Protein AF-A0A2T5G5R4-F1 (afdb_monomer_lite)

Radius of gyration: 26.53 Å; chains: 1; bounding box: 81×67×70 Å

InterPro domains:
  IPR008792 Coenzyme PQQ synthesis protein D [PF05402] (38-91)
  IPR041881 Coenzyme PQQ synthesis protein D superfamily [G3DSA:1.10.10.1150] (7-92)

Foldseek 3Di:
DPVVPDDQLAQKAFAPQWDWDDPPVAIWIARQQQRDTHGADPLRSLLRVPSHSPDGLQPSLVVSCVVVVDDSVVSSVVSVVSQLVCLVVVGMARNPDPCVPVVVVVCVVVVCVVPHDDDLSNFGKHKAQAQVVDVVRNLVSLLVLLCQQAVSVCVVLVVVQVVVCVVFVVSVLLSVLLVVLLSVLLSQLQSQLVVLCVVVPNDSGFWIWIHGNNDIHIDGDDDDLVSLLSSLVRRLVRLLVVLVVLCVVDPPDPSSPSSSVSSNVSVCLCPQVDPSHSCVVVVVVVVVVVVVVVVVVVVVVVVPDDPPCPQPVVLVCLVVVVVVVVLVVVVVVLVVQLVVCVRSVPPQADADPDDADQGQRDDPDDPDPPRPPVSVVVVVVSVVVSVVVSVVVSVVVVPPDPPDPDD

pLDDT: mean 76.34, std 18.5, range [34.94, 98.25]

Structure (mmCIF, N/CA/C/O backbone):
data_AF-A0A2T5G5R4-F1
#
_entry.id   AF-A0A2T5G5R4-F1
#
loop_
_atom_site.group_PDB
_atom_site.id
_atom_site.type_symbol
_atom_site.label_atom_id
_atom_site.label_alt_id
_atom_site.label_comp_id
_atom_site.label_asym_id
_atom_site.label_entity_id
_atom_site.label_seq_id
_atom_site.pdbx_PDB_ins_code
_atom_site.Cartn_x
_atom_site.Cartn_y
_atom_site.Cartn_z
_atom_site.occupancy
_atom_site.B_iso_or_equiv
_atom_site.auth_seq_id
_atom_site.auth_comp_id
_atom_site.auth_asym_id
_atom_site.auth_atom_id
_atom_site.pdbx_PDB_model_num
ATOM 1 N N . MET A 1 1 ? 3.916 20.654 23.782 1.00 44.38 1 MET A N 1
ATOM 2 C CA . MET A 1 1 ? 5.301 20.159 23.915 1.00 44.38 1 MET A CA 1
ATOM 3 C C . MET A 1 1 ? 5.336 19.238 25.119 1.00 44.38 1 MET A C 1
ATOM 5 O O . MET A 1 1 ? 4.651 19.554 26.083 1.00 44.38 1 MET A O 1
ATOM 9 N N . ASP A 1 2 ? 6.058 18.119 25.068 1.00 51.34 2 ASP A N 1
ATOM 10 C CA . ASP A 1 2 ? 6.279 17.286 26.256 1.00 51.34 2 ASP A CA 1
ATOM 11 C C . ASP A 1 2 ? 7.044 18.083 27.334 1.00 51.34 2 ASP A C 1
ATOM 13 O O . ASP A 1 2 ? 7.549 19.183 27.079 1.00 51.34 2 ASP A O 1
ATOM 17 N N . ARG A 1 3 ? 7.179 17.529 28.547 1.00 42.03 3 ARG A N 1
ATOM 18 C CA . ARG A 1 3 ? 7.958 18.149 29.644 1.00 42.03 3 ARG A CA 1
ATOM 19 C C . ARG A 1 3 ? 9.426 18.449 29.282 1.00 42.03 3 ARG A C 1
ATOM 21 O O . ARG A 1 3 ? 10.119 19.085 30.068 1.00 42.03 3 ARG A O 1
ATOM 28 N N . LYS A 1 4 ? 9.912 17.998 28.121 1.00 52.12 4 LYS A N 1
ATOM 29 C CA . LYS A 1 4 ? 11.259 18.226 27.584 1.00 52.12 4 LYS A CA 1
ATOM 30 C C . LYS A 1 4 ? 11.267 19.174 26.375 1.00 52.12 4 LYS A C 1
ATOM 32 O O . LYS A 1 4 ? 12.275 19.234 25.675 1.00 52.12 4 LYS A O 1
ATOM 37 N N . GLY A 1 5 ? 10.179 19.898 26.106 1.00 44.94 5 GLY A N 1
ATOM 38 C CA . GLY A 1 5 ? 10.116 20.859 25.002 1.00 44.94 5 GLY A CA 1
ATOM 39 C C . GLY A 1 5 ? 10.021 20.214 23.614 1.00 44.94 5 GLY A C 1
ATOM 40 O O . GLY A 1 5 ? 10.207 20.890 22.606 1.00 44.94 5 GLY A O 1
ATOM 41 N N . ARG A 1 6 ? 9.736 18.910 23.515 1.00 47.19 6 ARG A N 1
ATOM 42 C CA . ARG A 1 6 ? 9.551 18.248 22.216 1.00 47.19 6 ARG A CA 1
ATOM 43 C C . ARG A 1 6 ? 8.119 18.477 21.751 1.00 47.19 6 ARG A C 1
ATOM 45 O O . ARG A 1 6 ? 7.204 18.325 22.560 1.00 47.19 6 ARG A O 1
ATOM 52 N N . PRO A 1 7 ? 7.858 18.836 20.487 1.00 48.78 7 PRO A N 1
ATOM 53 C CA . PRO A 1 7 ? 6.492 18.820 19.971 1.00 48.78 7 PRO A CA 1
ATOM 54 C C . PRO A 1 7 ? 5.920 17.411 20.197 1.00 48.78 7 PRO A C 1
ATOM 56 O O . PRO A 1 7 ? 6.535 16.441 19.762 1.00 48.78 7 PRO A O 1
ATOM 59 N N . SER A 1 8 ? 4.808 17.275 20.933 1.00 54.62 8 SER A N 1
ATOM 60 C CA . SER A 1 8 ? 4.199 15.957 21.146 1.00 54.62 8 SER A CA 1
ATOM 61 C C . SER A 1 8 ? 3.640 15.513 19.799 1.00 54.62 8 SER A C 1
ATOM 63 O O . SER A 1 8 ? 2.606 16.009 19.357 1.00 54.62 8 SER A O 1
ATOM 65 N N . THR A 1 9 ? 4.350 14.616 19.124 1.00 60.06 9 THR A N 1
ATOM 66 C CA . THR A 1 9 ? 4.022 14.071 17.796 1.00 60.06 9 THR A CA 1
ATOM 67 C C . THR A 1 9 ? 2.785 13.175 17.793 1.00 60.06 9 THR A C 1
ATOM 69 O O . THR A 1 9 ? 2.483 12.529 16.795 1.00 60.06 9 THR A O 1
ATOM 72 N N . ASP A 1 10 ? 2.066 13.137 18.908 1.00 79.81 10 ASP A N 1
ATOM 73 C CA . ASP A 1 10 ? 1.118 12.087 19.234 1.00 79.81 10 ASP A CA 1
ATOM 74 C C . ASP A 1 10 ? -0.316 12.620 19.189 1.00 79.81 10 ASP A C 1
ATOM 76 O O . ASP A 1 10 ? -1.173 12.202 19.959 1.00 79.81 10 ASP A O 1
ATOM 80 N N . VAL A 1 11 ? -0.588 13.591 18.320 1.00 91.00 11 VAL A N 1
ATOM 81 C CA . VAL A 1 11 ? -1.966 13.970 18.008 1.00 91.00 11 VAL A CA 1
ATOM 82 C C . VAL A 1 11 ? -2.455 13.026 16.919 1.00 91.00 11 VAL A C 1
ATOM 84 O O . VAL A 1 11 ? -1.809 12.880 15.882 1.00 91.00 11 VAL A O 1
ATOM 87 N N . TRP A 1 12 ? -3.585 12.368 17.150 1.00 93.38 12 TRP A N 1
ATOM 88 C CA . TRP A 1 12 ? -4.176 11.413 16.216 1.00 93.38 12 TRP A CA 1
ATOM 89 C C . TRP A 1 12 ? -5.535 11.904 15.743 1.00 93.38 12 TRP A C 1
ATOM 91 O O . TRP A 1 12 ? -6.255 12.574 16.478 1.00 93.38 12 TRP A O 1
ATOM 101 N N . THR A 1 13 ? -5.885 11.563 14.507 1.00 94.69 13 THR A N 1
ATOM 102 C CA . THR A 1 13 ? -7.206 11.836 13.941 1.00 94.69 13 THR A CA 1
ATOM 103 C C . THR A 1 13 ? -7.692 10.642 13.127 1.00 94.69 13 THR A C 1
ATOM 105 O O . THR A 1 13 ? -6.891 9.848 12.619 1.00 94.69 13 THR A O 1
ATOM 108 N N . LEU A 1 14 ? -9.010 10.500 12.992 1.00 95.69 14 LEU A N 1
ATOM 109 C CA . LEU A 1 14 ? -9.590 9.563 12.034 1.00 95.69 14 LEU A CA 1
ATOM 110 C C . LEU A 1 14 ? -9.254 10.007 10.606 1.00 95.69 14 LEU A C 1
ATOM 112 O O . LEU A 1 14 ? -9.138 11.197 10.311 1.00 95.69 14 LEU A O 1
ATOM 116 N N . ALA A 1 15 ? -9.060 9.043 9.710 1.00 93.12 15 ALA A N 1
ATOM 117 C CA . ALA A 1 15 ? -8.783 9.362 8.317 1.00 93.12 15 ALA A CA 1
ATOM 118 C C . ALA A 1 15 ? -9.988 10.082 7.670 1.00 93.12 15 ALA A C 1
ATOM 120 O O . ALA A 1 15 ? -11.129 9.858 8.077 1.00 93.12 15 ALA A O 1
ATOM 121 N N . PRO A 1 16 ? -9.778 10.925 6.641 1.00 91.19 16 PRO A N 1
ATOM 122 C CA . PRO A 1 16 ? -10.880 11.570 5.930 1.00 91.19 16 PRO A CA 1
ATOM 123 C C . PRO A 1 16 ? -11.909 10.548 5.421 1.00 91.19 16 PRO A C 1
ATOM 125 O O . PRO A 1 16 ? -11.531 9.526 4.842 1.00 91.19 16 PRO A O 1
ATOM 128 N N . GLY A 1 17 ? -13.197 10.823 5.649 1.00 91.69 17 GLY A N 1
ATOM 129 C CA . GLY A 1 17 ? -14.303 9.909 5.326 1.00 91.69 17 GLY A CA 1
ATOM 130 C C . GLY A 1 17 ? -14.510 8.771 6.335 1.00 91.69 17 GLY A C 1
ATOM 131 O O . GLY A 1 17 ? -15.396 7.944 6.143 1.00 91.69 17 GLY A O 1
ATOM 132 N N . VAL A 1 18 ? -13.723 8.708 7.415 1.00 95.94 18 VAL A N 1
ATOM 133 C CA . VAL A 1 18 ? -13.923 7.750 8.509 1.00 95.94 18 VAL A CA 1
ATOM 134 C C . VAL A 1 18 ? -14.593 8.452 9.683 1.00 95.94 18 VAL A C 1
ATOM 136 O O . VAL A 1 18 ? -14.118 9.478 10.164 1.00 95.94 18 VAL A O 1
ATOM 139 N N . SER A 1 19 ? -15.704 7.897 10.163 1.00 97.12 19 SER A N 1
ATOM 140 C CA . SER A 1 19 ? -16.480 8.480 11.263 1.00 97.12 19 SER A CA 1
ATOM 141 C C . SER A 1 19 ? -16.915 7.426 12.274 1.00 97.12 19 SER A C 1
ATOM 143 O O . SER A 1 19 ? -17.260 6.307 11.908 1.00 97.12 19 SER A O 1
ATOM 145 N N . LEU A 1 20 ? -16.913 7.780 13.558 1.00 98.12 20 LEU A N 1
ATOM 146 C CA . LEU A 1 20 ? -17.474 6.944 14.617 1.00 98.12 20 LEU A CA 1
ATOM 147 C C . LEU A 1 20 ? -18.988 7.197 14.703 1.00 98.12 20 LEU A C 1
ATOM 149 O O . LEU A 1 20 ? -19.410 8.332 14.915 1.00 98.12 20 LEU A O 1
ATOM 153 N N . ARG A 1 21 ? -19.805 6.156 14.524 1.00 98.00 21 ARG A N 1
ATOM 154 C CA . ARG A 1 21 ? -21.277 6.224 14.501 1.00 98.00 21 ARG A CA 1
ATOM 155 C C . ARG A 1 21 ? -21.897 5.201 15.458 1.00 98.00 21 ARG A C 1
ATOM 157 O O . ARG A 1 21 ? -21.226 4.269 15.896 1.00 98.00 21 ARG A O 1
ATOM 164 N N . SER A 1 22 ? -23.178 5.385 15.768 1.00 97.44 22 SER A N 1
ATOM 165 C CA . SER A 1 22 ? -23.999 4.458 16.556 1.00 97.44 22 SER A CA 1
ATOM 166 C C . SER A 1 22 ? -25.297 4.159 15.807 1.00 97.44 22 SER A C 1
ATOM 168 O O . SER A 1 22 ? -25.862 5.058 15.187 1.00 97.44 22 SER A O 1
ATOM 170 N N . ASP A 1 23 ? -25.758 2.910 15.852 1.00 97.31 23 ASP A N 1
ATOM 171 C CA . ASP A 1 23 ? -27.035 2.452 15.274 1.00 97.31 23 ASP A CA 1
ATOM 172 C C . ASP A 1 23 ? -28.045 1.997 16.341 1.00 97.31 23 ASP A C 1
ATOM 174 O O . ASP A 1 23 ? -29.046 1.355 16.031 1.00 97.31 23 ASP A O 1
ATOM 178 N N . GLY A 1 24 ? -27.781 2.310 17.612 1.00 96.19 24 GLY A N 1
ATOM 179 C CA . GLY A 1 24 ? -28.595 1.871 18.746 1.00 96.19 24 GLY A CA 1
ATOM 180 C C . GLY A 1 24 ? -28.280 0.455 19.240 1.00 96.19 24 GLY A C 1
ATOM 181 O O . GLY A 1 24 ? -28.531 0.178 20.410 1.00 96.19 24 GLY A O 1
ATOM 182 N N . GLN A 1 25 ? -27.671 -0.412 18.421 1.00 96.25 25 GLN A N 1
ATOM 183 C CA . GLN A 1 25 ? -27.182 -1.730 18.856 1.00 96.25 25 GLN A CA 1
ATOM 184 C C . GLN A 1 25 ? -25.720 -1.690 19.308 1.00 96.25 25 GLN A C 1
ATOM 186 O O . GLN A 1 25 ? -25.298 -2.488 20.145 1.00 96.25 25 GLN A O 1
ATOM 191 N N . GLY A 1 26 ? -24.940 -0.741 18.796 1.00 97.12 26 GLY A N 1
ATOM 192 C CA . GLY A 1 26 ? -23.568 -0.534 19.227 1.00 97.12 26 GLY A CA 1
ATOM 193 C C . GLY A 1 26 ? -22.893 0.626 18.513 1.00 97.12 26 GLY A C 1
ATOM 194 O O . GLY A 1 26 ? -23.504 1.361 17.741 1.00 97.12 26 GLY A O 1
ATOM 195 N N . TRP A 1 27 ? -21.601 0.785 18.790 1.00 98.12 27 TRP A N 1
ATOM 196 C CA . TRP A 1 27 ? -20.752 1.756 18.109 1.00 98.12 27 TRP A CA 1
ATOM 197 C C . TRP A 1 27 ? -19.956 1.079 17.001 1.00 98.12 27 TRP A C 1
ATOM 199 O O . TRP A 1 27 ? -19.507 -0.059 17.149 1.00 98.12 27 TRP A O 1
ATOM 209 N N . PHE A 1 28 ? -19.750 1.789 15.898 1.00 98.25 28 PHE A N 1
ATOM 210 C CA . PHE A 1 28 ? -18.934 1.321 14.785 1.00 98.25 28 PHE A CA 1
ATOM 211 C C . PHE A 1 28 ? -18.172 2.471 14.124 1.00 98.25 28 PHE A C 1
ATOM 213 O O . PHE A 1 28 ? -18.631 3.611 14.108 1.00 98.25 28 PHE A O 1
ATOM 220 N N . LEU A 1 29 ? -17.005 2.174 13.553 1.00 97.88 29 LEU A N 1
ATOM 221 C CA . LEU A 1 29 ? -16.357 3.061 12.589 1.00 97.88 29 LEU A CA 1
ATOM 222 C C . LEU A 1 29 ? -16.981 2.819 11.216 1.00 97.88 29 LEU A C 1
ATOM 224 O O . LEU A 1 29 ? -17.049 1.680 10.760 1.00 97.88 29 LEU A O 1
ATOM 228 N N . HIS A 1 30 ? -17.427 3.882 10.560 1.00 97.00 30 HIS A N 1
ATOM 229 C CA . HIS A 1 30 ? -17.893 3.871 9.179 1.00 97.00 30 HIS A CA 1
ATOM 230 C C . HIS A 1 30 ? -16.815 4.470 8.285 1.00 97.00 30 HIS A C 1
ATOM 232 O O . HIS A 1 30 ? -16.459 5.633 8.465 1.00 97.00 30 HIS A O 1
ATOM 238 N N . ASP A 1 31 ? -16.300 3.672 7.355 1.00 95.38 31 ASP A N 1
ATOM 239 C CA . ASP A 1 31 ? -15.429 4.117 6.269 1.00 95.38 31 ASP A CA 1
ATOM 240 C C . ASP A 1 31 ? -16.293 4.401 5.040 1.00 95.38 31 ASP A C 1
ATOM 242 O O . ASP A 1 31 ? -16.710 3.476 4.341 1.00 95.38 31 ASP A O 1
ATOM 246 N N . GLU A 1 32 ? -16.577 5.678 4.796 1.00 93.31 32 GLU A N 1
ATOM 247 C CA . GLU A 1 32 ? -17.418 6.141 3.691 1.00 93.31 32 GLU A CA 1
ATOM 248 C C . GLU A 1 32 ? -16.825 5.769 2.327 1.00 93.31 32 GLU A C 1
ATOM 250 O O . GLU A 1 32 ? -17.560 5.423 1.405 1.00 93.31 32 GLU A O 1
ATOM 255 N N . ALA A 1 33 ? -15.493 5.767 2.205 1.00 89.00 33 ALA A N 1
ATOM 256 C CA . ALA A 1 33 ? -14.821 5.498 0.938 1.00 89.00 33 ALA A CA 1
ATOM 257 C C . ALA A 1 33 ? -15.001 4.049 0.474 1.00 89.00 33 ALA A C 1
ATOM 259 O O . ALA A 1 33 ? -14.982 3.802 -0.728 1.00 89.00 33 ALA A O 1
ATOM 260 N N . LEU A 1 34 ? -15.155 3.101 1.404 1.00 91.12 34 LEU A N 1
ATOM 261 C CA . LEU A 1 34 ? -15.359 1.676 1.112 1.00 91.12 34 LEU A CA 1
ATOM 262 C C . LEU A 1 34 ? -16.779 1.188 1.427 1.00 91.12 34 LEU A C 1
ATOM 264 O O . LEU A 1 34 ? -17.079 0.014 1.195 1.00 91.12 34 LEU A O 1
ATOM 268 N N . ASP A 1 35 ? -17.608 2.065 1.993 1.00 93.25 35 ASP A N 1
ATOM 269 C CA . ASP A 1 35 ? -18.869 1.748 2.660 1.00 93.25 35 ASP A CA 1
ATOM 270 C C . ASP A 1 35 ? -18.755 0.515 3.576 1.00 93.25 35 ASP A C 1
ATOM 272 O O . ASP A 1 35 ? -19.450 -0.496 3.437 1.00 93.25 35 ASP A O 1
ATOM 276 N N . GLN A 1 36 ? -17.785 0.565 4.493 1.00 94.25 36 GLN A N 1
ATOM 277 C CA . GLN A 1 36 ? -17.523 -0.511 5.449 1.00 94.25 36 GLN A CA 1
ATOM 278 C C . GLN A 1 36 ? -17.787 -0.060 6.878 1.00 94.25 36 GLN A C 1
ATOM 280 O O . GLN A 1 36 ? -17.501 1.075 7.256 1.00 94.25 36 GLN A O 1
ATOM 285 N N . ARG A 1 37 ? -18.324 -0.980 7.683 1.00 96.75 37 ARG A N 1
ATOM 286 C CA . ARG A 1 37 ? -18.573 -0.781 9.111 1.00 96.75 37 ARG A CA 1
ATOM 287 C C . ARG A 1 37 ? -17.677 -1.708 9.916 1.00 96.75 37 ARG A C 1
ATOM 289 O O . ARG A 1 37 ? -17.644 -2.909 9.659 1.00 96.75 37 ARG A O 1
ATOM 296 N N . TYR A 1 38 ? -17.000 -1.153 10.910 1.00 97.00 38 TYR A N 1
ATOM 297 C CA . TYR A 1 38 ? -16.144 -1.894 11.828 1.00 97.00 38 TYR A CA 1
ATOM 298 C C . TYR A 1 38 ? -16.734 -1.775 13.229 1.00 97.00 38 TYR A C 1
ATOM 300 O O . TYR A 1 38 ? -16.786 -0.656 13.738 1.00 97.00 38 TYR A O 1
ATOM 308 N N . PRO A 1 39 ? -17.200 -2.865 13.858 1.00 97.31 39 PRO A N 1
ATOM 309 C CA . PRO A 1 39 ? -17.756 -2.796 15.203 1.00 97.31 39 PRO A CA 1
ATOM 310 C C . PRO A 1 39 ? -16.684 -2.351 16.201 1.00 97.31 39 PRO A C 1
ATOM 312 O O . PRO A 1 39 ? -15.529 -2.773 16.132 1.00 97.31 39 PRO A O 1
ATOM 315 N N . VAL A 1 40 ? -17.076 -1.495 17.138 1.00 97.44 40 VAL A N 1
ATOM 316 C CA . VAL A 1 40 ? -16.188 -0.876 18.121 1.00 97.44 40 VAL A CA 1
ATOM 317 C C . VAL A 1 40 ? -16.724 -1.180 19.515 1.00 97.44 40 VAL A C 1
ATOM 319 O O . VAL A 1 40 ? -17.877 -0.896 19.836 1.00 97.44 40 VAL A O 1
ATOM 322 N N . ASN A 1 41 ? -15.879 -1.761 20.367 1.00 97.25 41 ASN A N 1
ATOM 323 C CA . ASN A 1 41 ? -16.237 -1.998 21.763 1.00 97.25 41 ASN A CA 1
ATOM 324 C C . ASN A 1 41 ? -16.190 -0.695 22.585 1.00 97.25 41 ASN A C 1
ATOM 326 O O . ASN A 1 41 ? -15.704 0.339 22.134 1.00 97.25 41 ASN A O 1
ATOM 330 N N . ARG A 1 42 ? -16.658 -0.743 23.834 1.00 97.19 42 ARG A N 1
ATOM 331 C CA . ARG A 1 42 ? -16.755 0.445 24.697 1.00 97.19 42 ARG A CA 1
ATOM 332 C C . ARG A 1 42 ? -15.412 1.150 24.948 1.00 97.19 42 ARG A C 1
ATOM 334 O O . ARG A 1 42 ? -15.377 2.377 25.012 1.00 97.19 42 ARG A O 1
ATOM 341 N N . SER A 1 43 ? -14.319 0.400 25.092 1.00 97.25 43 SER A N 1
ATOM 342 C CA . SER A 1 43 ? -12.984 0.973 25.322 1.00 97.25 43 SER A CA 1
ATOM 343 C C . SER A 1 43 ? -12.459 1.668 24.069 1.00 97.25 43 SER A C 1
ATOM 345 O O . SER A 1 43 ? -12.049 2.824 24.127 1.00 97.25 43 SER A O 1
ATOM 347 N N . ALA A 1 44 ? -12.553 0.999 22.919 1.00 97.75 44 ALA A N 1
ATOM 348 C CA . ALA A 1 44 ? -12.164 1.552 21.631 1.00 97.75 44 ALA A CA 1
ATOM 349 C C . ALA A 1 44 ? -13.022 2.766 21.260 1.00 97.75 44 ALA A C 1
ATOM 351 O O . ALA A 1 44 ? -12.489 3.749 20.763 1.00 97.75 44 ALA A O 1
ATOM 352 N N . GLN A 1 45 ? -14.319 2.757 21.577 1.00 97.94 45 GLN A N 1
ATOM 353 C CA . GLN A 1 45 ? -15.195 3.913 21.401 1.00 97.94 45 GLN A CA 1
ATOM 354 C C . GLN A 1 45 ? -14.671 5.100 22.210 1.00 97.94 45 GLN A C 1
ATOM 356 O O . GLN A 1 45 ? -14.528 6.185 21.664 1.00 97.94 45 GLN A O 1
ATOM 361 N N . ALA A 1 46 ? -14.355 4.902 23.493 1.00 97.69 46 ALA A N 1
ATOM 362 C CA . ALA A 1 46 ? -13.866 5.979 24.346 1.00 97.69 46 ALA A CA 1
ATOM 363 C C . ALA A 1 46 ? -12.525 6.550 23.860 1.00 97.69 46 ALA A C 1
ATOM 365 O O . ALA A 1 46 ? -12.355 7.767 23.887 1.00 97.69 46 ALA A O 1
ATOM 366 N N . ILE A 1 47 ? -11.618 5.693 23.379 1.00 97.25 47 ILE A N 1
ATOM 367 C CA . ILE A 1 47 ? -10.374 6.123 22.730 1.00 97.25 47 ILE A CA 1
ATOM 368 C C . ILE A 1 47 ? -10.713 6.941 21.479 1.00 97.25 47 ILE A C 1
ATOM 370 O O . ILE A 1 47 ? -10.349 8.104 21.387 1.00 97.25 47 ILE A O 1
ATOM 374 N N . LEU A 1 48 ? -11.487 6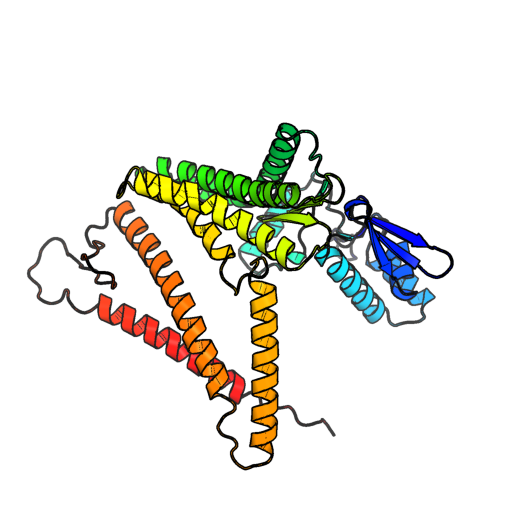.389 20.544 1.00 97.25 48 LEU A N 1
ATOM 375 C CA . LEU A 1 48 ? -11.784 7.030 19.260 1.00 97.25 48 LEU A CA 1
ATOM 376 C C . LEU A 1 48 ? -12.575 8.333 19.399 1.00 97.25 48 LEU A C 1
ATOM 378 O O . LEU A 1 48 ? -12.344 9.258 18.629 1.00 97.25 48 LEU A O 1
ATOM 382 N N . SER A 1 49 ? -13.461 8.442 20.390 1.00 96.81 49 SER A N 1
ATOM 383 C CA . SER A 1 49 ? -14.186 9.681 20.691 1.00 96.81 49 SER A CA 1
ATOM 384 C C . SER A 1 49 ? -13.276 10.812 21.163 1.00 96.81 49 SER A C 1
ATOM 386 O O . SER A 1 49 ? -13.637 11.970 20.995 1.00 96.81 49 SER A O 1
ATOM 388 N N . ALA A 1 50 ? -12.120 10.496 21.744 1.00 96.19 50 ALA A N 1
ATOM 389 C CA . ALA A 1 50 ? -11.132 11.496 22.127 1.00 96.19 50 ALA A CA 1
ATOM 390 C C . ALA A 1 50 ? -10.048 11.713 21.041 1.00 96.19 50 ALA A C 1
ATOM 392 O O . ALA A 1 50 ? -9.175 12.557 21.211 1.00 96.19 50 ALA A O 1
ATOM 393 N N . CYS A 1 51 ? -10.138 11.007 19.903 1.00 94.88 51 CYS A N 1
ATOM 394 C CA . CYS A 1 51 ? -9.281 11.168 18.720 1.00 94.88 51 CYS A CA 1
ATOM 395 C C . CYS A 1 51 ? -9.747 12.363 17.867 1.00 94.88 51 CYS A C 1
ATOM 397 O O . CYS A 1 51 ? -10.243 12.197 16.750 1.00 94.88 51 CYS A O 1
ATOM 399 N N . ASP A 1 52 ? -9.657 13.578 18.400 1.00 92.62 52 ASP A N 1
ATOM 400 C CA . ASP A 1 52 ? -10.224 14.780 17.773 1.00 92.62 52 ASP A CA 1
ATOM 401 C C . ASP A 1 52 ? -9.271 15.491 16.791 1.00 92.62 52 ASP A C 1
ATOM 403 O O . ASP A 1 52 ? -9.643 16.475 16.147 1.00 92.62 52 ASP A O 1
ATOM 407 N N . GLY A 1 53 ? -8.038 14.997 16.658 1.00 92.62 53 GLY A N 1
ATOM 408 C CA . GLY A 1 53 ? -6.998 15.617 15.844 1.00 92.62 53 GLY A CA 1
ATOM 409 C C . GLY A 1 53 ? -6.402 16.898 16.429 1.00 92.62 53 GLY A C 1
ATOM 410 O O . GLY A 1 53 ? -5.682 17.597 15.714 1.00 92.62 53 GLY A O 1
ATOM 411 N N . LYS A 1 54 ? -6.678 17.221 17.696 1.00 92.75 54 LYS A N 1
ATOM 412 C CA . LYS A 1 54 ? -6.190 18.431 18.373 1.00 92.75 54 LYS A CA 1
ATOM 413 C C . LYS A 1 54 ? -5.519 18.106 19.703 1.00 92.75 54 LYS A C 1
ATOM 415 O O . LYS A 1 54 ? -4.460 18.659 19.994 1.00 92.75 54 LYS A O 1
ATOM 420 N N . THR A 1 55 ? -6.106 17.208 20.486 1.00 92.62 55 THR A N 1
ATOM 421 C CA . THR A 1 55 ? -5.627 16.843 21.817 1.00 92.62 55 THR A CA 1
ATOM 422 C C . THR A 1 55 ? -4.450 15.855 21.735 1.00 92.62 55 THR A C 1
ATOM 424 O O . THR A 1 55 ? -4.532 14.850 21.022 1.00 92.62 55 THR A O 1
ATOM 427 N N . PRO A 1 56 ? -3.330 16.109 22.444 1.00 93.25 56 PRO A N 1
ATOM 428 C CA . PRO A 1 56 ? -2.189 15.194 22.496 1.00 93.25 56 PRO A CA 1
ATOM 429 C C . PRO A 1 56 ? -2.498 13.848 23.149 1.00 93.25 56 PRO A C 1
ATOM 431 O O . PRO A 1 56 ? -3.339 13.761 24.049 1.00 93.25 56 PRO A O 1
ATOM 434 N N . LEU A 1 57 ? -1.722 12.815 22.780 1.00 93.50 57 LEU A N 1
ATOM 435 C CA . LEU A 1 57 ? -1.997 11.456 23.239 1.00 93.50 57 LEU A CA 1
ATOM 436 C C . LEU A 1 57 ? -1.966 11.287 24.771 1.00 93.50 57 LEU A C 1
ATOM 438 O O . LEU A 1 57 ? -2.564 10.378 25.330 1.00 93.50 57 LEU A O 1
ATOM 442 N N . GLU A 1 58 ? -1.227 12.127 25.472 1.00 93.19 58 GLU A N 1
ATOM 443 C CA . GLU A 1 58 ? -1.055 11.998 26.919 1.00 93.19 58 GLU A CA 1
ATOM 444 C C . GLU A 1 58 ? -2.294 12.505 27.677 1.00 93.19 58 GLU A C 1
ATOM 446 O O . GLU A 1 58 ? -2.675 11.957 28.709 1.00 93.19 58 GLU A O 1
ATOM 451 N N . GLU A 1 59 ? -2.997 13.495 27.125 1.00 94.56 59 GLU A N 1
ATOM 452 C CA . GLU A 1 59 ? -4.089 14.193 27.808 1.00 94.56 59 GLU A CA 1
ATOM 453 C C . GLU A 1 59 ? -5.399 13.384 27.821 1.00 94.56 59 GLU A C 1
ATOM 455 O O . GLU A 1 59 ? -6.025 13.188 28.871 1.00 94.56 59 GLU A O 1
ATOM 460 N N . TRP A 1 60 ? -5.805 12.828 26.676 1.00 95.06 60 TRP A N 1
ATOM 461 C CA . TRP A 1 60 ? -6.896 11.844 26.636 1.00 95.06 60 TRP A CA 1
ATOM 462 C C . TRP A 1 60 ? -6.540 10.531 27.361 1.00 95.06 60 TRP A C 1
ATOM 464 O O . TRP A 1 60 ? -7.422 9.984 28.015 1.00 95.06 60 TRP A O 1
ATOM 474 N N . VAL A 1 61 ? -5.286 10.046 27.366 1.00 96.06 61 VAL A N 1
ATOM 475 C CA . VAL A 1 61 ? -4.887 8.852 28.147 1.00 96.06 61 VAL A CA 1
ATOM 476 C C . VAL A 1 61 ? -5.090 9.093 29.639 1.00 96.06 61 VAL A C 1
ATOM 478 O O . VAL A 1 61 ? -5.680 8.253 30.322 1.00 96.06 61 VAL A O 1
ATOM 481 N N . TYR A 1 62 ? -4.701 10.265 30.139 1.00 96.19 62 TYR A N 1
ATOM 482 C CA . TYR A 1 62 ? -4.970 10.670 31.516 1.00 96.19 62 TYR A CA 1
ATOM 483 C C . TYR A 1 62 ? -6.479 10.714 31.825 1.00 96.19 62 TYR A C 1
ATOM 485 O O . TYR A 1 62 ? -6.943 10.203 32.851 1.00 96.19 62 TYR A O 1
ATOM 493 N N . SER A 1 63 ? -7.277 11.262 30.908 1.00 96.81 63 SER A N 1
ATOM 494 C CA . SER A 1 63 ? -8.739 11.331 31.048 1.00 96.81 63 SER A CA 1
ATOM 495 C C . SER A 1 63 ? -9.397 9.942 31.044 1.00 96.81 63 SER A C 1
ATOM 497 O O . SER A 1 63 ? -10.272 9.651 31.865 1.00 96.81 63 SER A O 1
ATOM 499 N N . LEU A 1 64 ? -8.949 9.049 30.159 1.00 97.19 64 LEU A N 1
ATOM 500 C CA . LEU A 1 64 ? -9.417 7.666 30.057 1.00 97.19 64 LEU A CA 1
ATOM 501 C C . LEU A 1 64 ? -9.002 6.842 31.281 1.00 97.19 64 LEU A C 1
ATOM 503 O O . LEU A 1 64 ? -9.808 6.066 31.789 1.00 97.19 64 LEU A O 1
ATOM 507 N N . THR A 1 65 ? -7.802 7.070 31.813 1.00 98.00 65 THR A N 1
ATOM 508 C CA . THR A 1 65 ? -7.304 6.463 33.058 1.00 98.00 65 THR A CA 1
ATOM 509 C C . THR A 1 65 ? -8.245 6.746 34.223 1.00 98.00 65 THR A C 1
ATOM 511 O O . THR A 1 65 ? -8.695 5.818 34.898 1.00 98.00 65 THR A O 1
ATOM 514 N N . LYS A 1 66 ? -8.649 8.011 34.406 1.00 97.56 66 LYS A N 1
ATOM 515 C CA . LYS A 1 66 ? -9.648 8.380 35.422 1.00 97.56 66 LYS A CA 1
ATOM 516 C C . LYS A 1 66 ? -11.003 7.723 35.170 1.00 97.56 66 LYS A C 1
ATOM 518 O O . LYS A 1 66 ? -11.622 7.221 36.107 1.00 97.56 66 LYS A O 1
ATOM 523 N N . ARG A 1 67 ? -11.460 7.708 33.914 1.00 97.38 67 ARG A N 1
ATOM 524 C CA . ARG A 1 67 ? -12.769 7.159 33.526 1.00 97.38 67 ARG A CA 1
ATOM 525 C C . ARG A 1 67 ? -12.872 5.651 33.758 1.00 97.38 67 ARG A C 1
ATOM 527 O O . ARG A 1 67 ? -13.903 5.184 34.232 1.00 97.38 67 ARG A O 1
ATOM 534 N N . PHE A 1 68 ? -11.832 4.901 33.408 1.00 97.25 68 PHE A N 1
ATOM 535 C CA . PHE A 1 68 ? -11.816 3.438 33.479 1.00 97.25 68 PHE A CA 1
ATOM 536 C C . PHE A 1 68 ? -11.172 2.889 34.756 1.00 97.25 68 PHE A C 1
ATOM 538 O O . PHE A 1 68 ? -11.233 1.682 34.975 1.00 97.25 68 PHE A O 1
ATOM 545 N N . ARG A 1 69 ? -10.586 3.749 35.604 1.00 97.81 69 ARG A N 1
ATOM 546 C CA . ARG A 1 69 ? -9.828 3.358 36.808 1.00 97.81 69 ARG A CA 1
ATOM 547 C C . ARG A 1 69 ? -8.755 2.303 36.498 1.00 97.81 69 ARG A C 1
ATOM 549 O O . ARG A 1 69 ? -8.564 1.358 37.258 1.00 97.81 69 ARG A O 1
ATOM 556 N N . ALA A 1 70 ? -8.086 2.456 35.358 1.00 97.50 70 ALA A N 1
ATOM 557 C CA . ALA A 1 70 ? -7.047 1.550 34.875 1.00 97.50 70 ALA A CA 1
ATOM 558 C C . ALA A 1 70 ? -5.667 2.228 34.947 1.00 97.50 70 ALA A C 1
ATOM 560 O O . ALA A 1 70 ? -5.612 3.451 34.858 1.00 97.50 70 ALA A O 1
ATOM 561 N N . PRO A 1 71 ? -4.557 1.478 35.092 1.00 97.81 71 PRO A N 1
ATOM 562 C CA . PRO A 1 71 ? -3.214 2.058 35.074 1.00 97.81 71 PRO A CA 1
ATOM 563 C C . PRO A 1 71 ? -2.937 2.835 33.780 1.00 97.81 71 PRO A C 1
ATOM 565 O O . PRO A 1 71 ? -3.255 2.346 32.694 1.00 97.81 71 PRO A O 1
ATOM 568 N N . GLU A 1 72 ? -2.312 4.010 33.897 1.00 96.25 72 GLU A N 1
ATOM 569 C CA . GLU A 1 72 ? -2.058 4.919 32.768 1.00 96.25 72 GLU A CA 1
ATOM 570 C C . GLU A 1 72 ? -1.267 4.248 31.640 1.00 96.25 72 GLU A C 1
ATOM 572 O O . GLU A 1 72 ? -1.664 4.328 30.477 1.00 96.25 72 GLU A O 1
ATOM 577 N N . ASP A 1 73 ? -0.214 3.505 31.987 1.00 94.12 73 ASP A N 1
ATOM 578 C CA . ASP A 1 73 ? 0.626 2.795 31.018 1.00 94.12 73 ASP A CA 1
ATOM 579 C C . ASP A 1 73 ? -0.178 1.798 30.179 1.00 94.12 73 ASP A C 1
ATOM 581 O O . ASP A 1 73 ? -0.009 1.724 28.962 1.00 94.12 73 ASP A O 1
ATOM 585 N N . ARG A 1 74 ? -1.117 1.083 30.810 1.00 96.50 74 ARG A N 1
ATOM 586 C CA . ARG A 1 74 ? -1.980 0.115 30.125 1.00 96.50 74 ARG A CA 1
ATOM 587 C C . ARG A 1 74 ? -2.964 0.808 29.187 1.00 96.50 74 ARG A C 1
ATOM 589 O O . ARG A 1 74 ? -3.152 0.365 28.061 1.00 96.50 74 ARG A O 1
ATOM 596 N N . VAL A 1 75 ? -3.567 1.914 29.627 1.00 96.56 75 VAL A N 1
ATOM 597 C CA . VAL A 1 75 ? -4.464 2.722 28.782 1.00 96.56 75 VAL A CA 1
ATOM 598 C C . VAL A 1 75 ? -3.706 3.288 27.581 1.00 96.56 75 VAL A C 1
ATOM 600 O O . VAL A 1 75 ? -4.232 3.284 26.467 1.00 96.56 75 VAL A O 1
ATOM 603 N N . LYS A 1 76 ? -2.465 3.743 27.788 1.00 94.62 76 LYS A N 1
ATOM 604 C CA . LYS A 1 76 ? -1.587 4.241 26.726 1.00 94.62 76 LYS A CA 1
ATOM 605 C C . LYS A 1 76 ? -1.243 3.150 25.716 1.00 94.62 76 LYS A C 1
ATOM 607 O O . LYS A 1 76 ? -1.344 3.399 24.516 1.00 94.62 76 LYS A O 1
ATOM 612 N N . GLU A 1 77 ? -0.853 1.967 26.184 1.00 93.12 77 GLU A N 1
ATOM 613 C CA . GLU A 1 77 ? -0.524 0.818 25.335 1.00 93.12 77 GLU A CA 1
ATOM 614 C C . GLU A 1 77 ? -1.730 0.376 24.498 1.00 93.12 77 GLU A C 1
ATOM 616 O O . GLU A 1 77 ? -1.619 0.296 23.274 1.00 93.12 77 GLU A O 1
ATOM 621 N N . ASP A 1 78 ? -2.898 0.201 25.124 1.00 95.81 78 ASP A N 1
ATOM 622 C CA . ASP A 1 78 ? -4.137 -0.187 24.441 1.00 95.81 78 ASP A CA 1
ATOM 623 C C . ASP A 1 78 ? -4.555 0.863 23.391 1.00 95.81 78 ASP A C 1
ATOM 625 O O . ASP A 1 78 ? -4.932 0.520 22.264 1.00 95.81 78 ASP A O 1
ATOM 629 N N . ALA A 1 79 ? -4.460 2.156 23.731 1.00 95.62 79 ALA A N 1
ATOM 630 C CA . ALA A 1 79 ? -4.772 3.249 22.812 1.00 95.62 79 ALA A CA 1
ATOM 631 C C . ALA A 1 79 ? -3.831 3.258 21.606 1.00 95.62 79 ALA A C 1
ATOM 633 O O . ALA A 1 79 ? -4.280 3.315 20.461 1.00 95.62 79 ALA A O 1
ATOM 634 N N . LEU A 1 80 ? -2.528 3.154 21.849 1.00 92.31 80 LEU A N 1
ATOM 635 C CA . LEU A 1 80 ? -1.527 3.121 20.796 1.00 92.31 80 LEU A CA 1
ATOM 636 C C . LEU A 1 80 ? -1.668 1.882 19.903 1.00 92.31 80 LEU A C 1
ATOM 638 O O . LEU A 1 80 ? -1.644 2.008 18.678 1.00 92.31 80 LEU A O 1
ATOM 642 N N . GLN A 1 81 ? -1.885 0.702 20.487 1.00 93.19 81 GLN A N 1
ATOM 643 C CA . GLN A 1 81 ? -2.122 -0.532 19.741 1.00 93.19 81 GLN A CA 1
ATOM 644 C C . GLN A 1 81 ? -3.344 -0.403 18.823 1.00 93.19 81 GLN A C 1
ATOM 646 O O . GLN A 1 81 ? -3.269 -0.768 17.643 1.00 93.19 81 GLN A O 1
ATOM 651 N N . LEU A 1 82 ? -4.452 0.154 19.325 1.00 95.69 82 LEU A N 1
ATOM 652 C CA . LEU A 1 82 ? -5.644 0.420 18.523 1.00 95.69 82 LEU A CA 1
ATOM 653 C C . LEU A 1 82 ? -5.342 1.402 17.384 1.00 95.69 82 LEU A C 1
ATOM 655 O O . LEU A 1 82 ? -5.655 1.111 16.231 1.00 95.69 82 LEU A O 1
ATOM 659 N N . LEU A 1 83 ? -4.707 2.538 17.677 1.00 94.44 83 LEU A N 1
ATOM 660 C CA . LEU A 1 83 ? -4.410 3.579 16.688 1.00 94.44 83 LEU A CA 1
ATOM 661 C C . LEU A 1 83 ? -3.455 3.090 15.598 1.00 94.44 83 LEU A C 1
ATOM 663 O O . LEU A 1 83 ? -3.676 3.371 14.420 1.00 94.44 83 LEU A O 1
ATOM 667 N N . TRP A 1 84 ? -2.436 2.304 15.947 1.00 89.44 84 TRP A N 1
ATOM 668 C CA . TRP A 1 84 ? -1.548 1.691 14.960 1.00 89.44 84 TRP A CA 1
ATOM 669 C C . TRP A 1 84 ? -2.248 0.630 14.123 1.00 89.44 84 TRP A C 1
ATOM 671 O O . TRP A 1 84 ? -1.999 0.560 12.920 1.00 89.44 84 TRP A O 1
ATOM 681 N N . THR A 1 85 ? -3.151 -0.149 14.721 1.00 91.31 85 THR A N 1
ATOM 682 C CA . THR A 1 85 ? -3.980 -1.104 13.977 1.00 91.31 85 THR A CA 1
ATOM 683 C C . THR A 1 85 ? -4.865 -0.363 12.976 1.00 91.31 85 THR A C 1
ATOM 685 O O . THR A 1 85 ? -4.854 -0.675 11.787 1.00 91.31 85 THR A O 1
ATOM 688 N N . LEU A 1 86 ? -5.564 0.686 13.410 1.00 94.00 86 LEU A N 1
ATOM 689 C CA . LEU A 1 86 ? -6.392 1.509 12.530 1.00 94.00 86 LEU A CA 1
ATOM 690 C C . LEU A 1 86 ? -5.564 2.189 11.437 1.00 94.00 86 LEU A C 1
ATOM 692 O O . LEU A 1 86 ? -5.963 2.166 10.277 1.00 94.00 86 LEU A O 1
ATOM 696 N N . ASN A 1 87 ? -4.385 2.720 11.762 1.00 90.75 87 ASN A N 1
ATOM 697 C CA . ASN A 1 87 ? -3.465 3.284 10.776 1.00 90.75 87 ASN A CA 1
ATOM 698 C C . ASN A 1 87 ? -2.988 2.243 9.769 1.00 90.75 87 ASN A C 1
ATOM 700 O O . ASN A 1 87 ? -2.949 2.535 8.580 1.00 90.75 87 ASN A O 1
ATOM 704 N N . ALA A 1 88 ? -2.703 1.007 10.191 1.00 85.81 88 ALA A N 1
ATOM 705 C CA . ALA A 1 88 ? -2.360 -0.079 9.276 1.00 85.81 88 ALA A CA 1
ATOM 706 C C . ALA A 1 88 ? -3.457 -0.326 8.223 1.00 85.81 88 ALA A C 1
ATOM 708 O O . ALA A 1 88 ? -3.121 -0.625 7.072 1.00 85.81 88 ALA A O 1
ATOM 709 N N . HIS A 1 89 ? -4.721 -0.085 8.583 1.00 90.56 89 HIS A N 1
ATOM 710 C CA . HIS A 1 89 ? -5.903 -0.152 7.718 1.00 90.56 89 HIS A CA 1
ATOM 711 C C . HIS A 1 89 ? -6.328 1.201 7.111 1.00 90.56 89 HIS A C 1
ATOM 713 O O . HIS A 1 89 ? -7.408 1.314 6.538 1.00 90.56 89 HIS A O 1
ATOM 719 N N . ASP A 1 90 ? -5.481 2.229 7.199 1.00 91.81 90 ASP A N 1
ATOM 720 C CA . ASP A 1 90 ? -5.749 3.596 6.738 1.00 91.81 90 ASP A CA 1
ATOM 721 C C . ASP A 1 90 ? -6.966 4.268 7.416 1.00 91.81 90 ASP A C 1
ATOM 723 O O . ASP A 1 90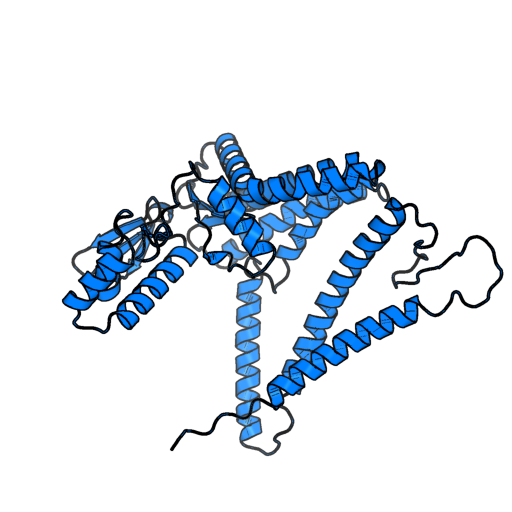 ? -7.474 5.240 6.877 1.00 91.81 90 ASP A O 1
ATOM 727 N N . LEU A 1 91 ? -7.465 3.776 8.554 1.00 94.50 91 LEU A N 1
ATOM 728 C CA . LEU A 1 91 ? -8.672 4.287 9.231 1.00 94.50 91 LEU A CA 1
ATOM 729 C C . LEU A 1 91 ? -8.393 5.439 10.209 1.00 94.50 91 LEU A C 1
ATOM 731 O O . LEU A 1 91 ? -9.284 6.225 10.523 1.00 94.50 91 LEU A O 1
ATOM 735 N N . ALA A 1 92 ? -7.157 5.544 10.688 1.00 94.50 92 ALA A N 1
ATOM 736 C CA . ALA A 1 92 ? -6.678 6.624 11.544 1.00 94.50 92 ALA A CA 1
ATOM 737 C C . ALA A 1 92 ? -5.268 7.021 11.113 1.00 94.50 92 ALA A C 1
ATOM 739 O O . ALA A 1 92 ? -4.554 6.230 10.502 1.00 94.50 92 ALA A O 1
ATOM 740 N N . GLN A 1 93 ? -4.848 8.237 11.431 1.00 91.50 93 GLN A N 1
ATOM 741 C CA . GLN A 1 93 ? -3.522 8.727 11.080 1.00 91.50 93 GLN A CA 1
ATOM 742 C C . GLN A 1 93 ? -2.997 9.677 12.157 1.00 91.50 93 GLN A C 1
ATOM 744 O O . GLN A 1 93 ? -3.786 10.397 12.778 1.00 91.50 93 GLN A O 1
ATOM 749 N N . PRO A 1 94 ? -1.672 9.717 12.374 1.00 90.00 94 PRO A N 1
ATOM 750 C CA . PRO A 1 94 ? -1.088 10.798 13.146 1.00 90.00 94 PRO A CA 1
ATOM 751 C C . PRO A 1 94 ? -1.347 12.110 12.395 1.00 90.00 94 PRO A C 1
ATOM 753 O O . PRO A 1 94 ? -1.160 12.187 11.175 1.00 90.00 94 PRO A O 1
ATOM 756 N N . VAL A 1 95 ? -1.803 13.140 13.105 1.00 85.75 95 VAL A N 1
ATOM 757 C CA . VAL A 1 95 ? -1.950 14.481 12.543 1.00 85.75 95 VAL A CA 1
ATOM 758 C C . VAL A 1 95 ? -0.554 14.961 12.192 1.00 85.75 95 VAL A C 1
ATOM 760 O O . VAL A 1 95 ? 0.297 15.152 13.061 1.00 85.75 95 VAL A O 1
ATOM 763 N N . ALA A 1 96 ? -0.298 15.098 10.893 1.00 66.38 96 ALA A N 1
ATOM 764 C CA . ALA A 1 96 ? 0.976 15.597 10.418 1.00 66.38 96 ALA A CA 1
ATOM 765 C C . ALA A 1 96 ? 1.220 16.979 11.033 1.00 66.38 96 ALA A C 1
ATOM 767 O O . ALA A 1 96 ? 0.374 17.870 10.922 1.00 66.38 96 ALA A O 1
ATOM 768 N N . VAL A 1 97 ? 2.388 17.159 11.657 1.00 58.72 97 VAL A N 1
ATOM 769 C CA . VAL A 1 97 ? 2.873 18.491 12.024 1.00 58.72 97 VAL A CA 1
ATOM 770 C C . VAL A 1 97 ? 2.806 19.345 10.749 1.00 58.72 97 VAL A C 1
ATOM 772 O O . VAL A 1 97 ? 3.254 18.870 9.699 1.00 58.72 97 VAL A O 1
ATOM 775 N N . PRO A 1 98 ? 2.182 20.538 10.779 1.00 55.12 98 PRO A N 1
ATOM 776 C CA . PRO A 1 98 ? 1.959 21.338 9.582 1.00 55.12 98 PRO A CA 1
ATOM 777 C C . PRO A 1 98 ? 3.236 21.474 8.743 1.00 55.12 98 PRO A C 1
ATOM 779 O O . PRO A 1 98 ? 4.322 21.700 9.274 1.00 55.12 98 PRO A O 1
ATOM 782 N N . LEU A 1 99 ? 3.073 21.375 7.416 1.00 49.28 99 LEU A N 1
ATOM 783 C CA . LEU A 1 99 ? 4.114 21.367 6.367 1.00 49.28 99 LEU A CA 1
ATOM 784 C C . LEU A 1 99 ? 5.136 22.517 6.446 1.00 49.28 99 LEU A C 1
ATOM 786 O O . LEU A 1 99 ? 6.147 22.499 5.751 1.00 49.28 99 LEU A O 1
ATOM 790 N N . ARG A 1 100 ? 4.896 23.522 7.290 1.00 51.41 100 ARG A N 1
ATOM 791 C CA . ARG A 1 100 ? 5.817 24.635 7.515 1.00 51.41 100 ARG A CA 1
ATOM 792 C C . ARG A 1 100 ? 7.173 24.188 8.071 1.00 51.41 100 ARG A C 1
ATOM 794 O O . ARG A 1 100 ? 8.133 24.931 7.924 1.00 51.41 100 ARG A O 1
ATOM 801 N N . ASP A 1 101 ? 7.255 22.982 8.636 1.00 58.72 101 ASP A N 1
ATOM 802 C CA . ASP A 1 101 ? 8.511 22.379 9.091 1.00 58.72 101 ASP A CA 1
ATOM 803 C C . ASP A 1 101 ? 8.798 21.026 8.408 1.00 58.72 101 ASP A C 1
ATOM 805 O O . ASP A 1 101 ? 9.317 20.085 9.014 1.00 58.72 101 ASP A O 1
ATOM 809 N N . GLU A 1 102 ? 8.467 20.913 7.110 1.00 60.91 102 GLU A N 1
ATOM 810 C CA . GLU A 1 102 ? 8.897 19.785 6.266 1.00 60.91 102 GLU A CA 1
ATOM 811 C C . GLU A 1 102 ? 10.413 19.537 6.408 1.00 60.91 102 GLU A C 1
ATOM 813 O O . GLU A 1 102 ? 10.848 18.391 6.456 1.00 60.91 102 GLU A O 1
ATOM 818 N N . TRP A 1 103 ? 11.214 20.592 6.598 1.00 63.34 103 TRP A N 1
ATOM 819 C CA . TRP A 1 103 ? 12.652 20.494 6.858 1.00 63.34 103 TRP A CA 1
ATOM 820 C C . TRP A 1 103 ? 13.016 19.867 8.206 1.00 63.34 103 TRP A C 1
ATOM 822 O O . TRP A 1 103 ? 14.002 19.132 8.271 1.00 63.34 103 TRP A O 1
ATOM 832 N N . ALA A 1 104 ? 12.268 20.088 9.292 1.00 63.38 104 ALA A N 1
ATOM 833 C CA . ALA A 1 104 ? 12.474 19.322 10.525 1.00 63.38 104 ALA A CA 1
ATOM 834 C C . ALA A 1 104 ? 12.134 17.843 10.331 1.00 63.38 104 ALA A C 1
ATOM 836 O O . ALA A 1 104 ? 12.884 16.983 10.803 1.00 63.38 104 ALA A O 1
ATOM 837 N N . PHE A 1 105 ? 11.066 17.537 9.589 1.00 65.19 105 PHE A N 1
ATOM 838 C CA . PHE A 1 105 ? 10.757 16.162 9.201 1.00 65.19 105 PHE A CA 1
ATOM 839 C C . PHE A 1 105 ? 11.899 15.555 8.369 1.00 65.19 105 PHE A C 1
ATOM 841 O O . PHE A 1 105 ? 12.350 14.457 8.688 1.00 65.19 105 PHE A O 1
ATOM 848 N N . TYR A 1 106 ? 12.443 16.289 7.390 1.00 67.62 106 TYR A N 1
ATOM 849 C CA . TYR A 1 106 ? 13.574 15.853 6.565 1.00 67.62 106 TYR A CA 1
ATOM 850 C C . TYR A 1 106 ? 14.843 15.643 7.378 1.00 67.62 106 TYR A C 1
ATOM 852 O O . TYR A 1 106 ? 15.440 14.582 7.266 1.00 67.62 106 TYR A O 1
ATOM 860 N N . ARG A 1 107 ? 15.226 16.580 8.252 1.00 67.06 107 ARG A N 1
ATOM 861 C CA . ARG A 1 107 ? 16.388 16.414 9.141 1.00 67.06 107 ARG A CA 1
ATOM 862 C C . ARG A 1 107 ? 16.228 15.207 10.055 1.00 67.06 107 ARG A C 1
ATOM 864 O O . ARG A 1 107 ? 17.176 14.454 10.227 1.00 67.06 107 ARG A O 1
ATOM 871 N N . THR A 1 108 ? 15.033 14.995 10.603 1.00 63.38 108 THR A N 1
ATOM 872 C CA . THR A 1 108 ? 14.752 13.848 11.476 1.00 63.38 108 THR A CA 1
ATOM 873 C C . THR A 1 108 ? 14.785 12.537 10.689 1.00 63.38 108 THR A C 1
ATOM 875 O O . THR A 1 108 ? 15.360 11.564 11.165 1.00 63.38 108 THR A O 1
ATOM 878 N N . LEU A 1 109 ? 14.218 12.504 9.481 1.00 62.09 109 LEU A N 1
ATOM 879 C CA . LEU A 1 109 ? 14.255 11.340 8.597 1.00 62.09 109 LEU A CA 1
ATOM 880 C C . LEU A 1 109 ? 15.691 11.022 8.162 1.00 62.09 109 LEU A C 1
ATOM 882 O O . LEU A 1 109 ? 16.100 9.875 8.280 1.00 62.09 109 LEU A O 1
ATOM 886 N N . LEU A 1 110 ? 16.470 12.021 7.734 1.00 65.62 110 LEU A N 1
ATOM 887 C CA . LEU A 1 110 ? 17.864 11.858 7.310 1.00 65.62 110 LEU A CA 1
ATOM 888 C C . LEU A 1 110 ? 18.758 11.415 8.478 1.00 65.62 110 LEU A C 1
ATOM 890 O O . LEU A 1 110 ? 19.465 10.420 8.366 1.00 65.62 110 LEU A O 1
ATOM 894 N N . ALA A 1 111 ? 18.676 12.100 9.625 1.00 63.16 111 ALA A N 1
ATOM 895 C CA . ALA A 1 111 ? 19.447 11.763 10.823 1.00 63.16 111 ALA A CA 1
ATOM 896 C C . ALA A 1 111 ? 19.118 10.358 11.348 1.00 63.16 111 ALA A C 1
ATOM 898 O O . ALA A 1 111 ? 19.986 9.677 11.885 1.00 63.16 111 ALA A O 1
ATOM 899 N N . ARG A 1 112 ? 17.872 9.901 11.171 1.00 60.25 112 ARG A N 1
ATOM 900 C CA . ARG A 1 112 ? 17.460 8.545 11.545 1.00 60.25 112 ARG A CA 1
ATOM 901 C C . ARG A 1 112 ? 17.820 7.503 10.489 1.00 60.25 112 ARG A C 1
ATOM 903 O O . ARG A 1 112 ? 18.256 6.433 10.877 1.00 60.25 112 ARG A O 1
ATOM 910 N N . LEU A 1 113 ? 17.735 7.796 9.190 1.00 54.97 113 LEU A N 1
ATOM 911 C CA . LEU A 1 113 ? 18.205 6.892 8.125 1.00 54.97 113 LEU A CA 1
ATOM 912 C C . LEU A 1 113 ? 19.700 6.560 8.264 1.00 54.97 113 LEU A C 1
ATOM 914 O O . LEU A 1 113 ? 20.114 5.463 7.908 1.00 54.97 113 LEU A O 1
ATOM 918 N N . ILE A 1 114 ? 20.485 7.480 8.831 1.00 62.19 114 ILE A N 1
ATOM 919 C CA . ILE A 1 114 ? 21.920 7.307 9.092 1.00 62.19 114 ILE A CA 1
ATOM 920 C C . ILE A 1 114 ? 22.196 6.471 10.369 1.00 62.19 114 ILE A C 1
ATOM 922 O O . ILE A 1 114 ? 23.322 6.020 10.556 1.00 62.19 114 ILE A O 1
ATOM 926 N N . GLY A 1 115 ? 21.204 6.198 11.235 1.00 48.00 115 GLY A N 1
ATOM 927 C CA . GLY A 1 115 ? 21.464 5.573 12.547 1.00 48.00 115 GLY A CA 1
ATOM 928 C C . GLY A 1 115 ? 20.391 4.667 13.173 1.00 48.00 115 GLY A C 1
ATOM 929 O O . GLY A 1 115 ? 20.663 4.091 14.222 1.00 48.00 115 GLY A O 1
ATOM 930 N N . TRP A 1 116 ? 19.191 4.506 12.600 1.00 46.47 116 TRP A N 1
ATOM 931 C CA . TRP A 1 116 ? 18.150 3.615 13.142 1.00 46.47 116 TRP A CA 1
ATOM 932 C C . TRP A 1 116 ? 17.092 3.229 12.085 1.00 46.47 116 TRP A C 1
ATOM 934 O O . TRP A 1 116 ? 16.530 4.118 11.440 1.00 46.47 116 TRP A O 1
ATOM 944 N N . PRO A 1 117 ? 16.726 1.940 11.925 1.00 45.72 117 PRO A N 1
ATOM 945 C CA . PRO A 1 117 ? 15.622 1.555 11.047 1.00 45.72 117 PRO A CA 1
ATOM 946 C C . PRO A 1 117 ? 14.303 2.128 11.584 1.00 45.72 117 PRO A C 1
ATOM 948 O O . PRO A 1 117 ? 13.829 1.730 12.649 1.00 45.72 117 PRO A O 1
ATOM 951 N N . ILE A 1 118 ? 13.701 3.071 10.859 1.00 50.31 118 ILE A N 1
ATOM 952 C CA . ILE A 1 118 ? 12.339 3.524 11.153 1.00 50.31 118 ILE A CA 1
ATOM 953 C C . ILE A 1 118 ? 11.362 2.471 10.616 1.00 50.31 118 ILE A C 1
ATOM 955 O O . ILE A 1 118 ? 11.429 2.131 9.433 1.00 50.31 118 ILE A O 1
ATOM 959 N N . PRO A 1 119 ? 10.392 2.005 11.418 1.00 55.66 119 PRO A N 1
ATOM 960 C CA . PRO A 1 119 ? 9.243 1.299 10.878 1.00 55.66 119 PRO A CA 1
ATOM 961 C C . PRO A 1 119 ? 8.441 2.266 9.989 1.00 55.66 119 PRO A C 1
ATOM 963 O O . PRO A 1 119 ? 7.843 3.225 10.481 1.00 55.66 119 PRO A O 1
ATOM 966 N N . PHE A 1 120 ? 8.399 2.030 8.673 1.00 54.44 120 PHE A N 1
ATOM 967 C CA . PHE A 1 120 ? 7.615 2.830 7.711 1.00 54.44 120 PHE A CA 1
ATOM 968 C C . PHE A 1 120 ? 6.124 2.982 8.095 1.00 54.44 120 PHE A C 1
ATOM 970 O O . PHE A 1 120 ? 5.427 3.848 7.570 1.00 54.44 120 PHE A O 1
ATOM 977 N N . SER A 1 121 ? 5.631 2.184 9.049 1.00 55.56 121 SER A N 1
ATOM 978 C CA . SER A 1 121 ? 4.293 2.267 9.640 1.00 55.56 121 SER A CA 1
ATOM 979 C C . SER A 1 121 ? 3.969 3.598 10.327 1.00 55.56 121 SER A C 1
ATOM 981 O O . SER A 1 121 ? 2.789 3.885 10.513 1.00 55.56 121 SER A O 1
ATOM 983 N N . HIS A 1 122 ? 4.962 4.414 10.692 1.00 59.62 122 HIS A N 1
ATOM 984 C CA . HIS A 1 122 ? 4.739 5.698 11.378 1.00 59.62 122 HIS A CA 1
ATOM 985 C C . HIS A 1 122 ? 4.556 6.896 10.440 1.00 59.62 122 HIS A C 1
ATOM 987 O O . HIS A 1 122 ? 4.312 8.007 10.908 1.00 59.62 122 HIS A O 1
ATOM 993 N N . LEU A 1 123 ? 4.695 6.703 9.128 1.00 65.44 123 LEU A N 1
ATOM 994 C CA . LEU A 1 123 ? 4.584 7.799 8.172 1.00 65.44 123 LEU A CA 1
ATOM 995 C C . LEU A 1 123 ? 3.113 8.170 7.936 1.00 65.44 123 LEU A C 1
ATOM 997 O O . LEU A 1 123 ? 2.267 7.272 7.851 1.00 65.44 123 LEU A O 1
ATOM 1001 N N . PRO A 1 124 ? 2.794 9.475 7.820 1.00 66.88 124 PRO A N 1
ATOM 1002 C CA . PRO A 1 124 ? 1.435 9.918 7.558 1.00 66.88 124 PRO A CA 1
ATOM 1003 C C . PRO A 1 124 ? 0.964 9.344 6.225 1.00 66.88 124 PRO A C 1
ATOM 1005 O O . PRO A 1 124 ? 1.658 9.431 5.207 1.00 66.88 124 PRO A O 1
ATOM 1008 N N . ARG A 1 125 ? -0.223 8.746 6.248 1.00 77.75 125 ARG A N 1
ATOM 1009 C CA . ARG A 1 125 ? -0.881 8.215 5.058 1.00 77.75 125 ARG A CA 1
ATOM 1010 C C . ARG A 1 125 ? -1.795 9.286 4.493 1.00 77.75 125 ARG A C 1
ATOM 1012 O O . ARG A 1 125 ? -2.304 10.120 5.231 1.00 77.75 125 ARG A O 1
ATOM 1019 N N . ARG A 1 126 ? -1.995 9.302 3.180 1.00 84.31 126 ARG A N 1
ATOM 1020 C CA . ARG A 1 126 ? -3.027 10.145 2.565 1.00 84.31 126 ARG A CA 1
ATOM 1021 C C . ARG A 1 126 ? -3.977 9.267 1.777 1.00 84.31 126 ARG A C 1
ATOM 1023 O O . ARG A 1 126 ? -3.535 8.394 1.036 1.00 84.31 126 ARG A O 1
ATOM 1030 N N . ARG A 1 127 ? -5.272 9.517 1.947 1.00 88.44 127 ARG A N 1
ATOM 1031 C CA . ARG A 1 127 ? -6.328 8.918 1.135 1.00 88.44 127 ARG A CA 1
ATOM 1032 C C . ARG A 1 127 ? -6.692 9.894 0.024 1.00 88.44 127 ARG A C 1
ATOM 1034 O O . ARG A 1 127 ? -7.023 11.043 0.309 1.00 88.44 127 ARG A O 1
ATOM 1041 N N . LEU A 1 128 ? -6.636 9.438 -1.221 1.00 89.38 128 LEU A N 1
ATOM 1042 C CA . LEU A 1 128 ? -7.154 10.180 -2.368 1.00 89.38 128 LEU A CA 1
ATOM 1043 C C . LEU A 1 128 ? -8.312 9.390 -2.973 1.00 89.38 128 LEU A C 1
ATOM 1045 O O . LEU A 1 128 ? -8.093 8.332 -3.561 1.00 89.38 128 LEU A O 1
ATOM 1049 N N . ALA A 1 129 ? -9.536 9.889 -2.801 1.00 88.25 129 ALA A N 1
ATOM 1050 C CA . ALA A 1 129 ? -10.708 9.309 -3.445 1.00 88.25 129 ALA A CA 1
ATOM 1051 C C . ALA A 1 129 ? -10.563 9.409 -4.969 1.00 88.25 129 ALA A C 1
ATOM 1053 O O . ALA A 1 129 ? -10.183 10.459 -5.500 1.00 88.25 129 ALA A O 1
ATOM 1054 N N . LEU A 1 130 ? -10.844 8.307 -5.658 1.00 88.31 130 LEU A N 1
ATOM 1055 C CA . LEU A 1 130 ? -10.734 8.237 -7.108 1.00 88.31 130 LEU A CA 1
ATOM 1056 C C . LEU A 1 130 ? -12.067 8.582 -7.762 1.00 88.31 130 LEU A C 1
ATOM 1058 O O . LEU A 1 130 ? -13.102 8.026 -7.405 1.00 88.31 130 LEU A O 1
ATOM 1062 N N . ASP A 1 131 ? -12.023 9.471 -8.750 1.00 87.50 131 ASP A N 1
ATOM 1063 C CA . ASP A 1 131 ? -13.130 9.674 -9.681 1.00 87.50 131 ASP A CA 1
ATOM 1064 C C . ASP A 1 131 ? -12.838 8.860 -10.942 1.00 87.50 131 ASP A C 1
ATOM 1066 O O . ASP A 1 131 ? -11.997 9.240 -11.761 1.00 87.50 131 ASP A O 1
ATOM 1070 N N . MET A 1 132 ? -13.495 7.706 -11.063 1.00 85.12 132 MET A N 1
ATOM 1071 C CA . MET A 1 132 ? -13.307 6.779 -12.182 1.00 85.12 132 MET A CA 1
ATOM 1072 C C . MET A 1 132 ? -14.167 7.133 -13.403 1.00 85.12 132 MET A C 1
ATOM 1074 O O . MET A 1 132 ? -13.945 6.575 -14.481 1.00 85.12 132 MET A O 1
ATOM 1078 N N . ASP A 1 133 ? -15.136 8.044 -13.292 1.00 88.25 133 ASP A N 1
ATOM 1079 C CA . ASP A 1 133 ? -16.039 8.367 -14.407 1.00 88.25 133 ASP A CA 1
ATOM 1080 C C . ASP A 1 133 ? -15.322 9.177 -15.495 1.00 88.25 133 ASP A C 1
ATOM 1082 O O . ASP A 1 133 ? -15.683 9.132 -16.670 1.00 88.25 133 ASP A O 1
ATOM 1086 N N . ARG A 1 134 ? -14.226 9.845 -15.127 1.00 88.69 134 ARG A N 1
ATOM 1087 C CA . ARG A 1 134 ? -13.403 10.665 -16.016 1.00 88.69 134 ARG A CA 1
ATOM 1088 C C . ARG A 1 134 ? -12.000 10.077 -16.122 1.00 88.69 134 ARG A C 1
ATOM 1090 O O . ARG A 1 134 ? -11.103 10.493 -15.399 1.00 88.69 134 ARG A O 1
ATOM 1097 N N . GLY A 1 135 ? -11.781 9.151 -17.059 1.00 88.69 135 GLY A N 1
ATOM 1098 C CA . GLY A 1 135 ? -10.520 8.391 -17.163 1.00 88.69 135 GLY A CA 1
ATOM 1099 C C . GLY A 1 135 ? -9.236 9.241 -17.139 1.00 88.69 135 GLY A C 1
ATOM 1100 O O . GLY A 1 135 ? -8.284 8.900 -16.440 1.00 88.69 135 GLY A O 1
ATOM 1101 N N . LEU A 1 136 ? -9.218 10.397 -17.816 1.00 90.94 136 LEU A N 1
ATOM 1102 C CA . LEU A 1 136 ? -8.073 11.322 -17.778 1.00 90.94 136 LEU A CA 1
ATOM 1103 C C . LEU A 1 136 ? -7.866 11.957 -16.391 1.00 90.94 136 LEU A C 1
ATOM 1105 O O . LEU A 1 136 ? -6.732 12.180 -15.968 1.00 90.94 136 LEU A O 1
ATOM 1109 N N . HIS A 1 137 ? -8.952 12.253 -15.678 1.00 90.31 137 HIS A N 1
ATOM 1110 C CA . HIS A 1 137 ? -8.894 12.755 -14.309 1.00 90.31 137 HIS A CA 1
ATOM 1111 C C . HIS A 1 137 ? -8.357 11.681 -13.359 1.00 90.31 137 HIS A C 1
ATOM 1113 O O . HIS A 1 137 ? -7.463 11.974 -12.569 1.00 90.31 137 HIS A O 1
ATOM 1119 N N . THR A 1 138 ? -8.810 10.430 -13.496 1.00 90.62 138 THR A N 1
ATOM 1120 C CA . THR A 1 138 ? -8.269 9.293 -12.740 1.00 90.62 138 THR A CA 1
ATOM 1121 C C . THR A 1 138 ? -6.763 9.160 -12.953 1.00 90.62 138 THR A C 1
ATOM 1123 O O . THR A 1 138 ? -6.007 9.092 -11.988 1.00 90.62 138 THR A O 1
ATOM 1126 N N . LEU A 1 139 ? -6.303 9.198 -14.209 1.00 92.56 139 LEU A N 1
ATOM 1127 C CA . LEU A 1 139 ? -4.879 9.105 -14.530 1.00 92.56 139 LEU A CA 1
ATOM 1128 C C . LEU A 1 139 ? -4.076 10.245 -13.886 1.00 92.56 139 LEU A C 1
ATOM 1130 O O . LEU A 1 139 ? -3.012 10.006 -13.318 1.00 92.56 139 LEU A O 1
ATOM 1134 N N . ARG A 1 140 ? -4.601 11.478 -13.913 1.00 93.19 140 ARG A N 1
ATOM 1135 C CA . ARG A 1 140 ? -3.992 12.629 -13.225 1.00 93.19 140 ARG A CA 1
ATOM 1136 C C . ARG A 1 140 ? -3.930 12.431 -11.709 1.00 93.19 140 ARG A C 1
ATOM 1138 O O . ARG A 1 140 ? -2.910 12.757 -11.108 1.00 93.19 140 ARG A O 1
ATOM 1145 N N . GLN A 1 141 ? -4.980 11.884 -11.094 1.00 92.25 141 GLN A N 1
ATOM 1146 C CA . GLN A 1 141 ? -5.004 11.574 -9.661 1.00 92.25 141 GLN A CA 1
ATOM 1147 C C . GLN A 1 141 ? -3.964 10.508 -9.291 1.00 92.25 141 GLN A C 1
ATOM 1149 O O . GLN A 1 141 ? -3.246 10.685 -8.308 1.00 92.25 141 GLN A O 1
ATOM 1154 N N . VAL A 1 142 ? -3.832 9.444 -10.092 1.00 92.88 142 VAL A N 1
ATOM 1155 C CA . VAL A 1 142 ? -2.800 8.410 -9.894 1.00 92.88 142 VAL A CA 1
ATOM 1156 C C . VAL A 1 142 ? -1.407 9.006 -10.069 1.00 92.88 142 VAL A C 1
ATOM 1158 O O . VAL A 1 142 ? -0.557 8.818 -9.205 1.00 92.88 142 VAL A O 1
ATOM 1161 N N . ALA A 1 143 ? -1.170 9.790 -11.122 1.00 93.00 143 ALA A N 1
ATOM 1162 C CA . ALA A 1 143 ? 0.118 10.444 -11.345 1.00 93.00 143 ALA A CA 1
ATOM 1163 C C . ALA A 1 143 ? 0.500 11.376 -10.184 1.00 93.00 143 ALA A C 1
ATOM 1165 O O . ALA A 1 143 ? 1.634 11.331 -9.706 1.00 93.00 143 ALA A O 1
ATOM 1166 N N . LEU A 1 144 ? -0.451 12.169 -9.677 1.00 91.19 144 LEU A N 1
ATOM 1167 C CA . LEU A 1 144 ? -0.246 13.013 -8.501 1.00 91.19 144 LEU A CA 1
ATOM 1168 C C . LEU A 1 144 ? 0.062 12.177 -7.253 1.00 91.19 144 LEU A C 1
ATOM 1170 O O . LEU A 1 144 ? 0.961 12.524 -6.491 1.00 91.19 144 LEU A O 1
ATOM 1174 N N . ALA A 1 145 ? -0.655 11.073 -7.044 1.00 90.62 145 ALA A N 1
ATOM 1175 C CA . ALA A 1 145 ? -0.425 10.168 -5.925 1.00 90.62 145 ALA A CA 1
ATOM 1176 C C . ALA A 1 145 ? 0.970 9.528 -5.973 1.00 90.62 145 ALA A C 1
ATOM 1178 O O . ALA A 1 145 ? 1.678 9.539 -4.965 1.00 90.62 145 ALA A O 1
ATOM 1179 N N . VAL A 1 146 ? 1.390 9.032 -7.141 1.00 90.69 146 VAL A N 1
ATOM 1180 C CA . VAL A 1 146 ? 2.730 8.467 -7.363 1.00 90.69 146 VAL A CA 1
ATOM 1181 C C . VAL A 1 146 ? 3.792 9.533 -7.133 1.00 90.69 146 VAL A C 1
ATOM 1183 O O . VAL A 1 146 ? 4.739 9.291 -6.388 1.00 90.69 146 VAL A O 1
ATOM 1186 N N . TRP A 1 147 ? 3.608 10.737 -7.676 1.00 91.19 147 TRP A N 1
ATOM 1187 C CA . TRP A 1 147 ? 4.527 11.846 -7.438 1.00 91.19 147 TRP A CA 1
ATOM 1188 C C . TRP A 1 147 ? 4.629 12.192 -5.947 1.00 91.19 147 TRP A C 1
ATOM 1190 O O . TRP A 1 147 ? 5.732 12.292 -5.417 1.00 91.19 147 TRP A O 1
ATOM 1200 N N . LEU A 1 148 ? 3.507 12.297 -5.229 1.00 86.69 148 LEU A N 1
ATOM 1201 C CA . LEU A 1 148 ? 3.497 12.582 -3.789 1.00 86.69 148 LEU A CA 1
ATOM 1202 C C . LEU A 1 148 ? 4.167 11.482 -2.957 1.00 86.69 148 LEU A C 1
ATOM 1204 O O . LEU A 1 148 ? 4.867 11.798 -1.993 1.00 86.69 148 LEU A O 1
ATOM 1208 N N . ALA A 1 149 ? 3.968 10.212 -3.313 1.00 87.12 149 ALA A N 1
ATOM 1209 C CA . ALA A 1 149 ? 4.624 9.084 -2.658 1.00 87.12 149 ALA A CA 1
ATOM 1210 C C . ALA A 1 149 ? 6.138 9.093 -2.904 1.00 87.12 149 ALA A C 1
ATOM 1212 O O . ALA A 1 149 ? 6.923 8.878 -1.979 1.00 87.12 149 ALA A O 1
ATOM 1213 N N . TRP A 1 150 ? 6.559 9.372 -4.136 1.00 86.81 150 TRP A N 1
ATOM 1214 C CA . TRP A 1 150 ? 7.945 9.206 -4.566 1.00 86.81 150 TRP A CA 1
ATOM 1215 C C . TRP A 1 150 ? 8.784 10.477 -4.519 1.00 86.81 150 TRP A C 1
ATOM 1217 O O . TRP A 1 150 ? 10.003 10.377 -4.608 1.00 86.81 150 TRP A O 1
ATOM 1227 N N . ARG A 1 151 ? 8.197 11.657 -4.279 1.00 86.38 151 ARG A N 1
ATOM 1228 C CA . ARG A 1 151 ? 8.952 12.919 -4.173 1.00 86.38 151 ARG A CA 1
ATOM 1229 C C . ARG A 1 151 ? 10.096 12.844 -3.161 1.00 86.38 151 ARG A C 1
ATOM 1231 O O . ARG A 1 151 ? 11.135 13.440 -3.397 1.00 86.38 151 ARG A O 1
ATOM 1238 N N . LEU A 1 152 ? 9.927 12.096 -2.064 1.00 78.88 152 LEU A N 1
ATOM 1239 C CA . LEU A 1 152 ? 10.956 11.945 -1.029 1.00 78.88 152 LEU A CA 1
ATOM 1240 C C . LEU A 1 152 ? 12.108 11.038 -1.478 1.00 78.88 152 LEU A C 1
ATOM 1242 O O . LEU A 1 152 ? 13.242 11.514 -1.468 1.00 78.88 152 LEU A O 1
ATOM 1246 N N . PRO A 1 153 ? 11.863 9.788 -1.929 1.00 79.50 153 PRO A N 1
ATOM 1247 C CA . PRO A 1 153 ? 12.895 9.004 -2.598 1.00 79.50 153 PRO A CA 1
ATOM 1248 C C . PRO A 1 153 ? 13.596 9.778 -3.713 1.00 79.50 153 PRO A C 1
ATOM 1250 O O . PRO A 1 153 ? 14.817 9.803 -3.753 1.00 79.50 153 PRO A O 1
ATOM 1253 N N . LEU A 1 154 ? 12.848 10.469 -4.577 1.00 82.38 154 LEU A N 1
ATOM 1254 C CA . LEU A 1 154 ? 13.417 11.224 -5.692 1.00 82.38 154 LEU A CA 1
ATOM 1255 C C . LEU A 1 154 ? 14.293 12.388 -5.215 1.00 82.38 154 LEU A C 1
ATOM 1257 O O . LEU A 1 154 ? 15.363 12.596 -5.782 1.00 82.38 154 LEU A O 1
ATOM 1261 N N . LEU A 1 155 ? 13.905 13.102 -4.153 1.00 81.44 155 LEU A N 1
ATOM 1262 C CA . LEU A 1 155 ? 14.708 14.183 -3.570 1.00 81.44 155 LEU A CA 1
ATOM 1263 C C . LEU A 1 155 ? 16.048 13.680 -3.016 1.00 81.44 155 LEU A C 1
ATOM 1265 O O . LEU A 1 155 ? 17.021 14.422 -3.033 1.00 81.44 155 LEU A O 1
ATOM 1269 N N . VAL A 1 156 ? 16.110 12.433 -2.543 1.00 77.44 156 VAL A N 1
ATOM 1270 C CA . VAL A 1 156 ? 17.348 11.814 -2.037 1.00 77.44 156 VAL A CA 1
ATOM 1271 C C . VAL A 1 156 ? 18.171 11.198 -3.171 1.00 77.44 156 VAL A C 1
ATOM 1273 O O . VAL A 1 156 ? 19.387 11.371 -3.225 1.00 77.44 156 VAL A O 1
ATOM 1276 N N . LEU A 1 157 ? 17.516 10.499 -4.099 1.00 79.00 157 LEU A N 1
ATOM 1277 C CA . LEU A 1 157 ? 18.172 9.796 -5.200 1.00 79.00 157 LEU A CA 1
ATOM 1278 C C . LEU A 1 157 ? 18.746 10.761 -6.239 1.00 79.00 157 LEU A C 1
ATOM 1280 O O . LEU A 1 157 ? 19.807 10.486 -6.786 1.00 79.00 157 LEU A O 1
ATOM 1284 N N . THR A 1 158 ? 18.092 11.898 -6.494 1.00 81.25 158 THR A N 1
ATOM 1285 C CA . THR A 1 158 ? 18.523 12.834 -7.546 1.00 81.25 158 THR A CA 1
ATOM 1286 C C . THR A 1 158 ? 19.879 13.483 -7.236 1.00 81.25 158 THR A C 1
ATOM 1288 O O . THR A 1 158 ? 20.753 13.409 -8.096 1.00 81.25 158 THR A O 1
ATOM 1291 N N . PRO A 1 159 ? 20.140 14.050 -6.038 1.00 80.56 159 PRO A N 1
ATOM 1292 C CA . PRO A 1 159 ? 21.460 14.579 -5.689 1.00 80.56 159 PRO A CA 1
ATOM 1293 C C . PRO A 1 159 ? 22.544 13.503 -5.642 1.00 80.56 159 PRO A C 1
ATOM 1295 O O . PRO A 1 159 ? 23.655 13.749 -6.100 1.00 80.56 159 PRO A O 1
ATOM 1298 N N . ALA A 1 160 ? 22.230 12.309 -5.124 1.00 76.12 160 ALA A N 1
ATOM 1299 C CA . ALA A 1 160 ? 23.172 11.190 -5.109 1.00 76.12 160 ALA A CA 1
ATOM 1300 C C . ALA A 1 160 ? 23.567 10.786 -6.534 1.00 76.12 160 ALA A C 1
ATOM 1302 O O . ALA A 1 160 ? 24.740 10.581 -6.838 1.00 76.12 160 ALA A O 1
ATOM 1303 N N . ALA A 1 161 ? 22.585 10.741 -7.429 1.00 78.25 161 ALA A N 1
ATOM 1304 C CA . ALA A 1 161 ? 22.813 10.449 -8.823 1.00 78.25 161 ALA A CA 1
ATOM 1305 C C . ALA A 1 161 ? 23.589 11.575 -9.527 1.00 78.25 161 ALA A C 1
ATOM 1307 O O . ALA A 1 161 ? 24.563 11.285 -10.207 1.00 78.25 161 ALA A O 1
ATOM 1308 N N . LEU A 1 162 ? 23.254 12.849 -9.298 1.00 81.94 162 LEU A N 1
ATOM 1309 C CA . LEU A 1 162 ? 24.034 14.000 -9.778 1.00 81.94 162 LEU A CA 1
ATOM 1310 C C . LEU A 1 162 ? 25.491 13.941 -9.301 1.00 81.94 162 LEU A C 1
ATOM 1312 O O . LEU A 1 162 ? 26.402 14.109 -10.108 1.00 81.94 162 LEU A O 1
ATOM 1316 N N . ALA A 1 163 ? 25.731 13.632 -8.027 1.00 81.12 163 ALA A N 1
ATOM 1317 C CA . ALA A 1 163 ? 27.081 13.455 -7.502 1.00 81.12 163 ALA A CA 1
ATOM 1318 C C . ALA A 1 163 ? 27.828 12.338 -8.248 1.00 81.12 163 ALA A C 1
ATOM 1320 O O . ALA A 1 163 ? 28.968 12.536 -8.656 1.00 81.12 163 ALA A O 1
ATOM 1321 N N . LEU A 1 164 ? 27.173 11.203 -8.521 1.00 76.50 164 LEU A N 1
ATOM 1322 C CA . LEU A 1 164 ? 27.752 10.132 -9.339 1.00 76.50 164 LEU A CA 1
ATOM 1323 C C . LEU A 1 164 ? 28.078 10.596 -10.764 1.00 76.50 164 LEU A C 1
ATOM 1325 O O . LEU A 1 164 ? 29.112 10.205 -11.297 1.00 76.50 164 LEU A O 1
ATOM 1329 N N . THR A 1 165 ? 27.256 11.460 -11.370 1.00 80.56 165 THR A N 1
ATOM 1330 C CA . THR A 1 165 ? 27.521 11.973 -12.728 1.00 80.56 165 THR A CA 1
ATOM 1331 C C . THR A 1 165 ? 28.748 12.875 -12.810 1.00 80.56 165 THR A C 1
ATOM 1333 O O . THR A 1 165 ? 29.399 12.893 -13.851 1.00 80.56 165 THR A O 1
ATOM 1336 N N . VAL A 1 166 ? 29.114 13.561 -11.718 1.00 82.94 166 VAL A N 1
ATOM 1337 C CA . VAL A 1 166 ? 30.362 14.342 -11.642 1.00 82.94 166 VAL A CA 1
ATOM 1338 C C . VAL A 1 166 ? 31.580 13.424 -11.764 1.00 82.94 166 VAL A C 1
ATOM 1340 O O . VAL A 1 166 ? 32.541 13.764 -12.446 1.00 82.94 166 VAL A O 1
ATOM 1343 N N . PHE A 1 167 ? 31.528 12.241 -11.147 1.00 80.81 167 PHE A N 1
ATOM 1344 C CA . PHE A 1 167 ? 32.621 11.267 -11.200 1.00 80.81 167 PHE A CA 1
ATOM 1345 C C . PHE A 1 167 ? 32.559 10.350 -12.427 1.00 80.81 167 PHE A C 1
ATOM 1347 O O . PHE A 1 167 ? 33.577 9.785 -12.815 1.00 80.81 167 PHE A O 1
ATOM 1354 N N . GLN A 1 168 ? 31.379 10.180 -13.029 1.00 81.62 168 GLN A N 1
ATOM 1355 C CA . GLN A 1 168 ? 31.131 9.262 -14.141 1.00 81.62 168 GLN A CA 1
ATOM 1356 C C . GLN A 1 168 ? 30.187 9.905 -15.175 1.00 81.62 168 GLN A C 1
ATOM 1358 O O . GLN A 1 168 ? 28.983 9.633 -15.169 1.00 81.62 168 GLN A O 1
ATOM 1363 N N . PRO A 1 169 ? 30.701 10.723 -16.114 1.00 77.81 169 PRO A N 1
ATOM 1364 C CA . PRO A 1 169 ? 29.875 11.505 -17.043 1.00 77.81 169 PRO A CA 1
ATOM 1365 C C . PRO A 1 169 ? 28.916 10.659 -17.886 1.00 77.81 169 PRO A C 1
ATOM 1367 O O . PRO A 1 169 ? 27.810 11.087 -18.208 1.00 77.81 169 PRO A O 1
ATOM 1370 N N . LYS A 1 170 ? 29.301 9.415 -18.199 1.00 75.19 170 LYS A N 1
ATOM 1371 C CA . LYS A 1 170 ? 28.456 8.478 -18.951 1.00 75.19 170 LYS A CA 1
ATOM 1372 C C . LYS A 1 170 ? 27.146 8.154 -18.208 1.00 75.19 170 LYS A C 1
ATOM 1374 O O . LYS A 1 170 ? 26.158 7.815 -18.851 1.00 75.19 170 LYS A O 1
ATOM 1379 N N . VAL A 1 171 ? 27.118 8.244 -16.873 1.00 76.31 171 VAL A N 1
ATOM 1380 C CA . VAL A 1 171 ? 25.942 7.946 -16.027 1.00 76.31 171 VAL A CA 1
ATOM 1381 C C . VAL A 1 171 ? 24.867 9.034 -16.155 1.00 76.31 171 VAL A C 1
ATOM 1383 O O . VAL A 1 171 ? 23.704 8.798 -15.827 1.00 76.31 171 VAL A O 1
ATOM 1386 N N . PHE A 1 172 ? 25.222 10.206 -16.693 1.00 80.81 172 PHE A N 1
ATOM 1387 C CA . PHE A 1 172 ? 24.340 11.370 -16.761 1.00 80.81 172 PHE A CA 1
ATOM 1388 C C . PHE A 1 172 ? 23.038 11.117 -17.517 1.00 80.81 172 PHE A C 1
ATOM 1390 O O . PHE A 1 172 ? 21.987 11.556 -17.065 1.00 80.81 172 PHE A O 1
ATOM 1397 N N . ILE A 1 173 ? 23.079 10.361 -18.617 1.00 82.94 173 ILE A N 1
ATOM 1398 C CA . ILE A 1 173 ? 21.872 10.012 -19.384 1.00 82.94 173 ILE A CA 1
ATOM 1399 C C . ILE A 1 173 ? 21.114 8.843 -18.732 1.00 82.94 173 ILE A C 1
ATOM 1401 O O . ILE A 1 173 ? 19.891 8.767 -18.816 1.00 82.94 173 ILE A O 1
ATOM 1405 N N . PHE A 1 174 ? 21.808 7.950 -18.027 1.00 83.38 174 PHE A N 1
ATOM 1406 C CA . PHE A 1 174 ? 21.212 6.740 -17.454 1.00 83.38 174 PHE A CA 1
ATOM 1407 C C . PHE A 1 174 ? 20.269 7.036 -16.297 1.00 83.38 174 PHE A C 1
ATOM 1409 O O . PHE A 1 174 ? 19.170 6.494 -16.231 1.00 83.38 174 PHE A O 1
ATOM 1416 N N . VAL A 1 175 ? 20.685 7.918 -15.394 1.00 82.94 175 VAL A N 1
ATOM 1417 C CA . VAL A 1 175 ? 19.901 8.301 -14.216 1.00 82.94 175 VAL A CA 1
ATOM 1418 C C . VAL A 1 175 ? 18.500 8.804 -14.583 1.00 82.94 175 VAL A C 1
ATOM 1420 O O . VAL A 1 175 ? 17.531 8.226 -14.089 1.00 82.94 175 VAL A O 1
ATOM 1423 N N . PRO A 1 176 ? 18.335 9.839 -15.433 1.00 85.12 176 PRO A N 1
ATOM 1424 C CA . PRO A 1 176 ? 17.010 10.329 -15.784 1.00 85.12 176 PRO A CA 1
ATOM 1425 C C . PRO A 1 176 ? 16.190 9.261 -16.512 1.00 85.12 176 PRO A C 1
ATOM 1427 O O . PRO A 1 176 ? 15.002 9.140 -16.227 1.00 85.12 176 PRO A O 1
ATOM 1430 N N . VAL A 1 177 ? 16.804 8.436 -17.370 1.00 90.75 177 VAL A N 1
ATOM 1431 C CA . VAL A 1 177 ? 16.111 7.324 -18.044 1.00 90.75 177 VAL A CA 1
ATOM 1432 C C . VAL A 1 177 ? 15.544 6.329 -17.031 1.00 90.75 177 VAL A C 1
ATOM 1434 O O . VAL A 1 177 ? 14.361 5.994 -17.112 1.00 90.75 177 VAL A O 1
ATOM 1437 N N . VAL A 1 178 ? 16.335 5.902 -16.043 1.00 87.31 178 VAL A N 1
ATOM 1438 C CA . VAL A 1 178 ? 15.883 4.980 -14.989 1.00 87.31 178 VAL A CA 1
ATOM 1439 C C . VAL A 1 178 ? 14.793 5.618 -14.131 1.00 87.31 178 VAL A C 1
ATOM 1441 O O . VAL A 1 178 ? 13.777 4.978 -13.876 1.00 87.31 178 VAL A O 1
ATOM 1444 N N . LEU A 1 179 ? 14.960 6.874 -13.701 1.00 86.62 179 LEU A N 1
ATOM 1445 C CA . LEU A 1 179 ? 13.985 7.561 -12.842 1.00 86.62 179 LEU A CA 1
ATOM 1446 C C . LEU A 1 179 ? 12.645 7.792 -13.551 1.00 86.62 179 LEU A C 1
ATOM 1448 O O . LEU A 1 179 ? 11.589 7.548 -12.964 1.00 86.62 179 LEU A O 1
ATOM 1452 N N . ILE A 1 180 ? 12.676 8.224 -14.815 1.00 91.12 180 ILE A N 1
ATOM 1453 C CA . ILE A 1 180 ? 11.474 8.390 -15.640 1.00 91.12 180 ILE A CA 1
ATOM 1454 C C . ILE A 1 180 ? 10.805 7.032 -15.851 1.00 91.12 180 ILE A C 1
ATOM 1456 O O . ILE A 1 180 ? 9.601 6.905 -15.637 1.00 91.12 180 ILE A O 1
ATOM 1460 N N . SER A 1 181 ? 11.578 6.003 -16.207 1.00 92.94 181 SER A N 1
ATOM 1461 C CA . SER A 1 181 ? 11.048 4.654 -16.430 1.00 92.94 181 SER A CA 1
ATOM 1462 C C . SER A 1 181 ? 10.443 4.069 -15.158 1.00 92.94 181 SER A C 1
ATOM 1464 O O . SER A 1 181 ? 9.360 3.495 -15.212 1.00 92.94 181 SER A O 1
ATOM 1466 N N . LEU A 1 182 ? 11.068 4.281 -13.997 1.00 89.50 182 LEU A N 1
ATOM 1467 C CA . LEU A 1 182 ? 10.535 3.892 -12.692 1.00 89.50 182 LEU A CA 1
ATOM 1468 C C . LEU A 1 182 ? 9.203 4.589 -12.397 1.00 89.50 182 LEU A C 1
ATOM 1470 O O . LEU A 1 182 ? 8.237 3.925 -12.022 1.00 89.50 182 LEU A O 1
ATOM 1474 N N . PHE A 1 183 ? 9.122 5.905 -12.609 1.00 91.25 183 PHE A N 1
ATOM 1475 C CA . PHE A 1 183 ? 7.881 6.656 -12.418 1.00 91.25 183 PHE A CA 1
ATOM 1476 C C . PHE A 1 183 ? 6.763 6.153 -13.341 1.00 91.25 183 PHE A C 1
ATOM 1478 O O . PHE A 1 183 ? 5.664 5.854 -12.869 1.00 91.25 183 PHE A O 1
ATOM 1485 N N . LEU A 1 184 ? 7.048 6.011 -14.640 1.00 95.19 184 LEU A N 1
ATOM 1486 C CA . LEU A 1 184 ? 6.095 5.504 -15.632 1.00 95.19 184 LEU A CA 1
ATOM 1487 C C . LEU A 1 184 ? 5.647 4.080 -15.313 1.00 95.19 184 LEU A C 1
ATOM 1489 O O . LEU A 1 184 ? 4.468 3.763 -15.442 1.00 95.19 184 LEU A O 1
ATOM 1493 N N . THR A 1 185 ? 6.569 3.240 -14.851 1.00 95.00 185 THR A N 1
ATOM 1494 C CA . THR A 1 185 ? 6.277 1.870 -14.444 1.00 95.00 185 THR A CA 1
ATOM 1495 C C . THR A 1 185 ? 5.281 1.839 -13.289 1.00 95.00 185 THR A C 1
ATOM 1497 O O . THR A 1 185 ? 4.283 1.133 -13.372 1.00 95.00 185 THR A O 1
ATOM 1500 N N . ILE A 1 186 ? 5.517 2.605 -12.220 1.00 92.94 186 ILE A N 1
ATOM 1501 C CA . ILE A 1 186 ? 4.629 2.627 -11.046 1.00 92.94 186 ILE A CA 1
ATOM 1502 C C . ILE A 1 186 ? 3.264 3.214 -11.419 1.00 92.94 186 ILE A C 1
ATOM 1504 O O . ILE A 1 186 ? 2.229 2.683 -11.024 1.00 92.94 186 ILE A O 1
ATOM 1508 N N . LEU A 1 187 ? 3.253 4.280 -12.226 1.00 94.56 187 LEU A N 1
ATOM 1509 C CA . LEU A 1 187 ? 2.023 4.862 -12.758 1.00 94.56 187 LEU A CA 1
ATOM 1510 C C . LEU A 1 187 ? 1.212 3.824 -13.544 1.00 94.56 187 LEU A C 1
ATOM 1512 O O . LEU A 1 187 ? 0.010 3.683 -13.314 1.00 94.56 187 LEU A O 1
ATOM 1516 N N . LEU A 1 188 ? 1.862 3.083 -14.443 1.00 95.75 188 LEU A N 1
ATOM 1517 C CA . LEU A 1 188 ? 1.224 2.039 -15.238 1.00 95.75 188 LEU A CA 1
ATOM 1518 C C . LEU A 1 188 ? 0.738 0.875 -14.362 1.00 95.75 188 LEU A C 1
ATOM 1520 O O . LEU A 1 188 ? -0.370 0.392 -14.579 1.00 95.75 188 LEU A O 1
ATOM 1524 N N . HIS A 1 189 ? 1.516 0.477 -13.352 1.00 95.44 189 HIS A N 1
ATOM 1525 C CA . HIS A 1 189 ? 1.182 -0.585 -12.399 1.00 95.44 189 HIS A CA 1
ATOM 1526 C C . HIS A 1 189 ? -0.131 -0.303 -11.658 1.00 95.44 189 HIS A C 1
ATOM 1528 O O . HIS A 1 189 ? -1.082 -1.082 -11.737 1.00 95.44 189 HIS A O 1
ATOM 1534 N N . GLU A 1 190 ? -0.219 0.853 -10.995 1.00 94.62 190 GLU A N 1
ATOM 1535 C CA . GLU A 1 190 ? -1.415 1.241 -10.241 1.00 94.62 190 GLU A CA 1
ATOM 1536 C C . GLU A 1 190 ? -2.610 1.484 -11.172 1.00 94.62 190 GLU A C 1
ATOM 1538 O O . GLU A 1 190 ? -3.741 1.099 -10.869 1.00 94.62 190 GLU A O 1
ATOM 1543 N N . THR A 1 191 ? -2.368 2.065 -12.353 1.00 94.94 191 THR A N 1
ATOM 1544 C CA . THR A 1 191 ? -3.420 2.269 -13.359 1.00 94.94 191 THR A CA 1
ATOM 1545 C C . THR A 1 191 ? -3.975 0.934 -13.861 1.00 94.94 191 THR A C 1
ATOM 1547 O O . THR A 1 191 ? -5.188 0.798 -14.019 1.00 94.94 191 THR A O 1
ATOM 1550 N N . ALA A 1 192 ? -3.131 -0.078 -14.059 1.00 95.56 192 ALA A N 1
ATOM 1551 C CA . ALA A 1 192 ? -3.564 -1.406 -14.477 1.00 95.56 192 ALA A CA 1
ATOM 1552 C C . ALA A 1 192 ? -4.411 -2.110 -13.405 1.00 95.56 192 ALA A C 1
ATOM 1554 O O . ALA A 1 192 ? -5.405 -2.750 -13.752 1.00 95.56 192 ALA A O 1
ATOM 1555 N N . HIS A 1 193 ? -4.111 -1.933 -12.112 1.00 94.50 193 HIS A N 1
ATOM 1556 C CA . HIS A 1 193 ? -4.999 -2.396 -11.039 1.00 94.50 193 HIS A CA 1
ATOM 1557 C C . HIS A 1 193 ? -6.384 -1.740 -11.110 1.00 94.50 193 HIS A C 1
ATOM 1559 O O . HIS A 1 193 ? -7.399 -2.426 -10.968 1.00 94.50 193 HIS A O 1
ATOM 1565 N N . LEU A 1 194 ? -6.445 -0.431 -11.374 1.00 93.81 194 LEU A N 1
ATOM 1566 C CA . LEU A 1 194 ? -7.708 0.301 -11.513 1.00 93.81 194 LEU A CA 1
ATOM 1567 C C . LEU A 1 194 ? -8.510 -0.128 -12.743 1.00 93.81 194 LEU A C 1
ATOM 1569 O O . LEU A 1 194 ? -9.720 -0.339 -12.646 1.00 93.81 194 LEU A O 1
ATOM 1573 N N . ILE A 1 195 ? -7.845 -0.290 -13.888 1.00 94.06 195 ILE A N 1
ATOM 1574 C CA . ILE A 1 195 ? -8.471 -0.794 -15.116 1.00 94.06 195 ILE A CA 1
ATOM 1575 C C . ILE A 1 195 ? -8.995 -2.211 -14.879 1.00 94.06 195 ILE A C 1
ATOM 1577 O O . ILE A 1 195 ? -10.161 -2.480 -15.162 1.00 94.06 195 ILE A O 1
ATOM 1581 N N . GLY A 1 196 ? -8.177 -3.093 -14.298 1.00 94.19 196 GLY A N 1
ATOM 1582 C CA . GLY A 1 196 ? -8.570 -4.459 -13.958 1.00 94.19 196 GLY A CA 1
ATOM 1583 C C . GLY A 1 196 ? -9.782 -4.501 -13.027 1.00 94.19 196 GLY A C 1
ATOM 1584 O O . GLY A 1 196 ? -10.714 -5.265 -13.267 1.00 94.19 196 GLY A O 1
ATOM 1585 N N . ALA A 1 197 ? -9.827 -3.634 -12.011 1.00 93.50 197 ALA A N 1
ATOM 1586 C CA . ALA A 1 197 ? -10.990 -3.518 -11.136 1.00 93.50 197 ALA A CA 1
ATOM 1587 C C . ALA A 1 197 ? -12.241 -3.095 -11.920 1.00 93.50 197 ALA A C 1
ATOM 1589 O O . ALA A 1 197 ? -13.285 -3.741 -11.822 1.00 93.50 197 ALA A O 1
ATOM 1590 N N . ARG A 1 198 ? -12.135 -2.069 -12.768 1.00 91.69 198 ARG A N 1
ATOM 1591 C CA . ARG A 1 198 ? -13.269 -1.587 -13.562 1.00 91.69 198 ARG A CA 1
ATOM 1592 C C . ARG A 1 198 ? -13.803 -2.650 -14.527 1.00 91.69 198 ARG A C 1
ATOM 1594 O O . ARG A 1 198 ? -15.013 -2.838 -14.611 1.00 91.69 198 ARG A O 1
ATOM 1601 N N . LEU A 1 199 ? -12.914 -3.369 -15.215 1.00 93.25 199 LEU A N 1
ATOM 1602 C CA . LEU A 1 199 ? -13.282 -4.439 -16.152 1.00 93.25 199 LEU A CA 1
ATOM 1603 C C . LEU A 1 199 ? -14.013 -5.601 -15.468 1.00 93.25 199 LEU A C 1
ATOM 1605 O O . LEU A 1 199 ? -14.820 -6.276 -16.097 1.00 93.25 199 LEU A O 1
ATOM 1609 N N . LEU A 1 200 ? -13.769 -5.817 -14.174 1.00 94.38 200 LEU A N 1
ATOM 1610 C CA . LEU A 1 200 ? -14.444 -6.840 -13.374 1.00 94.38 200 LEU A CA 1
ATOM 1611 C C . LEU A 1 200 ? -15.728 -6.345 -12.692 1.00 94.38 200 LEU A C 1
ATOM 1613 O O . LEU A 1 200 ? -16.257 -7.042 -11.821 1.00 94.38 200 LEU A O 1
ATOM 1617 N N . GLY A 1 201 ? -16.224 -5.166 -13.079 1.00 91.69 201 GLY A N 1
ATOM 1618 C CA . GLY A 1 201 ? -17.501 -4.619 -12.626 1.00 91.69 201 GLY A CA 1
ATOM 1619 C C . GLY A 1 201 ? -17.444 -3.894 -11.283 1.00 91.69 201 GLY A C 1
ATOM 1620 O O . GLY A 1 201 ? -18.487 -3.698 -10.661 1.00 91.69 201 GLY A O 1
ATOM 1621 N N . TRP A 1 202 ? -16.258 -3.500 -10.808 1.00 88.38 202 TRP A N 1
ATOM 1622 C CA . TRP A 1 202 ? -16.169 -2.700 -9.588 1.00 88.38 202 TRP A CA 1
ATOM 1623 C C . TRP A 1 202 ? -16.775 -1.310 -9.796 1.00 88.38 202 TRP A C 1
ATOM 1625 O O . TRP A 1 202 ? -16.452 -0.648 -10.789 1.00 88.38 202 TRP A O 1
ATOM 1635 N N . PRO A 1 203 ? -17.627 -0.844 -8.865 1.00 85.75 203 PRO A N 1
ATOM 1636 C CA . PRO A 1 203 ? -18.218 0.475 -8.978 1.00 85.75 203 PRO A CA 1
ATOM 1637 C C . PRO A 1 203 ? -17.131 1.565 -8.945 1.00 85.75 203 PRO A C 1
ATOM 1639 O O . PRO A 1 203 ? -16.159 1.442 -8.199 1.00 85.75 203 PRO A O 1
ATOM 1642 N N . PRO A 1 204 ? -17.305 2.658 -9.713 1.00 78.31 204 PRO A N 1
ATOM 1643 C CA . PRO A 1 204 ? -16.455 3.851 -9.661 1.00 7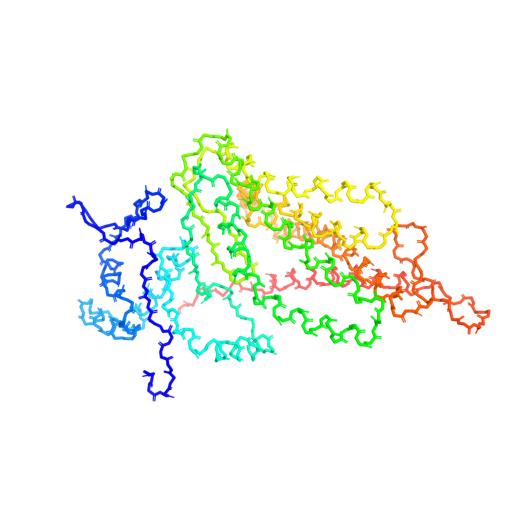8.31 204 PRO A CA 1
ATOM 1644 C C . PRO A 1 204 ? -16.234 4.391 -8.244 1.00 78.31 204 PRO A C 1
ATOM 1646 O O . PRO A 1 204 ? -15.146 4.851 -7.909 1.00 78.31 204 PRO A O 1
ATOM 1649 N N . ARG A 1 205 ? -17.281 4.314 -7.414 1.00 80.69 205 ARG A N 1
ATOM 1650 C CA . ARG A 1 205 ? -17.278 4.679 -5.995 1.00 80.69 205 ARG A CA 1
ATOM 1651 C C . ARG A 1 205 ? -16.948 3.443 -5.168 1.00 80.69 205 ARG A C 1
ATOM 1653 O O . ARG A 1 205 ? -17.464 2.372 -5.465 1.00 80.69 205 ARG A O 1
ATOM 1660 N N . GLY A 1 206 ? -16.131 3.580 -4.127 1.00 84.88 206 GLY A N 1
ATOM 1661 C CA . GLY A 1 206 ? -15.663 2.421 -3.354 1.00 84.88 206 GLY A CA 1
ATOM 1662 C C . GLY A 1 206 ? -14.156 2.171 -3.430 1.00 84.88 206 GLY A C 1
ATOM 1663 O O . GLY A 1 206 ? -13.698 1.119 -2.978 1.00 84.88 206 GLY A O 1
ATOM 1664 N N . MET A 1 207 ? -13.395 3.075 -4.060 1.00 90.50 207 MET A N 1
ATOM 1665 C CA . MET A 1 207 ? -11.952 2.944 -4.255 1.00 90.50 207 MET A CA 1
ATOM 1666 C C . MET A 1 207 ? -11.220 4.239 -3.898 1.00 90.50 207 MET A C 1
ATOM 1668 O O . MET A 1 207 ? -11.697 5.343 -4.168 1.00 90.50 207 MET A O 1
ATOM 1672 N N . TYR A 1 208 ? -10.032 4.107 -3.320 1.00 92.75 208 TYR A N 1
ATOM 1673 C CA . TYR A 1 208 ? -9.145 5.233 -3.042 1.00 92.75 208 TYR A CA 1
ATOM 1674 C C . TYR A 1 208 ? -7.682 4.821 -3.207 1.00 92.75 208 TYR A C 1
ATOM 1676 O O . TYR A 1 208 ? -7.338 3.645 -3.105 1.00 92.75 208 TYR A O 1
ATOM 1684 N N . LEU A 1 209 ? -6.800 5.790 -3.437 1.00 92.44 209 LEU A N 1
ATOM 1685 C CA . LEU A 1 209 ? -5.357 5.571 -3.377 1.00 92.44 209 LEU A CA 1
ATOM 1686 C C . LEU A 1 209 ? -4.867 5.807 -1.952 1.00 92.44 209 LEU A C 1
ATOM 1688 O O . LEU A 1 209 ? -5.063 6.888 -1.390 1.00 92.44 209 LEU A O 1
ATOM 1692 N N . SER A 1 210 ? -4.225 4.794 -1.379 1.00 91.50 210 SER A N 1
ATOM 1693 C CA . SER A 1 210 ? -3.439 4.904 -0.154 1.00 91.50 210 SER A CA 1
ATOM 1694 C C . SER A 1 210 ? -2.034 5.354 -0.537 1.00 91.50 210 SER A C 1
ATOM 1696 O O . SER A 1 210 ? -1.295 4.620 -1.191 1.00 91.50 210 SER A O 1
ATOM 1698 N N . ILE A 1 211 ? -1.687 6.585 -0.176 1.00 90.50 211 ILE A N 1
ATOM 1699 C CA . ILE A 1 211 ? -0.408 7.213 -0.510 1.00 90.50 211 ILE A CA 1
ATOM 1700 C C . ILE A 1 211 ? 0.480 7.174 0.726 1.00 90.50 211 ILE A C 1
ATOM 1702 O O . ILE A 1 211 ? 0.110 7.691 1.786 1.00 90.50 211 ILE A O 1
ATOM 1706 N N . ARG A 1 212 ? 1.669 6.596 0.575 1.00 86.69 212 ARG A N 1
ATOM 1707 C CA . ARG A 1 212 ? 2.719 6.542 1.591 1.00 86.69 212 ARG A CA 1
ATOM 1708 C C . ARG A 1 212 ? 4.049 6.957 0.960 1.00 86.69 212 ARG A C 1
ATOM 1710 O O . ARG A 1 212 ? 4.235 6.793 -0.243 1.00 86.69 212 ARG A O 1
ATOM 1717 N N . PRO A 1 213 ? 5.013 7.462 1.737 1.00 80.56 213 PRO A N 1
ATOM 1718 C CA . PRO A 1 213 ? 6.361 7.662 1.219 1.00 80.56 213 PRO A CA 1
ATOM 1719 C C . PRO A 1 213 ? 6.916 6.367 0.606 1.00 80.56 213 PRO A C 1
ATOM 1721 O O . PRO A 1 213 ? 6.974 5.336 1.272 1.00 80.56 213 PRO A O 1
ATOM 1724 N N . GLY A 1 214 ? 7.266 6.423 -0.677 1.00 82.62 214 GLY A N 1
ATOM 1725 C CA . GLY A 1 214 ? 7.780 5.302 -1.465 1.00 82.62 214 GLY A CA 1
ATOM 1726 C C . GLY A 1 214 ? 6.755 4.240 -1.881 1.00 82.62 214 GLY A C 1
ATOM 1727 O O . GLY A 1 214 ? 7.150 3.261 -2.501 1.00 82.62 214 GLY A O 1
ATOM 1728 N N . SER A 1 215 ? 5.460 4.384 -1.572 1.00 86.88 215 SER A N 1
ATOM 1729 C CA . SER A 1 215 ? 4.442 3.431 -2.042 1.00 86.88 215 SER A CA 1
ATOM 1730 C C . SER A 1 215 ? 3.078 4.075 -2.275 1.00 86.88 215 SER A C 1
ATOM 1732 O O . SER A 1 215 ? 2.610 4.916 -1.511 1.00 86.88 215 SER A O 1
ATOM 1734 N N . VAL A 1 216 ? 2.419 3.648 -3.344 1.00 91.06 216 VAL A N 1
ATOM 1735 C CA . VAL A 1 216 ? 1.005 3.919 -3.611 1.00 91.06 216 VAL A CA 1
ATOM 1736 C C . VAL A 1 216 ? 0.320 2.569 -3.690 1.00 91.06 216 VAL A C 1
ATOM 1738 O O . VAL A 1 216 ? 0.928 1.617 -4.159 1.00 91.06 216 VAL A O 1
ATOM 1741 N N . ALA A 1 217 ? -0.902 2.474 -3.182 1.00 90.88 217 ALA A N 1
ATOM 1742 C CA . ALA A 1 217 ? -1.701 1.270 -3.335 1.00 90.88 217 ALA A CA 1
ATOM 1743 C C . ALA A 1 217 ? -3.166 1.628 -3.558 1.00 90.88 217 ALA A C 1
ATOM 1745 O O . ALA A 1 217 ? -3.754 2.386 -2.778 1.00 90.88 217 ALA A O 1
ATOM 1746 N N . VAL A 1 218 ? -3.781 1.025 -4.570 1.00 92.19 218 VAL A N 1
ATOM 1747 C CA . VAL A 1 218 ? -5.238 1.034 -4.729 1.00 92.19 218 VAL A CA 1
ATOM 1748 C C . VAL A 1 218 ? -5.891 0.257 -3.584 1.00 92.19 218 VAL A C 1
ATOM 1750 O O . VAL A 1 218 ? -5.624 -0.924 -3.361 1.00 92.19 218 VAL A O 1
ATOM 1753 N N . LYS A 1 219 ? -6.788 0.918 -2.855 1.00 92.31 219 LYS A N 1
ATOM 1754 C CA . LYS A 1 219 ? -7.635 0.317 -1.826 1.00 92.31 219 LYS A CA 1
ATOM 1755 C C . LYS A 1 219 ? -9.070 0.277 -2.307 1.00 92.31 219 LYS A C 1
ATOM 1757 O O . LYS A 1 219 ? -9.564 1.227 -2.907 1.00 92.31 219 LYS A O 1
ATOM 1762 N N . ARG A 1 220 ? -9.724 -0.844 -2.033 1.00 92.06 220 ARG A N 1
ATOM 1763 C CA . ARG A 1 220 ? -11.110 -1.118 -2.395 1.00 92.06 220 ARG A CA 1
ATOM 1764 C C . ARG A 1 220 ? -11.689 -2.153 -1.445 1.00 92.06 220 ARG A C 1
ATOM 1766 O O . ARG A 1 220 ? -10.949 -2.818 -0.715 1.00 92.06 220 ARG A O 1
ATOM 1773 N N . LYS A 1 221 ? -13.010 -2.309 -1.466 1.00 90.50 221 LYS A N 1
ATOM 1774 C CA . LYS A 1 221 ? -13.657 -3.421 -0.769 1.00 90.50 221 LYS A CA 1
ATOM 1775 C C . LYS A 1 221 ? -13.136 -4.754 -1.354 1.00 90.50 221 LYS A C 1
ATOM 1777 O O . LYS A 1 221 ? -12.821 -4.798 -2.543 1.00 90.50 221 LYS A O 1
ATOM 1782 N N . PRO A 1 222 ? -12.981 -5.819 -0.551 1.00 86.62 222 PRO A N 1
ATOM 1783 C CA . PRO A 1 222 ? -12.624 -7.132 -1.080 1.00 86.62 222 PRO A CA 1
ATOM 1784 C C . PRO A 1 222 ? -13.768 -7.711 -1.921 1.00 86.62 222 PRO A C 1
ATOM 1786 O O . PRO A 1 222 ? -14.932 -7.600 -1.533 1.00 86.62 222 PRO A O 1
ATOM 1789 N N . GLY A 1 223 ? -13.451 -8.310 -3.065 1.00 89.12 223 GLY A N 1
ATOM 1790 C CA . GLY A 1 223 ? -14.397 -9.048 -3.905 1.00 89.12 223 GLY A CA 1
ATOM 1791 C C . GLY A 1 223 ? -14.218 -10.549 -3.793 1.00 89.12 223 GLY A C 1
ATOM 1792 O O . GLY A 1 223 ? -13.698 -11.071 -2.808 1.00 89.12 223 GLY A O 1
ATOM 1793 N N . SER A 1 224 ? -14.641 -11.258 -4.838 1.00 90.62 224 SER A N 1
ATOM 1794 C CA . SER A 1 224 ? -14.391 -12.696 -4.928 1.00 90.62 224 SER A CA 1
ATOM 1795 C C . SER A 1 224 ? -12.884 -12.989 -5.049 1.00 90.62 224 SER A C 1
ATOM 1797 O O . SER A 1 224 ? -12.163 -12.212 -5.682 1.00 90.62 224 SER A O 1
ATOM 1799 N N . PRO A 1 225 ? -12.390 -14.137 -4.544 1.00 88.25 225 PRO A N 1
ATOM 1800 C CA . PRO A 1 225 ? -10.977 -14.516 -4.665 1.00 88.25 225 PRO A CA 1
ATOM 1801 C C . PRO A 1 225 ? -10.443 -14.481 -6.104 1.00 88.25 225 PRO A C 1
ATOM 1803 O O . PRO A 1 225 ? -9.288 -14.132 -6.336 1.00 88.25 225 PRO A O 1
ATOM 1806 N N . ARG A 1 226 ? -11.296 -14.803 -7.089 1.00 86.19 226 ARG A N 1
ATOM 1807 C CA . ARG A 1 226 ? -10.954 -14.719 -8.514 1.00 86.19 226 ARG A CA 1
ATOM 1808 C C . ARG A 1 226 ? -10.742 -13.274 -8.965 1.00 86.19 226 ARG A C 1
ATOM 1810 O O . ARG A 1 226 ? -9.797 -13.013 -9.701 1.00 86.19 226 ARG A O 1
ATOM 1817 N N . GLN A 1 227 ? -11.595 -12.345 -8.533 1.00 90.56 227 GLN A N 1
ATOM 1818 C CA . GLN A 1 227 ? -11.427 -10.927 -8.852 1.00 90.56 227 GLN A CA 1
ATOM 1819 C C . GLN A 1 227 ? -10.174 -10.351 -8.191 1.00 90.56 227 GLN A C 1
ATOM 1821 O O . GLN A 1 227 ? -9.417 -9.655 -8.859 1.00 90.56 227 GLN A O 1
ATOM 1826 N N . GLU A 1 228 ? -9.922 -10.683 -6.921 1.00 89.31 228 GLU A N 1
ATOM 1827 C CA . GLU A 1 228 ? -8.695 -10.283 -6.217 1.00 89.31 228 GLU A CA 1
ATOM 1828 C C . GLU A 1 228 ? -7.442 -10.749 -6.956 1.00 89.31 228 GLU A C 1
ATOM 1830 O O . GLU A 1 228 ? -6.530 -9.960 -7.193 1.00 89.31 228 GLU A O 1
ATOM 1835 N N . PHE A 1 229 ? -7.429 -12.016 -7.375 1.00 88.31 229 PHE A N 1
ATOM 1836 C CA . PHE A 1 229 ? -6.322 -12.588 -8.127 1.00 88.31 229 PHE A CA 1
ATOM 1837 C C . PHE A 1 229 ? -6.103 -11.869 -9.464 1.00 88.31 229 PHE A C 1
ATOM 1839 O O . PHE A 1 229 ? -4.995 -11.420 -9.743 1.00 88.31 229 PHE A O 1
ATOM 1846 N N . LEU A 1 230 ? -7.157 -11.714 -10.274 1.00 91.19 230 LEU A N 1
ATOM 1847 C CA . LEU A 1 230 ? -7.057 -11.061 -11.583 1.00 91.19 230 LEU A CA 1
ATOM 1848 C C . LEU A 1 230 ? -6.593 -9.606 -11.463 1.00 91.19 230 LEU A C 1
ATOM 1850 O O . LEU A 1 230 ? -5.736 -9.171 -12.228 1.00 91.19 230 LEU A O 1
ATOM 1854 N N . ILE A 1 231 ? -7.115 -8.866 -10.482 1.00 91.94 231 ILE A N 1
ATOM 1855 C CA . ILE A 1 231 ? -6.710 -7.479 -10.237 1.00 91.94 231 ILE A CA 1
ATOM 1856 C C . ILE A 1 231 ? -5.262 -7.431 -9.769 1.00 91.94 231 ILE A C 1
ATOM 1858 O O . ILE A 1 231 ? -4.500 -6.633 -10.302 1.00 91.94 231 ILE A O 1
ATOM 1862 N N . GLY A 1 232 ? -4.860 -8.276 -8.818 1.00 90.00 232 GLY A N 1
ATOM 1863 C CA . GLY A 1 232 ? -3.490 -8.278 -8.304 1.00 90.00 232 GLY A CA 1
ATOM 1864 C C . GLY A 1 232 ? -2.449 -8.703 -9.348 1.00 90.00 232 GLY A C 1
ATOM 1865 O O . GLY A 1 232 ? -1.319 -8.235 -9.299 1.00 90.00 232 GLY A O 1
ATOM 1866 N N . VAL A 1 233 ? -2.819 -9.523 -10.338 1.00 92.31 233 VAL A N 1
ATOM 1867 C CA . VAL A 1 233 ? -1.941 -9.870 -11.473 1.00 92.31 233 VAL A CA 1
ATOM 1868 C C . VAL A 1 233 ? -1.888 -8.756 -12.527 1.00 92.31 233 VAL A C 1
ATOM 1870 O O . VAL A 1 233 ? -0.869 -8.615 -13.205 1.00 92.31 233 VAL A O 1
ATOM 1873 N N . ALA A 1 234 ? -2.945 -7.945 -12.659 1.00 94.62 234 ALA A N 1
ATOM 1874 C CA . ALA A 1 234 ? -3.035 -6.912 -13.692 1.00 94.62 234 ALA A CA 1
ATOM 1875 C C . ALA A 1 234 ? -1.862 -5.921 -13.641 1.00 94.62 234 ALA A C 1
ATOM 1877 O O . ALA A 1 234 ? -1.239 -5.692 -14.672 1.00 94.62 234 ALA A O 1
ATOM 1878 N N . GLY A 1 235 ? -1.521 -5.394 -12.459 1.00 93.25 235 GLY A N 1
ATOM 1879 C CA . GLY A 1 235 ? -0.399 -4.463 -12.274 1.00 93.25 235 GLY A CA 1
ATOM 1880 C C . GLY A 1 235 ? 0.919 -4.992 -12.850 1.00 93.25 235 GLY A C 1
ATOM 1881 O O . GLY A 1 235 ? 1.416 -4.436 -13.832 1.00 93.25 235 GLY A O 1
ATOM 1882 N N . PRO A 1 236 ? 1.463 -6.097 -12.305 1.00 93.25 236 PRO A N 1
ATOM 1883 C CA . PRO A 1 236 ? 2.725 -6.671 -12.766 1.00 93.25 236 PRO A CA 1
ATOM 1884 C C . PRO A 1 236 ? 2.740 -7.060 -14.250 1.00 93.25 236 PRO A C 1
ATOM 1886 O O . PRO A 1 236 ? 3.724 -6.795 -14.943 1.00 93.25 236 PRO A O 1
ATOM 1889 N N . VAL A 1 237 ? 1.662 -7.674 -14.757 1.00 92.25 237 VAL A N 1
ATOM 1890 C CA . VAL A 1 237 ? 1.604 -8.145 -16.151 1.00 92.25 237 VAL A CA 1
ATOM 1891 C C . VAL A 1 237 ? 1.579 -6.974 -17.127 1.00 92.25 237 VAL A C 1
ATOM 1893 O O . VAL A 1 237 ? 2.336 -6.981 -18.096 1.00 92.25 237 VAL A O 1
ATOM 1896 N N . PHE A 1 238 ? 0.773 -5.942 -16.863 1.00 95.25 238 PHE A N 1
ATOM 1897 C CA . PHE A 1 238 ? 0.729 -4.763 -17.730 1.00 95.25 238 PHE A CA 1
ATOM 1898 C C . PHE A 1 238 ? 2.049 -3.996 -17.740 1.00 95.25 238 PHE A C 1
ATOM 1900 O O . PHE A 1 238 ? 2.412 -3.451 -18.779 1.00 95.25 238 PHE A O 1
ATOM 1907 N N . THR A 1 239 ? 2.794 -3.979 -16.631 1.00 94.44 239 THR A N 1
ATOM 1908 C CA . THR A 1 239 ? 4.142 -3.398 -16.614 1.00 94.44 239 THR A CA 1
ATOM 1909 C C . THR A 1 239 ? 5.183 -4.270 -17.311 1.00 94.44 239 THR A C 1
ATOM 1911 O O . THR A 1 239 ? 6.113 -3.728 -17.895 1.00 94.44 239 THR A O 1
ATOM 1914 N N . ALA A 1 240 ? 5.030 -5.597 -17.326 1.00 92.88 240 ALA A N 1
ATOM 1915 C CA . ALA A 1 240 ? 5.985 -6.493 -17.981 1.00 92.88 240 ALA A CA 1
ATOM 1916 C C . ALA A 1 240 ? 6.043 -6.289 -19.503 1.00 92.88 240 ALA A C 1
ATOM 1918 O O . ALA A 1 240 ? 7.123 -6.335 -20.088 1.00 92.88 240 ALA A O 1
ATOM 1919 N N . ILE A 1 241 ? 4.890 -6.046 -20.137 1.00 93.75 241 ILE A N 1
ATOM 1920 C CA . ILE A 1 241 ? 4.755 -5.904 -21.597 1.00 93.75 241 ILE A CA 1
ATOM 1921 C C . ILE A 1 241 ? 5.702 -4.833 -22.171 1.00 93.75 241 ILE A C 1
ATOM 1923 O O . ILE A 1 241 ? 6.519 -5.184 -23.024 1.00 93.75 241 ILE A O 1
ATOM 1927 N N . PRO A 1 242 ? 5.661 -3.557 -21.731 1.00 94.38 242 PRO A N 1
ATOM 1928 C CA . PRO A 1 242 ? 6.595 -2.550 -22.223 1.00 94.38 242 PRO A CA 1
ATOM 1929 C C . PRO A 1 242 ? 8.045 -2.881 -21.860 1.00 94.38 242 PRO A C 1
ATOM 1931 O O . PRO A 1 242 ? 8.916 -2.671 -22.693 1.00 94.38 242 PRO A O 1
ATOM 1934 N N . GLY A 1 243 ? 8.326 -3.464 -20.687 1.00 92.75 243 GLY A N 1
ATOM 1935 C CA . GLY A 1 243 ? 9.684 -3.899 -20.335 1.00 92.75 243 GLY A CA 1
ATOM 1936 C C . GLY A 1 243 ? 10.262 -4.906 -21.335 1.00 92.75 243 GLY A C 1
ATOM 1937 O O . GLY A 1 243 ? 11.372 -4.725 -21.831 1.00 92.75 243 GLY A O 1
ATOM 1938 N N . ILE A 1 244 ? 9.484 -5.930 -21.695 1.00 90.69 244 ILE A N 1
ATOM 1939 C CA . ILE A 1 244 ? 9.868 -6.931 -22.701 1.00 90.69 244 ILE A CA 1
ATOM 1940 C C . ILE A 1 244 ? 10.004 -6.284 -24.083 1.00 90.69 244 ILE A C 1
ATOM 1942 O O . ILE A 1 244 ? 10.979 -6.555 -24.779 1.00 90.69 244 ILE A O 1
ATOM 1946 N N . ALA A 1 245 ? 9.072 -5.408 -24.469 1.00 94.19 245 ALA A N 1
ATOM 1947 C CA . ALA A 1 245 ? 9.113 -4.719 -25.757 1.00 94.19 245 ALA A CA 1
ATOM 1948 C C . ALA A 1 245 ? 10.360 -3.827 -25.905 1.00 94.19 245 ALA A C 1
ATOM 1950 O O . ALA A 1 245 ? 10.993 -3.838 -26.958 1.00 94.19 245 ALA A O 1
ATOM 1951 N N . LEU A 1 246 ? 10.749 -3.104 -24.847 1.00 93.25 246 LEU A N 1
ATOM 1952 C CA . LEU A 1 246 ? 11.968 -2.290 -24.818 1.00 93.25 246 LEU A CA 1
ATOM 1953 C C . LEU A 1 246 ? 13.229 -3.154 -24.987 1.00 93.25 246 LEU A C 1
ATOM 1955 O O . LEU A 1 246 ? 14.109 -2.788 -25.762 1.00 93.25 246 LEU A O 1
ATOM 1959 N N . LEU A 1 247 ? 13.299 -4.311 -24.313 1.00 90.62 247 LEU A N 1
ATOM 1960 C CA . LEU A 1 247 ? 14.414 -5.254 -24.476 1.00 90.62 247 LEU A CA 1
ATOM 1961 C C . LEU A 1 247 ? 14.474 -5.859 -25.881 1.00 90.62 247 LEU A C 1
ATOM 1963 O O . LEU A 1 247 ? 15.557 -6.027 -26.432 1.00 90.62 247 LEU A O 1
ATOM 1967 N N . TRP A 1 248 ? 13.316 -6.195 -26.450 1.00 92.88 248 TRP A N 1
ATOM 1968 C CA . TRP A 1 248 ? 13.214 -6.778 -27.786 1.00 92.88 248 TRP A CA 1
ATOM 1969 C C . TRP A 1 248 ? 13.582 -5.794 -28.893 1.00 92.88 248 TRP A C 1
ATOM 1971 O O . TRP A 1 248 ? 14.172 -6.201 -29.888 1.00 92.88 248 TRP A O 1
ATOM 1981 N N . ALA A 1 249 ? 13.231 -4.516 -28.737 1.00 94.81 249 ALA A N 1
ATOM 1982 C CA . ALA A 1 249 ? 13.495 -3.502 -29.750 1.00 94.81 249 ALA A CA 1
ATOM 1983 C C . ALA A 1 249 ? 14.997 -3.257 -29.956 1.00 94.81 249 ALA A C 1
ATOM 1985 O O . ALA A 1 249 ? 15.419 -3.012 -31.082 1.00 94.81 249 ALA A O 1
ATOM 1986 N N . ASN A 1 250 ? 15.795 -3.319 -28.884 1.00 93.38 250 ASN A N 1
ATOM 1987 C CA . ASN A 1 250 ? 17.234 -3.050 -28.928 1.00 93.38 250 ASN A CA 1
ATOM 1988 C C . ASN A 1 250 ? 18.001 -3.965 -27.957 1.00 93.38 250 ASN A C 1
ATOM 1990 O O . ASN A 1 250 ? 18.476 -3.510 -26.908 1.00 93.38 250 ASN A O 1
ATOM 1994 N N . PRO A 1 251 ? 18.132 -5.263 -28.282 1.00 86.25 251 PRO A N 1
ATOM 1995 C CA . PRO A 1 251 ? 18.848 -6.200 -27.431 1.00 86.25 251 PRO A CA 1
ATOM 1996 C C . PRO A 1 251 ? 20.329 -5.805 -27.359 1.00 86.25 251 PRO A C 1
ATOM 1998 O O . PRO A 1 251 ? 21.023 -5.753 -28.370 1.00 86.25 251 PRO A O 1
ATOM 2001 N N . GLY A 1 252 ? 20.813 -5.520 -26.149 1.00 81.94 252 GLY A N 1
ATOM 2002 C CA . GLY A 1 252 ? 22.216 -5.176 -25.886 1.00 81.94 252 GLY A CA 1
ATOM 2003 C C . GLY A 1 252 ? 22.508 -3.680 -25.750 1.00 81.94 252 GLY A C 1
ATOM 2004 O O . GLY A 1 252 ? 23.577 -3.327 -25.251 1.00 81.94 252 GLY A O 1
ATOM 2005 N N . ASP A 1 253 ? 21.569 -2.794 -26.099 1.00 91.38 253 ASP A N 1
ATOM 2006 C CA . ASP A 1 253 ? 21.739 -1.373 -25.801 1.00 91.38 253 ASP A CA 1
ATOM 2007 C C . ASP A 1 253 ? 21.466 -1.101 -24.313 1.00 91.38 253 ASP A C 1
ATOM 2009 O O . ASP A 1 253 ? 20.412 -1.420 -23.753 1.00 91.38 253 ASP A O 1
ATOM 2013 N N . ARG A 1 254 ? 22.451 -0.490 -23.653 1.00 86.19 254 ARG A N 1
ATOM 2014 C CA . ARG A 1 254 ? 22.432 -0.249 -22.210 1.00 86.19 254 ARG A CA 1
ATOM 2015 C C . ARG A 1 254 ? 21.350 0.751 -21.788 1.00 86.19 254 ARG A C 1
ATOM 2017 O O . ARG A 1 254 ? 20.805 0.602 -20.697 1.00 86.19 254 ARG A O 1
ATOM 2024 N N . ILE A 1 255 ? 21.025 1.749 -22.614 1.00 88.44 255 ILE A N 1
ATOM 2025 C CA . ILE A 1 255 ? 19.967 2.727 -22.320 1.00 88.44 255 ILE A CA 1
ATOM 2026 C C . ILE A 1 255 ? 18.607 2.028 -22.348 1.00 88.44 255 ILE A C 1
ATOM 2028 O O . ILE A 1 255 ? 17.794 2.233 -21.446 1.00 88.44 255 ILE A O 1
ATOM 2032 N N . TRP A 1 256 ? 18.380 1.149 -23.327 1.00 90.25 256 TRP A N 1
ATOM 2033 C CA . TRP A 1 256 ? 17.148 0.361 -23.411 1.00 90.25 256 TRP A CA 1
ATOM 2034 C C . TRP A 1 256 ? 17.029 -0.642 -22.267 1.00 90.25 256 TRP A C 1
ATOM 2036 O O . TRP A 1 256 ? 15.954 -0.771 -21.684 1.00 90.25 256 TRP A O 1
ATOM 2046 N N . LEU A 1 257 ? 18.134 -1.278 -21.866 1.00 89.38 257 LEU A N 1
ATOM 2047 C CA . LEU A 1 257 ? 18.171 -2.122 -20.670 1.00 89.38 257 LEU A CA 1
ATOM 2048 C C . LEU A 1 257 ? 17.822 -1.327 -19.402 1.00 89.38 257 LEU A C 1
ATOM 2050 O O . LEU A 1 257 ? 17.005 -1.774 -18.597 1.00 89.38 257 LEU A O 1
ATOM 2054 N N . ALA A 1 258 ? 18.401 -0.135 -19.237 1.00 88.81 258 ALA A N 1
ATOM 2055 C CA . ALA A 1 258 ? 18.128 0.744 -18.102 1.00 88.81 258 ALA A CA 1
ATOM 2056 C C . ALA A 1 258 ? 16.667 1.223 -18.072 1.00 88.81 258 ALA A C 1
ATOM 2058 O O . ALA A 1 258 ? 16.072 1.317 -16.998 1.00 88.81 258 ALA A O 1
ATOM 2059 N N . ALA A 1 259 ? 16.072 1.479 -19.240 1.00 92.44 259 ALA A N 1
ATOM 2060 C CA . ALA A 1 259 ? 14.660 1.822 -19.364 1.00 92.44 259 ALA A CA 1
ATOM 2061 C C . ALA A 1 259 ? 13.739 0.626 -19.072 1.00 92.44 259 ALA A C 1
ATOM 2063 O O . ALA A 1 259 ? 12.721 0.781 -18.404 1.00 92.44 259 ALA A O 1
ATOM 2064 N N . ALA A 1 260 ? 14.097 -0.575 -19.533 1.00 91.19 260 ALA A N 1
ATOM 2065 C CA . ALA A 1 260 ? 13.308 -1.792 -19.353 1.00 91.19 260 ALA A CA 1
ATOM 2066 C C . ALA A 1 260 ? 13.353 -2.344 -17.921 1.00 91.19 260 ALA A C 1
ATOM 2068 O O . ALA A 1 260 ? 12.372 -2.924 -17.451 1.00 91.19 260 ALA A O 1
ATOM 2069 N N . ALA A 1 261 ? 14.474 -2.177 -17.214 1.00 90.25 261 ALA A N 1
ATOM 2070 C CA . ALA A 1 261 ? 14.691 -2.803 -15.913 1.00 90.25 261 ALA A CA 1
ATOM 2071 C C . ALA A 1 261 ? 13.603 -2.462 -14.870 1.00 90.25 261 ALA A C 1
ATOM 2073 O O . ALA A 1 261 ? 13.065 -3.402 -14.280 1.00 90.25 261 ALA A O 1
ATOM 2074 N N . PRO A 1 262 ? 13.186 -1.193 -14.662 1.00 91.19 262 PRO A N 1
ATOM 2075 C CA . PRO A 1 262 ? 12.116 -0.877 -13.714 1.00 91.19 262 PRO A CA 1
ATOM 2076 C C . PRO A 1 262 ? 10.797 -1.601 -14.013 1.00 91.19 262 PRO A C 1
ATOM 2078 O O . PRO A 1 262 ? 10.164 -2.111 -13.088 1.00 91.19 262 PRO A O 1
ATOM 2081 N N . PHE A 1 263 ? 10.421 -1.712 -15.291 1.00 93.12 263 PHE A N 1
ATOM 2082 C CA . PHE A 1 263 ? 9.215 -2.420 -15.733 1.00 93.12 263 PHE A CA 1
ATOM 2083 C C . PHE A 1 263 ? 9.259 -3.906 -15.376 1.00 93.12 263 PHE A C 1
ATOM 2085 O O . PHE A 1 263 ? 8.279 -4.464 -14.881 1.00 93.12 263 PHE A O 1
ATOM 2092 N N . LEU A 1 264 ? 10.413 -4.540 -15.585 1.00 89.56 264 LEU A N 1
ATOM 2093 C CA . LEU A 1 264 ? 10.605 -5.957 -15.291 1.00 89.56 264 LEU A CA 1
ATOM 2094 C C . LEU A 1 264 ? 10.690 -6.228 -13.790 1.00 89.56 264 LEU A C 1
ATOM 2096 O O . LEU A 1 264 ? 10.162 -7.238 -13.332 1.00 89.56 264 LEU A O 1
ATOM 2100 N N . VAL A 1 265 ? 11.268 -5.319 -13.002 1.00 88.62 265 VAL A N 1
ATOM 2101 C CA . VAL A 1 265 ? 11.325 -5.448 -11.536 1.00 88.62 265 VAL A CA 1
ATOM 2102 C C . VAL A 1 265 ? 9.925 -5.560 -10.925 1.00 88.62 265 VAL A C 1
ATOM 2104 O O . VAL A 1 265 ? 9.747 -6.311 -9.971 1.00 88.62 265 VAL A O 1
ATOM 2107 N N . GLN A 1 266 ? 8.901 -4.921 -11.499 1.00 88.56 266 GLN A N 1
ATOM 2108 C CA . GLN A 1 266 ? 7.527 -5.073 -10.999 1.00 88.56 266 GLN A CA 1
ATOM 2109 C C . GLN A 1 266 ? 6.957 -6.482 -11.167 1.00 88.56 266 GLN A C 1
ATOM 2111 O O . GLN A 1 266 ? 6.019 -6.847 -10.459 1.00 88.56 266 GLN A O 1
ATOM 2116 N N . THR A 1 267 ? 7.517 -7.309 -12.053 1.00 86.75 267 THR A N 1
ATOM 2117 C CA . THR A 1 267 ? 7.110 -8.719 -12.157 1.00 86.75 267 THR A CA 1
ATOM 2118 C C . THR A 1 267 ? 7.465 -9.511 -10.904 1.00 86.75 267 THR A C 1
ATOM 2120 O O . THR A 1 267 ? 6.796 -10.498 -10.604 1.00 86.75 267 THR A O 1
ATOM 2123 N N . LEU A 1 268 ? 8.427 -9.034 -10.103 1.00 83.88 268 LEU A N 1
ATOM 2124 C CA . LEU A 1 268 ? 8.734 -9.617 -8.801 1.00 83.88 268 LEU A CA 1
ATOM 2125 C C . LEU A 1 268 ? 7.540 -9.535 -7.843 1.00 83.88 268 LEU A C 1
ATOM 2127 O O . LEU A 1 268 ? 7.410 -10.412 -6.996 1.00 83.88 268 LEU A O 1
ATOM 2131 N N . ASN A 1 269 ? 6.609 -8.588 -8.022 1.00 84.12 269 ASN A N 1
ATOM 2132 C CA . ASN A 1 269 ? 5.373 -8.530 -7.231 1.00 84.12 269 ASN A CA 1
ATOM 2133 C C . ASN A 1 269 ? 4.437 -9.721 -7.509 1.00 84.12 269 ASN A C 1
ATOM 2135 O O . ASN A 1 269 ? 3.536 -9.988 -6.718 1.00 84.12 269 ASN A O 1
ATOM 2139 N N . LEU A 1 270 ? 4.647 -10.487 -8.588 1.00 83.69 270 LEU A N 1
ATOM 2140 C CA . LEU A 1 270 ? 3.959 -11.767 -8.783 1.00 83.69 270 LEU A CA 1
ATOM 2141 C C . LEU A 1 270 ? 4.489 -12.846 -7.843 1.00 83.69 270 LEU A C 1
ATOM 2143 O O . LEU A 1 270 ? 3.788 -13.823 -7.595 1.00 83.69 270 LEU A O 1
ATOM 2147 N N . LEU A 1 271 ? 5.695 -12.693 -7.293 1.00 79.06 271 LEU A N 1
ATOM 2148 C CA . LEU A 1 271 ? 6.296 -13.724 -6.467 1.00 79.06 271 LEU A CA 1
ATOM 2149 C C . LEU A 1 271 ? 5.585 -13.823 -5.101 1.00 79.06 271 LEU A C 1
ATOM 2151 O O . LEU A 1 271 ? 5.291 -12.804 -4.473 1.00 79.06 271 LEU A O 1
ATOM 2155 N N . PRO A 1 272 ? 5.375 -15.044 -4.576 1.00 67.69 272 PRO A N 1
ATOM 2156 C CA . PRO A 1 272 ? 4.644 -15.279 -3.329 1.00 67.69 272 PRO A CA 1
ATOM 2157 C C . PRO A 1 272 ? 5.138 -14.598 -2.038 1.00 67.69 272 PRO A C 1
ATOM 2159 O O . PRO A 1 272 ? 4.298 -14.364 -1.166 1.00 67.69 272 PRO A O 1
ATOM 2162 N N . PRO A 1 273 ? 6.447 -14.325 -1.820 1.00 63.34 273 PRO A N 1
ATOM 2163 C CA . PRO A 1 273 ? 6.888 -13.762 -0.545 1.00 63.34 273 PRO A CA 1
ATOM 2164 C C . PRO A 1 273 ? 6.477 -12.296 -0.359 1.00 63.34 273 PRO A C 1
ATOM 2166 O O . PRO A 1 273 ? 6.526 -11.803 0.768 1.00 63.34 273 PRO A O 1
ATOM 2169 N N . PHE A 1 274 ? 6.053 -11.603 -1.419 1.00 69.12 274 PHE A N 1
ATOM 2170 C CA . PHE A 1 274 ? 5.586 -10.225 -1.318 1.00 69.12 274 PHE A CA 1
ATOM 2171 C C . PHE A 1 274 ? 4.147 -10.189 -0.805 1.00 69.12 274 PHE A C 1
ATOM 2173 O O . PHE A 1 274 ? 3.262 -10.852 -1.341 1.00 69.12 274 PHE A O 1
ATOM 2180 N N . THR A 1 275 ? 3.899 -9.404 0.243 1.00 68.12 275 THR A N 1
ATOM 2181 C CA . THR A 1 275 ? 2.579 -9.304 0.892 1.00 68.12 275 THR A CA 1
ATOM 2182 C C . THR A 1 275 ? 1.491 -8.762 -0.025 1.00 68.12 275 THR A C 1
ATOM 2184 O O . THR A 1 275 ? 0.321 -9.067 0.186 1.00 68.12 275 THR A O 1
ATOM 2187 N N . ASP A 1 276 ? 1.882 -7.989 -1.036 1.00 68.38 276 ASP A N 1
ATOM 2188 C CA . ASP A 1 276 ? 0.979 -7.413 -2.032 1.00 68.38 276 ASP A CA 1
ATOM 2189 C C . ASP A 1 276 ? 0.806 -8.326 -3.263 1.00 68.38 276 ASP A C 1
ATOM 2191 O O . ASP A 1 276 ? 0.064 -7.994 -4.185 1.00 68.38 276 ASP A O 1
ATOM 2195 N N . SER A 1 277 ? 1.453 -9.500 -3.280 1.00 73.81 277 SER A N 1
ATOM 2196 C CA . SER A 1 277 ? 1.318 -10.460 -4.374 1.00 73.81 277 SER A CA 1
ATOM 2197 C C . SER A 1 277 ? -0.102 -11.032 -4.440 1.00 73.81 277 SER A C 1
ATOM 2199 O O . SER A 1 277 ? -0.628 -11.489 -3.417 1.00 73.81 277 SER A O 1
ATOM 2201 N N . PRO A 1 278 ? -0.708 -11.149 -5.639 1.00 70.75 278 PRO A N 1
ATOM 2202 C CA . PRO A 1 278 ? -1.968 -11.877 -5.819 1.00 70.75 278 PRO A CA 1
ATOM 2203 C C . PRO A 1 278 ? -1.870 -13.346 -5.383 1.00 70.75 278 PRO A C 1
ATOM 2205 O O . PRO A 1 278 ? -2.883 -13.973 -5.069 1.00 70.75 278 PRO A O 1
ATOM 2208 N N . LEU A 1 279 ? -0.656 -13.907 -5.357 1.00 74.06 279 LEU A N 1
ATOM 2209 C CA . LEU A 1 279 ? -0.398 -15.268 -4.899 1.00 74.06 279 LEU A CA 1
ATOM 2210 C C . LEU A 1 279 ? -0.267 -15.365 -3.378 1.00 74.06 279 LEU A C 1
ATOM 2212 O O . LEU A 1 279 ? -0.303 -16.477 -2.857 1.00 74.06 279 LEU A O 1
ATOM 2216 N N . TYR A 1 280 ? -0.164 -14.249 -2.649 1.00 76.25 280 TYR A N 1
ATOM 2217 C CA . TYR A 1 280 ? 0.050 -14.259 -1.203 1.00 76.25 280 TYR A CA 1
ATOM 2218 C C . TYR A 1 280 ? -1.040 -15.009 -0.421 1.00 76.25 280 TYR A C 1
ATOM 2220 O O . TYR A 1 280 ? -0.674 -15.807 0.439 1.00 76.25 280 TYR A O 1
ATOM 2228 N N . PRO A 1 281 ? -2.356 -14.858 -0.690 1.00 75.94 281 PRO A N 1
ATOM 2229 C CA . PRO A 1 281 ? -3.378 -15.617 0.035 1.00 75.94 281 PRO A CA 1
ATOM 2230 C C . PRO A 1 281 ? -3.266 -17.128 -0.199 1.00 75.94 281 PRO A C 1
ATOM 2232 O O . PRO A 1 281 ? -3.366 -17.909 0.746 1.00 75.94 281 PRO A O 1
ATOM 2235 N N . TYR A 1 282 ? -2.996 -17.541 -1.441 1.00 76.75 282 TYR A N 1
ATOM 2236 C CA . TYR A 1 282 ? -2.798 -18.946 -1.804 1.00 76.75 282 TYR A CA 1
ATOM 2237 C C . TYR A 1 282 ? -1.520 -19.506 -1.185 1.00 76.75 282 TYR A C 1
ATOM 2239 O O . TYR A 1 282 ? -1.521 -20.608 -0.635 1.00 76.75 282 TYR A O 1
ATOM 2247 N N . TRP A 1 283 ? -0.441 -18.728 -1.216 1.00 74.75 283 TRP A N 1
ATOM 2248 C CA . TRP A 1 283 ? 0.825 -19.061 -0.584 1.00 74.75 283 TRP A CA 1
ATOM 2249 C C . TRP A 1 283 ? 0.683 -19.167 0.926 1.00 74.75 283 TRP A C 1
ATOM 2251 O O . TRP A 1 283 ? 1.073 -20.180 1.487 1.00 74.75 283 TRP A O 1
ATOM 2261 N N . ARG A 1 284 ? 0.064 -18.184 1.586 1.00 78.06 284 ARG A N 1
ATOM 2262 C CA . ARG A 1 284 ? -0.212 -18.204 3.024 1.00 78.06 284 ARG A CA 1
ATOM 2263 C C . ARG A 1 284 ? -1.073 -19.406 3.386 1.00 78.06 284 ARG A C 1
ATOM 2265 O O . ARG A 1 284 ? -0.686 -20.141 4.279 1.00 78.06 284 ARG A O 1
ATOM 2272 N N . HIS A 1 285 ? -2.164 -19.673 2.666 1.00 78.81 285 HIS A N 1
ATOM 2273 C CA . HIS A 1 285 ? -2.983 -20.865 2.899 1.00 78.81 285 HIS A CA 1
ATOM 2274 C C . HIS A 1 285 ? -2.171 -22.157 2.732 1.00 78.81 285 HIS A C 1
ATOM 2276 O O . HIS A 1 285 ? -2.276 -23.073 3.548 1.00 78.81 285 HIS A O 1
ATOM 2282 N N . THR A 1 286 ? -1.325 -22.231 1.702 1.00 75.25 286 THR A N 1
ATOM 2283 C CA . THR A 1 286 ? -0.431 -23.374 1.469 1.00 75.25 286 THR A CA 1
ATOM 2284 C C . THR A 1 286 ? 0.583 -23.512 2.601 1.00 75.25 286 THR A C 1
ATOM 2286 O O . THR A 1 286 ? 0.773 -24.612 3.110 1.00 75.25 286 THR A O 1
ATOM 2289 N N . MET A 1 287 ? 1.177 -22.409 3.060 1.00 73.75 287 MET A N 1
ATOM 2290 C CA . MET A 1 287 ? 2.115 -22.368 4.179 1.00 73.75 287 MET A CA 1
ATOM 2291 C C . MET A 1 287 ? 1.436 -22.717 5.501 1.00 73.75 287 MET A C 1
ATOM 2293 O O . MET A 1 287 ? 2.013 -23.467 6.274 1.00 73.75 287 MET A O 1
ATOM 2297 N N . ASP A 1 288 ? 0.213 -22.262 5.757 1.00 79.56 288 ASP A N 1
ATOM 2298 C CA . ASP A 1 288 ? -0.555 -22.564 6.967 1.00 79.56 288 ASP A CA 1
ATOM 2299 C C . ASP A 1 288 ? -1.002 -24.030 6.978 1.00 79.56 288 ASP A C 1
ATOM 2301 O O . ASP A 1 288 ? -0.884 -24.719 7.997 1.00 79.56 288 ASP A O 1
ATOM 2305 N N . THR A 1 289 ? -1.450 -24.545 5.829 1.00 79.69 289 THR A N 1
ATOM 2306 C CA . THR A 1 289 ? -1.792 -25.961 5.635 1.00 79.69 289 THR A CA 1
ATOM 2307 C C . THR A 1 289 ? -0.558 -26.830 5.812 1.00 79.69 289 THR A C 1
ATOM 2309 O O . THR A 1 289 ? -0.598 -27.819 6.543 1.00 79.69 289 THR A O 1
ATOM 2312 N N . TRP A 1 290 ? 0.563 -26.437 5.209 1.00 74.50 290 TRP A N 1
ATOM 2313 C CA . TRP A 1 290 ? 1.838 -27.127 5.334 1.00 74.50 290 TRP A CA 1
ATOM 2314 C C . TRP A 1 290 ? 2.357 -27.071 6.769 1.00 74.50 290 TRP A C 1
ATOM 2316 O O . TRP A 1 290 ? 2.669 -28.111 7.333 1.00 74.50 290 TRP A O 1
ATOM 2326 N N . GLN A 1 291 ? 2.346 -25.912 7.429 1.00 77.00 291 GLN A N 1
ATOM 2327 C CA . GLN A 1 291 ? 2.708 -25.768 8.840 1.00 77.00 291 GLN A CA 1
ATOM 2328 C C . GLN A 1 291 ? 1.807 -26.618 9.735 1.00 77.00 291 GLN A C 1
ATOM 2330 O O . GLN A 1 291 ? 2.289 -27.228 10.687 1.00 77.00 291 GLN A O 1
ATOM 2335 N N . THR A 1 292 ? 0.508 -26.694 9.444 1.00 80.88 292 THR A N 1
ATOM 2336 C CA . THR A 1 292 ? -0.444 -27.527 10.187 1.00 80.88 292 THR A CA 1
ATOM 2337 C C . THR A 1 292 ? -0.177 -29.009 9.950 1.00 80.88 292 THR A C 1
ATOM 2339 O O . THR A 1 292 ? -0.143 -29.783 10.908 1.00 80.88 292 THR A O 1
ATOM 2342 N N . TYR A 1 293 ? 0.066 -29.416 8.704 1.00 79.56 293 TYR A N 1
ATOM 2343 C CA . TYR A 1 293 ? 0.455 -30.774 8.334 1.00 79.56 293 TYR A CA 1
ATOM 2344 C C . TYR A 1 293 ? 1.752 -31.178 9.036 1.00 79.56 293 TYR A C 1
ATOM 2346 O O . TYR A 1 293 ? 1.790 -32.201 9.717 1.00 79.56 293 TYR A O 1
ATOM 2354 N N . VAL A 1 294 ? 2.773 -30.327 8.961 1.00 71.31 294 VAL A N 1
ATOM 2355 C CA . VAL A 1 294 ? 4.067 -30.474 9.621 1.00 71.31 294 VAL A CA 1
ATOM 2356 C C . VAL A 1 294 ? 3.874 -30.573 11.133 1.00 71.31 294 VAL A C 1
ATOM 2358 O O . VAL A 1 294 ? 4.306 -31.556 11.724 1.00 71.31 294 VAL A O 1
ATOM 2361 N N . LYS A 1 295 ? 3.125 -29.663 11.773 1.00 78.94 295 LYS A N 1
ATOM 2362 C CA . LYS A 1 295 ? 2.793 -29.727 13.211 1.00 78.94 295 LYS A CA 1
ATOM 2363 C C . LYS A 1 295 ? 2.062 -31.020 13.587 1.00 78.94 295 LYS A C 1
ATOM 2365 O O . LYS A 1 295 ? 2.390 -31.621 14.606 1.00 78.94 295 LYS A O 1
ATOM 2370 N N . ARG A 1 296 ? 1.093 -31.483 12.786 1.00 82.12 296 ARG A N 1
ATOM 2371 C CA . ARG A 1 296 ? 0.341 -32.733 13.027 1.00 82.12 296 ARG A CA 1
ATOM 2372 C C . ARG A 1 296 ? 1.212 -33.972 12.835 1.00 82.12 296 ARG A C 1
ATOM 2374 O O . ARG A 1 296 ? 1.097 -34.917 13.614 1.00 82.12 296 ARG A O 1
ATOM 2381 N N . ARG A 1 297 ? 2.075 -33.986 11.816 1.00 74.38 297 ARG A N 1
ATOM 2382 C CA . ARG A 1 297 ? 3.042 -35.062 11.572 1.00 74.38 297 ARG A CA 1
ATOM 2383 C C . ARG A 1 297 ? 4.081 -35.089 12.689 1.00 74.38 297 ARG A C 1
ATOM 2385 O O . ARG A 1 297 ? 4.324 -36.154 13.239 1.00 74.38 297 ARG A O 1
ATOM 2392 N N . PHE A 1 298 ? 4.572 -33.931 13.129 1.00 63.12 298 PHE A N 1
ATOM 2393 C CA . PHE A 1 298 ? 5.431 -33.803 14.306 1.00 63.12 298 PHE A CA 1
ATOM 2394 C C . PHE A 1 298 ? 4.747 -34.239 15.595 1.00 63.12 298 PHE A C 1
ATOM 2396 O O . PHE A 1 298 ? 5.380 -34.909 16.395 1.00 63.12 298 PHE A O 1
ATOM 2403 N N . LYS A 1 299 ? 3.470 -33.908 15.817 1.00 75.25 299 LYS A N 1
ATOM 2404 C CA . LYS A 1 299 ? 2.726 -34.359 17.004 1.00 75.25 299 LYS A CA 1
ATOM 2405 C C . LYS A 1 299 ? 2.569 -35.883 17.019 1.00 75.25 299 LYS A C 1
ATOM 2407 O O . LYS A 1 299 ? 2.703 -36.479 18.079 1.00 75.25 299 LYS A O 1
ATOM 2412 N N . ARG A 1 300 ? 2.354 -36.507 15.853 1.00 72.19 300 ARG A N 1
ATOM 2413 C CA . ARG A 1 300 ? 2.340 -37.973 15.697 1.00 72.19 300 ARG A CA 1
ATOM 2414 C C . ARG A 1 300 ? 3.720 -38.598 15.929 1.00 72.19 300 ARG A C 1
ATOM 2416 O O . ARG A 1 300 ? 3.803 -39.579 16.650 1.00 72.19 300 ARG A O 1
ATOM 2423 N N . MET A 1 301 ? 4.791 -37.992 15.412 1.00 58.69 301 MET A N 1
ATOM 2424 C CA . MET A 1 301 ? 6.173 -38.438 15.658 1.00 58.69 301 MET A CA 1
ATOM 2425 C C . MET A 1 301 ? 6.642 -38.162 17.099 1.00 58.69 301 MET A C 1
ATOM 2427 O O . MET A 1 301 ? 7.465 -38.883 17.634 1.00 58.69 301 MET A O 1
ATOM 2431 N N . ARG A 1 302 ? 6.080 -37.168 17.797 1.00 58.06 302 ARG A N 1
ATOM 2432 C CA . ARG A 1 302 ? 6.357 -36.929 19.224 1.00 58.06 302 ARG A CA 1
ATOM 2433 C C . ARG A 1 302 ? 5.815 -38.051 20.118 1.00 58.06 302 ARG A C 1
ATOM 2435 O O . ARG A 1 302 ? 6.338 -38.246 21.205 1.00 58.06 302 ARG A O 1
ATOM 2442 N N . ASN A 1 303 ? 4.799 -38.781 19.654 1.00 64.31 303 ASN A N 1
ATOM 2443 C CA . ASN A 1 303 ? 4.229 -39.929 20.361 1.00 64.31 303 ASN A CA 1
ATOM 2444 C C . ASN A 1 303 ? 4.912 -41.263 19.996 1.00 64.31 303 ASN A C 1
ATOM 2446 O O . ASN A 1 303 ? 4.572 -42.287 20.574 1.00 64.31 303 ASN A O 1
ATOM 2450 N N . GLY A 1 304 ? 5.873 -41.262 19.066 1.00 55.78 304 GLY A N 1
ATOM 2451 C CA . GLY A 1 304 ? 6.671 -42.430 18.701 1.00 55.78 304 GLY A CA 1
ATOM 2452 C C . GLY A 1 304 ? 8.101 -41.989 18.427 1.00 55.78 304 GLY A C 1
ATOM 2453 O O . GLY A 1 304 ? 8.368 -41.500 17.339 1.00 55.78 304 GLY A O 1
ATOM 2454 N N . ALA A 1 305 ? 8.951 -42.093 19.452 1.00 57.47 305 ALA A N 1
ATOM 2455 C CA . ALA A 1 305 ? 10.403 -41.902 19.458 1.00 57.47 305 ALA A CA 1
ATOM 2456 C C . ALA A 1 305 ? 11.030 -41.260 18.198 1.00 57.47 305 ALA A C 1
ATOM 2458 O O . ALA A 1 305 ? 11.143 -41.891 17.154 1.00 57.47 305 ALA A O 1
ATOM 2459 N N . VAL A 1 306 ? 11.516 -40.022 18.346 1.00 46.62 306 VAL A N 1
ATOM 2460 C CA . VAL A 1 306 ? 12.893 -39.577 18.033 1.00 46.62 306 VAL A CA 1
ATOM 2461 C C . VAL A 1 306 ? 12.915 -38.044 17.978 1.00 46.62 306 VAL A C 1
ATOM 2463 O O . VAL A 1 306 ? 12.239 -37.385 17.187 1.00 46.62 306 VAL A O 1
ATOM 2466 N N . HIS A 1 307 ? 13.745 -37.466 18.842 1.00 49.12 307 HIS A N 1
ATOM 2467 C CA . HIS A 1 307 ? 13.922 -36.032 19.073 1.00 49.12 307 HIS A CA 1
ATOM 2468 C C . HIS A 1 307 ? 14.663 -35.271 17.949 1.00 49.12 307 HIS A C 1
ATOM 2470 O O . HIS A 1 307 ? 14.992 -34.101 18.126 1.00 49.12 307 HIS A O 1
ATOM 2476 N N . MET A 1 308 ? 14.890 -35.879 16.780 1.00 51.47 308 MET A N 1
ATOM 2477 C CA . MET A 1 308 ? 15.917 -35.425 15.828 1.00 51.47 308 MET A CA 1
ATOM 2478 C C . MET A 1 308 ? 15.397 -34.806 14.515 1.00 51.47 308 MET A C 1
ATOM 2480 O O . MET A 1 308 ? 16.193 -34.463 13.651 1.00 51.47 308 MET A O 1
ATOM 2484 N N . ILE A 1 309 ? 14.079 -34.628 14.338 1.00 53.19 309 ILE A N 1
ATOM 2485 C CA . ILE A 1 309 ? 13.504 -34.190 13.041 1.00 53.19 309 ILE A CA 1
ATOM 2486 C C . ILE A 1 309 ? 12.959 -32.752 13.079 1.00 53.19 309 ILE A C 1
ATOM 2488 O O . ILE A 1 309 ? 12.506 -32.238 12.066 1.00 53.19 309 ILE A O 1
ATOM 2492 N N . LYS A 1 310 ? 13.011 -32.030 14.210 1.00 48.19 310 LYS A N 1
ATOM 2493 C CA . LYS A 1 310 ? 12.475 -30.649 14.279 1.00 48.19 310 LYS A CA 1
ATOM 2494 C C . LYS A 1 310 ? 13.190 -29.654 13.345 1.00 48.19 310 LYS A C 1
ATOM 2496 O O . LYS A 1 310 ? 12.577 -28.662 12.970 1.00 48.19 310 LYS A O 1
ATOM 2501 N N . GLY A 1 311 ? 14.434 -29.928 12.942 1.00 56.31 311 GLY A N 1
ATOM 2502 C CA . GLY A 1 311 ? 15.226 -29.037 12.087 1.00 56.31 311 GLY A CA 1
ATOM 2503 C C . GLY A 1 311 ? 14.992 -29.210 10.583 1.00 56.31 311 GLY A C 1
ATOM 2504 O O . GLY A 1 311 ? 14.976 -28.226 9.853 1.00 56.31 311 GLY A O 1
ATOM 2505 N N . THR A 1 312 ? 14.752 -30.428 10.095 1.00 52.78 312 THR A N 1
ATOM 2506 C CA . THR A 1 312 ? 14.950 -30.759 8.670 1.00 52.78 312 THR A CA 1
ATOM 2507 C C . THR A 1 312 ? 14.000 -30.023 7.719 1.00 52.78 312 THR A C 1
ATOM 2509 O O . THR A 1 312 ? 14.418 -29.575 6.657 1.00 52.78 312 THR A O 1
ATOM 2512 N N . GLY A 1 313 ? 12.733 -29.828 8.101 1.00 55.72 313 GLY A N 1
ATOM 2513 C CA . GLY A 1 313 ? 11.757 -29.112 7.265 1.00 55.72 313 GLY A CA 1
ATOM 2514 C C . GLY A 1 313 ? 11.967 -27.594 7.223 1.00 55.72 313 GLY A C 1
ATOM 2515 O O . GLY A 1 313 ? 11.762 -26.972 6.185 1.00 55.72 313 GLY A O 1
ATOM 2516 N N . GLN A 1 314 ? 12.410 -26.994 8.333 1.00 56.06 314 GLN A N 1
ATOM 2517 C CA . GLN A 1 314 ? 12.780 -25.574 8.370 1.00 56.06 314 GLN A CA 1
ATOM 2518 C C . GLN A 1 314 ? 14.097 -25.331 7.629 1.00 56.06 314 GLN A C 1
ATOM 2520 O O . GLN A 1 314 ? 14.219 -24.335 6.923 1.00 56.06 314 GLN A O 1
ATOM 2525 N N . VAL A 1 315 ? 15.038 -26.273 7.730 1.00 58.94 315 VAL A N 1
ATOM 2526 C CA . VAL A 1 315 ? 16.300 -26.266 6.985 1.00 58.94 315 VAL A CA 1
ATOM 2527 C C . VAL A 1 315 ? 16.045 -26.378 5.482 1.00 58.94 315 VAL A C 1
ATOM 2529 O O . VAL A 1 315 ? 16.615 -25.597 4.734 1.00 58.94 315 VAL A O 1
ATOM 2532 N N . LEU A 1 316 ? 15.138 -27.252 5.030 1.00 59.91 316 LEU A N 1
ATOM 2533 C CA . LEU A 1 316 ? 14.810 -27.382 3.605 1.00 59.91 316 LEU A CA 1
ATOM 2534 C C . LEU A 1 316 ? 14.125 -26.127 3.040 1.00 59.91 316 LEU A C 1
ATOM 2536 O O . LEU A 1 316 ? 14.441 -25.704 1.933 1.00 59.91 316 LEU A O 1
ATOM 2540 N N . LEU A 1 317 ? 13.219 -25.500 3.799 1.00 54.44 317 LEU A N 1
ATOM 2541 C CA . LEU A 1 317 ? 12.566 -24.252 3.389 1.00 54.44 317 LEU A CA 1
ATOM 2542 C C . LEU A 1 317 ? 13.559 -23.081 3.341 1.00 54.44 317 LEU A C 1
ATOM 2544 O O . LEU A 1 317 ? 13.534 -22.294 2.397 1.00 54.44 317 LEU A O 1
ATOM 2548 N N . ALA A 1 318 ? 14.445 -22.985 4.337 1.00 59.44 318 ALA A N 1
ATOM 2549 C CA . ALA A 1 318 ? 15.525 -22.005 4.350 1.00 59.44 318 ALA A CA 1
ATOM 2550 C C . ALA A 1 318 ? 16.520 -22.246 3.206 1.00 59.44 318 ALA A C 1
ATOM 2552 O O . ALA A 1 318 ? 16.992 -21.283 2.616 1.00 59.44 318 ALA A O 1
ATOM 2553 N N . LEU A 1 319 ? 16.787 -23.509 2.856 1.00 59.88 319 LEU A N 1
ATOM 2554 C CA . LEU A 1 319 ? 17.614 -23.880 1.711 1.00 59.88 319 LEU A CA 1
ATOM 2555 C C . LEU A 1 319 ? 16.952 -23.468 0.401 1.00 59.88 319 LEU A C 1
ATOM 2557 O O . LEU A 1 319 ? 17.522 -22.668 -0.313 1.00 59.88 319 LEU A O 1
ATOM 2561 N N . VAL A 1 320 ? 15.739 -23.929 0.090 1.00 64.19 320 VAL A N 1
ATOM 2562 C CA . VAL A 1 320 ? 15.108 -23.639 -1.213 1.00 64.19 320 VAL A CA 1
ATOM 2563 C C . VAL A 1 320 ? 14.773 -22.153 -1.362 1.00 64.19 320 VAL A C 1
ATOM 2565 O O . VAL A 1 320 ? 15.087 -21.545 -2.384 1.00 64.19 320 VAL A O 1
ATOM 2568 N N . GLY A 1 321 ? 14.165 -21.547 -0.338 1.00 59.75 321 GLY A N 1
ATOM 2569 C CA . GLY A 1 321 ? 13.841 -20.121 -0.344 1.00 59.75 321 GLY A CA 1
ATOM 2570 C C . GLY A 1 321 ? 15.092 -19.244 -0.328 1.00 59.75 321 GLY A C 1
ATOM 2571 O O . GLY A 1 321 ? 15.153 -18.258 -1.059 1.00 59.75 321 GLY A O 1
ATOM 2572 N N . GLY A 1 322 ? 16.105 -19.632 0.453 1.00 56.84 322 GLY A N 1
ATOM 2573 C CA . GLY A 1 322 ? 17.408 -18.974 0.482 1.00 56.84 322 GLY A CA 1
ATOM 2574 C C . GLY A 1 322 ? 18.114 -19.068 -0.863 1.00 56.84 322 GLY A C 1
ATOM 2575 O O . GLY A 1 322 ? 18.495 -18.042 -1.400 1.00 56.84 322 GLY A O 1
ATOM 2576 N N . THR A 1 323 ? 18.200 -20.255 -1.465 1.00 57.78 323 THR A N 1
ATOM 2577 C CA . THR A 1 323 ? 18.819 -20.474 -2.779 1.00 57.78 323 THR A CA 1
ATOM 2578 C C . THR A 1 323 ? 18.132 -19.667 -3.876 1.00 57.78 323 THR A C 1
ATOM 2580 O O . THR A 1 323 ? 18.827 -19.039 -4.667 1.00 57.78 323 THR A O 1
ATOM 2583 N N . LEU A 1 324 ? 16.795 -19.617 -3.917 1.00 56.09 324 LEU A N 1
ATOM 2584 C CA . LEU A 1 324 ? 16.070 -18.818 -4.912 1.00 56.09 324 LEU A CA 1
ATOM 2585 C C . LEU A 1 324 ? 16.320 -17.313 -4.725 1.00 56.09 324 LEU A C 1
ATOM 2587 O O . LEU A 1 324 ? 16.585 -16.604 -5.694 1.00 56.09 324 LEU A O 1
ATOM 2591 N N . LEU A 1 325 ? 16.274 -16.826 -3.481 1.00 55.72 325 LEU A N 1
ATOM 2592 C CA . LEU A 1 325 ? 16.542 -15.422 -3.167 1.00 55.72 325 LEU A CA 1
ATOM 2593 C C . LEU A 1 325 ? 18.003 -15.053 -3.460 1.00 55.72 325 LEU A C 1
ATOM 2595 O O . LEU A 1 325 ? 18.271 -13.974 -3.979 1.00 55.72 325 LEU A O 1
ATOM 2599 N N . THR A 1 326 ? 18.938 -15.960 -3.174 1.00 54.00 326 THR A N 1
ATOM 2600 C CA . THR A 1 326 ? 20.356 -15.832 -3.514 1.00 54.00 326 THR A CA 1
ATOM 2601 C C . THR A 1 326 ? 20.550 -15.806 -5.023 1.00 54.00 326 THR A C 1
ATOM 2603 O O . THR A 1 326 ? 21.294 -14.961 -5.488 1.00 54.00 326 THR A O 1
ATOM 2606 N N . LEU A 1 327 ? 19.859 -16.641 -5.803 1.00 54.66 327 LEU A N 1
ATOM 2607 C CA . LEU A 1 327 ? 19.919 -16.614 -7.270 1.00 54.66 327 LEU A CA 1
ATOM 2608 C C . LEU A 1 327 ? 19.445 -15.273 -7.836 1.00 54.66 327 LEU A C 1
ATOM 2610 O O . LEU A 1 327 ? 20.152 -14.659 -8.627 1.00 54.66 327 LEU A O 1
ATOM 2614 N N . VAL A 1 328 ? 18.290 -14.775 -7.386 1.00 59.94 328 VAL A N 1
ATOM 2615 C CA . VAL A 1 328 ? 17.780 -13.458 -7.805 1.00 59.94 328 VAL A CA 1
ATOM 2616 C C . VAL A 1 328 ? 18.724 -12.337 -7.361 1.00 59.94 328 VAL A C 1
ATOM 2618 O O . VAL A 1 328 ? 19.032 -11.442 -8.144 1.00 59.94 328 VAL A O 1
ATOM 2621 N N . GLY A 1 329 ? 19.226 -12.400 -6.126 1.00 57.09 329 GLY A N 1
ATOM 2622 C CA . GLY A 1 329 ? 20.197 -11.446 -5.599 1.00 57.09 329 GLY A CA 1
ATOM 2623 C C . GLY A 1 329 ? 21.520 -11.465 -6.363 1.00 57.09 329 GLY A C 1
ATOM 2624 O O . GLY A 1 329 ? 22.068 -10.401 -6.621 1.00 57.09 329 GLY A O 1
ATOM 2625 N N . LEU A 1 330 ? 22.000 -12.642 -6.772 1.00 55.59 330 LEU A N 1
ATOM 2626 C CA . LEU A 1 330 ? 23.199 -12.813 -7.591 1.00 55.59 330 LEU A CA 1
ATOM 2627 C C . LEU A 1 330 ? 22.993 -12.268 -9.000 1.00 55.59 330 LEU A C 1
ATOM 2629 O O . LEU A 1 330 ? 23.890 -11.599 -9.481 1.00 55.59 330 LEU A O 1
ATOM 2633 N N . ILE A 1 331 ? 21.822 -12.455 -9.618 1.00 60.09 331 ILE A N 1
ATOM 2634 C CA . ILE A 1 331 ? 21.502 -11.855 -10.924 1.00 60.09 331 ILE A CA 1
ATOM 2635 C C . ILE A 1 331 ? 21.475 -10.326 -10.821 1.00 60.09 331 ILE A C 1
ATOM 2637 O O . ILE A 1 331 ? 22.078 -9.636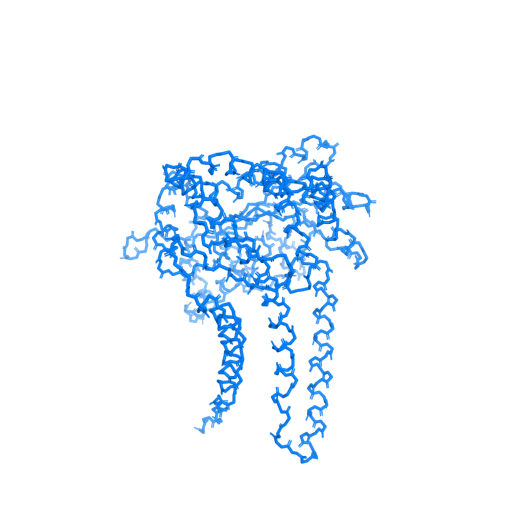 -11.636 1.00 60.09 331 ILE A O 1
ATOM 2641 N N . ILE A 1 332 ? 20.816 -9.771 -9.799 1.00 59.53 332 ILE A N 1
ATOM 2642 C CA . ILE A 1 332 ? 20.777 -8.316 -9.576 1.00 59.53 332 ILE A CA 1
ATOM 2643 C C . ILE A 1 332 ? 22.184 -7.783 -9.288 1.00 59.53 332 ILE A C 1
ATOM 2645 O O . ILE A 1 332 ? 22.567 -6.744 -9.824 1.00 59.53 332 ILE A O 1
ATOM 2649 N N . LEU A 1 333 ? 22.963 -8.483 -8.459 1.00 56.28 333 LEU A N 1
ATOM 2650 C CA . LEU A 1 333 ? 24.339 -8.118 -8.134 1.00 56.28 333 LEU A CA 1
ATOM 2651 C C . LEU A 1 333 ? 25.239 -8.212 -9.365 1.00 56.28 333 LEU A C 1
ATOM 2653 O O . LEU A 1 333 ? 26.019 -7.302 -9.584 1.00 56.28 333 LEU A O 1
ATOM 2657 N N . GLU A 1 334 ? 25.108 -9.252 -10.182 1.00 61.53 334 GLU A N 1
ATOM 2658 C CA . GLU A 1 334 ? 25.824 -9.420 -11.446 1.00 61.53 334 GLU A CA 1
ATOM 2659 C C . GLU A 1 334 ? 25.486 -8.277 -12.399 1.00 61.53 334 GLU A C 1
ATOM 2661 O O . GLU A 1 334 ? 26.387 -7.588 -12.863 1.00 61.53 334 GLU A O 1
ATOM 2666 N N . MET A 1 335 ? 24.199 -7.987 -12.611 1.00 58.47 335 MET A N 1
ATOM 2667 C CA . MET A 1 335 ? 23.778 -6.835 -13.410 1.00 58.47 335 MET A CA 1
ATOM 2668 C C . MET A 1 335 ? 24.359 -5.533 -12.853 1.00 58.47 335 MET A C 1
ATOM 2670 O O . MET A 1 335 ? 24.816 -4.699 -13.624 1.00 58.47 335 MET A O 1
ATOM 2674 N N . THR A 1 336 ? 24.398 -5.369 -11.530 1.00 57.75 336 THR A N 1
ATOM 2675 C CA . THR A 1 336 ? 24.917 -4.163 -10.868 1.00 57.75 336 THR A CA 1
ATOM 2676 C C . THR A 1 336 ? 26.439 -4.052 -10.966 1.00 57.75 336 THR A C 1
ATOM 2678 O O . THR A 1 336 ? 26.945 -2.973 -11.249 1.00 57.75 336 THR A O 1
ATOM 2681 N N . VAL A 1 337 ? 27.185 -5.136 -10.752 1.00 55.59 337 VAL A N 1
ATOM 2682 C CA . VAL A 1 337 ? 28.656 -5.153 -10.778 1.00 55.59 337 VAL A CA 1
ATOM 2683 C C . VAL A 1 337 ? 29.164 -5.033 -12.203 1.00 55.59 337 VAL A C 1
ATOM 2685 O O . VAL A 1 337 ? 30.056 -4.227 -12.442 1.00 55.59 337 VAL A O 1
ATOM 2688 N N . THR A 1 338 ? 28.570 -5.754 -13.153 1.00 58.06 338 THR A N 1
ATOM 2689 C CA . THR A 1 338 ? 28.873 -5.592 -14.580 1.00 58.06 338 THR A CA 1
ATOM 2690 C C . THR A 1 338 ? 28.591 -4.162 -15.013 1.00 58.06 338 THR A C 1
ATOM 2692 O O . THR A 1 338 ? 29.434 -3.532 -15.643 1.00 58.06 338 THR A O 1
ATOM 2695 N N . PHE A 1 339 ? 27.456 -3.599 -14.587 1.00 60.12 339 PHE A N 1
ATOM 2696 C CA . PHE A 1 339 ? 27.130 -2.202 -14.846 1.00 60.12 339 PHE A CA 1
ATOM 2697 C C . PHE A 1 339 ? 28.168 -1.247 -14.235 1.00 60.12 339 PHE A C 1
ATOM 2699 O O . PHE A 1 339 ? 28.686 -0.391 -14.942 1.00 60.12 339 PHE A O 1
ATOM 2706 N N . ILE A 1 340 ? 28.538 -1.400 -12.960 1.00 56.62 340 ILE A N 1
ATOM 2707 C CA . ILE A 1 340 ? 29.534 -0.540 -12.298 1.00 56.62 340 ILE A CA 1
ATOM 2708 C C . ILE A 1 340 ? 30.921 -0.683 -12.942 1.00 56.62 340 ILE A C 1
ATOM 2710 O O . ILE A 1 340 ? 31.563 0.332 -13.199 1.00 56.62 340 ILE A O 1
ATOM 2714 N N . GLY A 1 341 ? 31.378 -1.906 -13.219 1.00 60.00 341 GLY A N 1
ATOM 2715 C CA . GLY A 1 341 ? 32.689 -2.187 -13.812 1.00 60.00 341 GLY A CA 1
ATOM 2716 C C . GLY A 1 341 ? 32.827 -1.610 -15.220 1.00 60.00 341 GLY A C 1
ATOM 2717 O O . GLY A 1 341 ? 33.803 -0.915 -15.515 1.00 60.00 341 GLY A O 1
ATOM 2718 N N . ASP A 1 342 ? 31.796 -1.791 -16.047 1.00 58.91 342 ASP A N 1
ATOM 2719 C CA . ASP A 1 342 ? 31.719 -1.216 -17.390 1.00 58.91 342 ASP A CA 1
ATOM 2720 C C . ASP A 1 342 ? 31.676 0.320 -17.379 1.00 58.91 342 ASP A C 1
ATOM 2722 O O . ASP A 1 342 ? 32.170 0.970 -18.308 1.00 58.91 342 ASP A O 1
ATOM 2726 N N . PHE A 1 343 ? 31.068 0.919 -16.351 1.00 53.16 343 PHE A N 1
ATOM 2727 C CA . PHE A 1 343 ? 30.971 2.371 -16.213 1.00 53.16 343 PHE A CA 1
ATOM 2728 C C . PHE A 1 343 ? 32.237 3.009 -15.659 1.00 53.16 343 PHE A C 1
ATOM 2730 O O . PHE A 1 343 ? 32.681 4.014 -16.208 1.00 53.16 343 PHE A O 1
ATOM 2737 N N . ALA A 1 344 ? 32.844 2.408 -14.635 1.00 59.03 344 ALA A N 1
ATOM 2738 C CA . ALA A 1 344 ? 34.087 2.874 -14.026 1.00 59.03 344 ALA A CA 1
ATOM 2739 C C . ALA A 1 344 ? 35.301 2.754 -14.966 1.00 59.03 344 ALA A C 1
ATOM 2741 O O . ALA A 1 344 ? 36.397 3.195 -14.619 1.00 59.03 344 ALA A O 1
ATOM 2742 N N . GLY A 1 345 ? 35.112 2.168 -16.155 1.00 51.69 345 GLY A N 1
ATOM 2743 C CA . GLY A 1 345 ? 36.168 1.957 -17.135 1.00 51.69 345 GLY A CA 1
ATOM 2744 C C . GLY A 1 345 ? 37.206 0.956 -16.645 1.00 51.69 345 GLY A C 1
ATOM 2745 O O . GLY A 1 345 ? 38.365 1.076 -17.024 1.00 51.69 345 GLY A O 1
ATOM 2746 N N . TRP A 1 346 ? 36.814 0.013 -15.782 1.00 61.12 346 TRP A N 1
ATOM 2747 C CA . TRP A 1 346 ? 37.694 -1.014 -15.231 1.00 61.12 346 TRP A CA 1
ATOM 2748 C C . TRP A 1 346 ? 37.762 -2.190 -16.212 1.00 61.12 346 TRP A C 1
ATOM 2750 O O . TRP A 1 346 ? 36.855 -3.023 -16.226 1.00 61.12 346 TRP A O 1
ATOM 2760 N N . PRO A 1 347 ? 38.823 -2.304 -17.040 1.00 52.22 347 PRO A N 1
ATOM 2761 C CA . PRO A 1 347 ? 38.896 -3.322 -18.094 1.00 52.22 347 PRO A CA 1
ATOM 2762 C C . PRO A 1 347 ? 38.966 -4.745 -17.522 1.00 52.22 347 PRO A C 1
ATOM 2764 O O . PRO A 1 347 ? 38.688 -5.717 -18.214 1.00 52.22 347 PRO A O 1
ATOM 2767 N N . SER A 1 348 ? 39.325 -4.859 -16.243 1.00 49.91 348 SER A N 1
ATOM 2768 C CA . SER A 1 348 ? 39.439 -6.090 -15.466 1.00 49.91 348 SER A CA 1
ATOM 2769 C C . SER A 1 348 ? 38.096 -6.699 -15.036 1.00 49.91 348 SER A C 1
ATOM 2771 O O . SER A 1 348 ? 38.093 -7.787 -14.466 1.00 49.91 348 SER A O 1
ATOM 2773 N N . PHE A 1 349 ? 36.967 -6.039 -15.316 1.00 46.38 349 PHE A N 1
ATOM 2774 C CA . PHE A 1 349 ? 35.616 -6.542 -15.048 1.00 46.38 349 PHE A CA 1
ATOM 2775 C C . PHE A 1 349 ? 34.870 -6.860 -16.353 1.00 46.38 349 PHE A C 1
ATOM 2777 O O . PHE A 1 349 ? 33.790 -6.341 -16.608 1.00 46.38 349 PHE A O 1
ATOM 2784 N N . GLN A 1 350 ? 35.443 -7.720 -17.200 1.00 48.44 350 GLN A N 1
ATOM 2785 C CA . GLN A 1 350 ? 34.727 -8.287 -18.347 1.00 48.44 350 GLN A CA 1
ATOM 2786 C C . GLN A 1 350 ? 34.170 -9.672 -17.995 1.00 48.44 350 GLN A C 1
ATOM 2788 O O . GLN A 1 35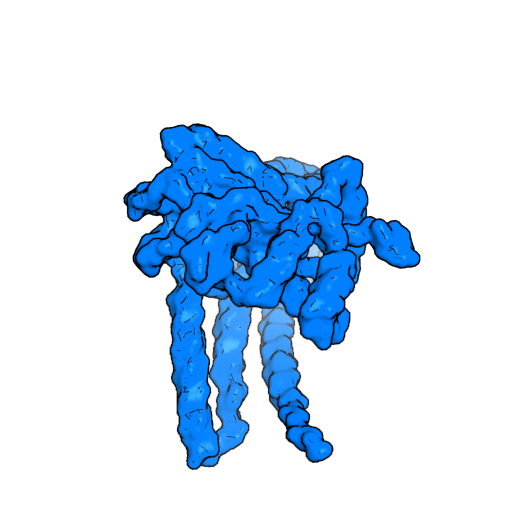0 ? 34.896 -10.537 -17.498 1.00 48.44 350 GLN A O 1
ATOM 2793 N N . LEU A 1 351 ? 32.876 -9.877 -18.257 1.00 46.22 351 LEU A N 1
ATOM 2794 C CA . LEU A 1 351 ? 32.217 -11.177 -18.122 1.00 46.22 351 LEU A CA 1
ATOM 2795 C C . LEU A 1 351 ? 32.608 -12.099 -19.283 1.00 46.22 351 LEU A C 1
ATOM 2797 O O . LEU A 1 351 ? 32.490 -11.727 -20.452 1.00 46.22 351 LEU A O 1
ATOM 2801 N N . ALA A 1 352 ? 33.016 -13.328 -18.964 1.00 43.38 352 ALA A N 1
ATOM 2802 C CA . ALA A 1 352 ? 33.068 -14.398 -19.953 1.00 43.38 352 ALA A CA 1
ATOM 2803 C C . ALA A 1 352 ? 31.631 -14.826 -20.340 1.00 43.38 352 ALA A C 1
ATOM 2805 O O . ALA A 1 352 ? 30.760 -14.880 -19.468 1.00 43.38 352 ALA A O 1
ATOM 2806 N N . PRO A 1 353 ? 31.345 -15.156 -21.614 1.00 37.97 353 PRO A N 1
ATOM 2807 C CA . PRO A 1 353 ? 30.028 -15.648 -22.010 1.00 37.97 353 PRO A CA 1
ATOM 2808 C C . PRO A 1 353 ? 29.734 -16.997 -21.336 1.00 37.97 353 PRO A C 1
ATOM 2810 O O . PRO A 1 353 ? 30.425 -17.976 -21.610 1.00 37.97 353 PRO A O 1
ATOM 2813 N N . GLY A 1 354 ? 28.704 -17.060 -20.483 1.00 37.62 354 GLY A N 1
ATOM 2814 C CA . GLY A 1 354 ? 28.201 -18.329 -19.942 1.00 37.62 354 GLY A CA 1
ATOM 2815 C C . GLY A 1 354 ? 27.779 -18.314 -18.473 1.00 37.62 354 GLY A C 1
ATOM 2816 O O . GLY A 1 354 ? 28.375 -19.036 -17.693 1.00 37.62 354 GLY A O 1
ATOM 2817 N N . GLY A 1 355 ? 26.747 -17.541 -18.106 1.00 34.94 355 GLY A N 1
ATOM 2818 C CA . GLY A 1 355 ? 25.803 -17.793 -16.989 1.00 34.94 355 GLY A CA 1
ATOM 2819 C C . GLY A 1 355 ? 26.314 -18.064 -15.560 1.00 34.94 355 GLY A C 1
ATOM 2820 O O . GLY A 1 355 ? 25.498 -18.279 -14.668 1.00 34.94 355 GLY A O 1
ATOM 2821 N N . VAL A 1 356 ? 27.621 -18.076 -15.319 1.00 37.88 356 VAL A N 1
ATOM 2822 C CA . VAL A 1 356 ? 28.272 -18.296 -14.028 1.00 37.88 356 VAL A CA 1
ATOM 2823 C C . VAL A 1 356 ? 29.412 -17.287 -13.942 1.00 37.88 356 VAL A C 1
ATOM 2825 O O . VAL A 1 356 ? 30.217 -17.181 -14.864 1.00 37.88 356 VAL A O 1
ATOM 2828 N N . LEU A 1 357 ? 29.452 -16.524 -12.847 1.00 41.03 357 LEU A N 1
ATOM 2829 C CA . LEU A 1 357 ? 30.426 -15.464 -12.564 1.00 41.03 357 LEU A CA 1
ATOM 2830 C C . LEU A 1 357 ? 31.882 -15.947 -12.708 1.00 41.03 357 LEU A C 1
ATOM 2832 O O . LEU A 1 357 ? 32.503 -16.389 -11.743 1.00 41.03 357 LEU A O 1
ATOM 2836 N N . ILE A 1 358 ? 32.453 -15.811 -13.905 1.00 43.91 358 ILE A N 1
ATOM 2837 C CA . ILE A 1 358 ? 33.891 -15.938 -14.148 1.00 43.91 358 ILE A CA 1
ATOM 2838 C C . ILE A 1 358 ? 34.421 -14.538 -14.464 1.00 43.91 358 ILE A C 1
ATOM 2840 O O . ILE A 1 358 ? 34.310 -14.053 -15.590 1.00 43.91 358 ILE A O 1
ATOM 2844 N N . TYR A 1 359 ? 34.970 -13.867 -13.447 1.00 42.22 359 TYR A N 1
ATOM 2845 C CA . TYR A 1 359 ? 35.692 -12.607 -13.631 1.00 42.22 359 TYR A CA 1
ATOM 2846 C C . TYR A 1 359 ? 37.058 -12.892 -14.245 1.00 42.22 359 TYR A C 1
ATOM 2848 O O . TYR A 1 359 ? 37.878 -13.591 -13.644 1.00 42.22 359 TYR A O 1
ATOM 2856 N N . ARG A 1 360 ? 37.329 -12.323 -15.420 1.00 42.03 360 ARG A N 1
ATOM 2857 C CA . ARG A 1 360 ? 38.658 -12.371 -16.028 1.00 42.03 360 ARG A CA 1
ATOM 2858 C C . ARG A 1 360 ? 39.426 -11.109 -15.631 1.00 42.03 360 ARG A C 1
ATOM 2860 O O . ARG A 1 360 ? 39.267 -10.062 -16.249 1.00 42.03 360 ARG A O 1
ATOM 2867 N N . PHE A 1 361 ? 40.272 -11.204 -14.603 1.00 39.88 361 PHE A N 1
ATOM 2868 C CA . PHE A 1 361 ? 41.199 -10.123 -14.260 1.00 39.88 361 PHE A CA 1
ATOM 2869 C C . PHE A 1 361 ? 42.301 -10.053 -15.316 1.00 39.88 361 PHE A C 1
ATOM 2871 O O . PHE A 1 361 ? 43.304 -10.760 -15.243 1.00 39.88 361 PHE A O 1
ATOM 2878 N N . GLN A 1 362 ? 42.107 -9.204 -16.320 1.00 41.75 362 GLN A N 1
ATOM 2879 C CA . GLN A 1 362 ? 43.161 -8.865 -17.262 1.00 41.75 362 GLN A CA 1
ATOM 2880 C C . GLN A 1 362 ? 43.952 -7.692 -16.674 1.00 41.75 362 GLN A C 1
ATOM 2882 O O . GLN A 1 362 ? 43.588 -6.528 -16.837 1.00 41.75 362 GLN A O 1
ATOM 2887 N N . ALA A 1 363 ? 45.002 -8.002 -15.909 1.00 37.34 363 ALA A N 1
ATOM 2888 C CA . ALA A 1 363 ? 45.999 -7.001 -15.555 1.00 37.34 363 ALA A CA 1
ATOM 2889 C C . ALA A 1 363 ? 46.673 -6.530 -16.853 1.00 37.34 363 ALA A C 1
ATOM 2891 O O . ALA A 1 363 ? 47.073 -7.347 -17.687 1.00 37.34 363 ALA A O 1
ATOM 2892 N N . ALA A 1 364 ? 46.737 -5.215 -17.057 1.00 36.22 364 ALA A N 1
ATOM 2893 C CA . ALA A 1 364 ? 47.419 -4.627 -18.199 1.00 36.22 364 ALA A CA 1
ATOM 2894 C C . ALA A 1 364 ? 48.922 -4.930 -18.088 1.00 36.22 364 ALA A C 1
ATOM 2896 O O . ALA A 1 364 ? 49.638 -4.254 -17.359 1.00 36.22 364 ALA A O 1
ATOM 2897 N N . GLY A 1 365 ? 49.356 -5.970 -18.804 1.00 43.78 365 GLY A N 1
ATOM 2898 C CA . GLY A 1 365 ? 50.742 -6.421 -18.876 1.00 43.78 365 GLY A CA 1
ATOM 2899 C C . GLY A 1 365 ? 51.115 -7.414 -17.779 1.00 43.78 365 GLY A C 1
ATOM 2900 O O . GLY A 1 365 ? 51.509 -7.001 -16.702 1.00 43.78 365 GLY A O 1
ATOM 2901 N N . GLU A 1 366 ? 50.984 -8.715 -18.059 1.00 39.94 366 GLU A N 1
ATOM 2902 C CA . GLU A 1 366 ? 52.004 -9.756 -17.815 1.00 39.94 366 GLU A CA 1
ATOM 2903 C C . GLU A 1 366 ? 51.404 -11.169 -17.903 1.00 39.94 366 GLU A C 1
ATOM 2905 O O . GLU A 1 366 ? 50.321 -11.463 -17.396 1.00 39.94 366 GLU A O 1
ATOM 2910 N N . ASN A 1 367 ? 52.153 -12.057 -18.562 1.00 45.00 367 ASN A N 1
ATOM 2911 C CA . ASN A 1 367 ? 51.877 -13.479 -18.757 1.00 45.00 367 ASN A CA 1
ATOM 2912 C C . ASN A 1 367 ? 51.938 -14.264 -17.432 1.00 45.00 367 ASN A C 1
ATOM 2914 O O . ASN A 1 367 ? 52.861 -15.050 -17.226 1.00 45.00 367 ASN A O 1
ATOM 2918 N N . SER A 1 368 ? 50.974 -14.086 -16.527 1.00 44.84 368 SER A N 1
ATOM 2919 C CA . SER A 1 368 ? 50.860 -14.934 -15.335 1.00 44.84 368 SER A CA 1
ATOM 2920 C C . SER A 1 368 ? 49.638 -15.852 -15.418 1.00 44.84 368 SER A C 1
ATOM 2922 O O . SER A 1 368 ? 48.489 -15.431 -15.556 1.00 44.84 368 SER A O 1
ATOM 2924 N N . SER A 1 369 ? 49.900 -17.153 -15.318 1.00 45.53 369 SER A N 1
ATOM 2925 C CA . SER A 1 369 ? 48.963 -18.286 -15.294 1.00 45.53 369 SER A CA 1
ATOM 2926 C C . SER A 1 369 ? 48.075 -18.342 -14.035 1.00 45.53 369 SER A C 1
ATOM 2928 O O . SER A 1 369 ? 47.583 -19.402 -13.660 1.00 45.53 369 SER A O 1
ATOM 2930 N N . LEU A 1 370 ? 47.851 -17.201 -13.377 1.00 45.19 370 LEU A N 1
ATOM 2931 C CA . LEU A 1 370 ? 47.211 -17.075 -12.063 1.00 45.19 370 LEU A CA 1
ATOM 2932 C C . LEU A 1 370 ? 45.881 -16.299 -12.098 1.00 45.19 370 LEU A C 1
ATOM 2934 O O . LEU A 1 370 ? 45.354 -15.926 -11.056 1.00 45.19 370 LEU A O 1
ATOM 2938 N N . SER A 1 371 ? 45.293 -16.086 -13.281 1.00 43.59 371 SER A N 1
ATOM 2939 C CA . SER A 1 371 ? 43.987 -15.415 -13.442 1.00 43.59 371 SER A CA 1
ATOM 2940 C C . SER A 1 371 ? 42.765 -16.335 -13.254 1.00 43.59 371 SER A C 1
ATOM 2942 O O . SER A 1 371 ? 41.645 -15.942 -13.573 1.00 43.59 371 SER A O 1
ATOM 2944 N N . GLY A 1 372 ? 42.950 -17.546 -12.717 1.00 48.03 372 GLY A N 1
ATOM 2945 C CA . GLY A 1 372 ? 41.944 -18.614 -12.739 1.00 48.03 372 GLY A CA 1
ATOM 2946 C C . GLY A 1 372 ? 41.509 -19.182 -11.388 1.00 48.03 372 GLY A 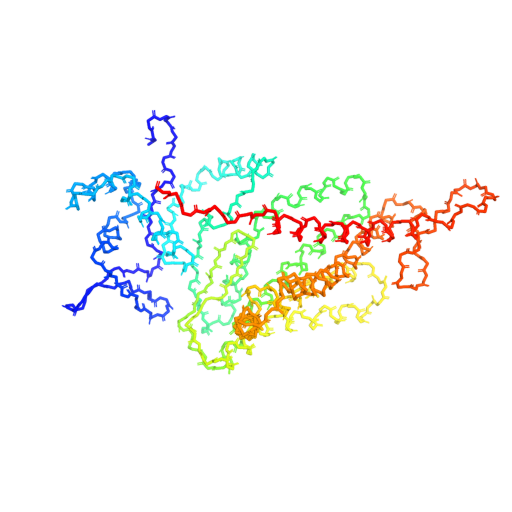C 1
ATOM 2947 O O . GLY A 1 372 ? 41.394 -20.394 -11.301 1.00 48.03 372 GLY A O 1
ATOM 2948 N N . THR A 1 373 ? 41.284 -18.379 -10.340 1.00 48.75 373 THR A N 1
ATOM 2949 C CA . THR A 1 373 ? 40.742 -18.915 -9.058 1.00 48.75 373 THR A CA 1
ATOM 2950 C C . THR A 1 373 ? 39.873 -17.956 -8.230 1.00 48.75 373 THR A C 1
ATOM 2952 O O . THR A 1 373 ? 39.197 -18.392 -7.298 1.00 48.75 373 THR A O 1
ATOM 2955 N N . LEU A 1 374 ? 39.819 -16.656 -8.543 1.00 43.91 374 LEU A N 1
ATOM 2956 C CA . LEU A 1 374 ? 39.140 -15.677 -7.674 1.00 43.91 374 LEU A CA 1
ATOM 2957 C C . LEU A 1 374 ? 37.605 -15.670 -7.831 1.00 43.91 374 LEU A C 1
ATOM 2959 O O . LEU A 1 374 ? 36.891 -15.472 -6.849 1.00 43.91 374 LEU A O 1
ATOM 2963 N N . GLY A 1 375 ? 37.090 -15.950 -9.036 1.00 47.91 375 GLY A N 1
ATOM 2964 C CA . GLY A 1 375 ? 35.647 -16.092 -9.296 1.00 47.91 375 GLY A CA 1
ATOM 2965 C C . GLY A 1 375 ? 35.044 -17.347 -8.653 1.00 47.91 375 GLY A C 1
ATOM 2966 O O . GLY A 1 375 ? 34.011 -17.268 -7.988 1.00 47.91 375 GLY A O 1
ATOM 2967 N N . GLU A 1 376 ? 35.749 -18.479 -8.748 1.00 45.50 376 GLU A N 1
ATOM 2968 C CA . GLU A 1 376 ? 35.387 -19.717 -8.044 1.00 45.50 376 GLU A CA 1
ATOM 2969 C C . GLU A 1 376 ? 35.451 -19.525 -6.526 1.00 45.50 376 GLU A C 1
ATOM 2971 O O . GLU A 1 376 ? 34.540 -19.937 -5.810 1.00 45.50 376 GLU A O 1
ATOM 2976 N N . GLY A 1 377 ? 36.475 -18.818 -6.034 1.00 51.66 377 GLY A N 1
ATOM 2977 C CA . GLY A 1 377 ? 36.604 -18.452 -4.627 1.00 51.66 377 GLY A CA 1
ATOM 2978 C C . GLY A 1 377 ? 35.433 -17.609 -4.120 1.00 51.66 377 GLY A C 1
ATOM 2979 O O . GLY A 1 377 ? 34.891 -17.906 -3.061 1.00 51.66 377 GLY A O 1
ATOM 2980 N N . ALA A 1 378 ? 34.986 -16.601 -4.874 1.00 46.94 378 ALA A N 1
ATOM 2981 C CA . ALA A 1 378 ? 33.866 -15.741 -4.486 1.00 46.94 378 ALA A CA 1
ATOM 2982 C C . ALA A 1 378 ? 32.511 -16.475 -4.496 1.00 46.94 378 ALA A C 1
ATOM 2984 O O . ALA A 1 378 ? 31.714 -16.293 -3.575 1.00 46.94 378 ALA A O 1
ATOM 2985 N N . PHE A 1 379 ? 32.261 -17.341 -5.486 1.00 46.97 379 PHE A N 1
ATOM 2986 C CA . PHE A 1 379 ? 31.075 -18.203 -5.512 1.00 46.97 379 PHE A CA 1
ATOM 2987 C C . PHE A 1 379 ? 31.087 -19.197 -4.345 1.00 46.97 379 PHE A C 1
ATOM 2989 O O . PHE A 1 379 ? 30.107 -19.289 -3.604 1.00 46.97 379 PHE A O 1
ATOM 2996 N N . CYS A 1 380 ? 32.219 -19.868 -4.115 1.00 52.56 380 CYS A N 1
ATOM 2997 C CA . CYS A 1 380 ? 32.409 -20.739 -2.961 1.00 52.56 380 CYS A CA 1
ATOM 2998 C C . CYS A 1 380 ? 32.203 -19.971 -1.653 1.00 52.56 380 CYS A C 1
ATOM 3000 O O . CYS A 1 380 ? 31.489 -20.459 -0.791 1.00 52.56 380 CYS A O 1
ATOM 3002 N N . LEU A 1 381 ? 32.725 -18.751 -1.508 1.00 51.97 381 LEU A N 1
ATOM 3003 C CA . LEU A 1 381 ? 32.528 -17.915 -0.320 1.00 51.97 381 LEU A CA 1
ATOM 3004 C C . LEU A 1 381 ? 31.075 -17.462 -0.137 1.00 51.97 381 LEU A C 1
ATOM 3006 O O . LEU A 1 381 ? 30.609 -17.410 0.997 1.00 51.97 381 LEU A O 1
ATOM 3010 N N . ALA A 1 382 ? 30.339 -17.168 -1.211 1.00 50.66 382 ALA A N 1
ATOM 3011 C CA . ALA A 1 382 ? 28.920 -16.817 -1.141 1.00 50.66 382 ALA A CA 1
ATOM 3012 C C . ALA A 1 382 ? 28.052 -18.029 -0.767 1.00 50.66 382 ALA A C 1
ATOM 3014 O O . ALA A 1 382 ? 27.170 -17.919 0.086 1.00 50.66 382 ALA A O 1
ATOM 3015 N N . VAL A 1 383 ? 28.338 -19.201 -1.344 1.00 54.38 383 VAL A N 1
ATOM 3016 C CA . VAL A 1 383 ? 27.690 -20.473 -0.993 1.00 54.38 383 VAL A CA 1
ATOM 3017 C C . VAL A 1 383 ? 28.028 -20.860 0.446 1.00 54.38 383 VAL A C 1
ATOM 3019 O O . VAL A 1 383 ? 27.123 -21.135 1.229 1.00 54.38 383 VAL A O 1
ATOM 3022 N N . ILE A 1 384 ? 29.303 -20.799 0.835 1.00 59.72 384 ILE A N 1
ATOM 3023 C CA . ILE A 1 384 ? 29.769 -21.047 2.204 1.00 59.72 384 ILE A CA 1
ATOM 3024 C C . ILE A 1 384 ? 29.127 -20.043 3.163 1.00 59.72 384 ILE A C 1
ATOM 3026 O O . ILE A 1 384 ? 28.609 -20.450 4.192 1.00 59.72 384 ILE A O 1
ATOM 3030 N N . GLY A 1 385 ? 29.074 -18.754 2.828 1.00 61.00 385 GLY A N 1
ATOM 3031 C CA . GLY A 1 385 ? 28.437 -17.717 3.641 1.00 61.00 385 GLY A CA 1
ATOM 3032 C C . GLY A 1 385 ? 26.933 -17.941 3.815 1.00 61.00 385 GLY A C 1
ATOM 3033 O O . GLY A 1 385 ? 26.418 -17.831 4.928 1.00 61.00 385 GLY A O 1
ATOM 3034 N N . GLY A 1 386 ? 26.231 -18.330 2.747 1.00 52.72 386 GLY A N 1
ATOM 3035 C CA . GLY A 1 386 ? 24.820 -18.714 2.789 1.00 52.72 386 GLY A CA 1
ATOM 3036 C C . GLY A 1 386 ? 24.574 -19.960 3.643 1.00 52.72 386 GLY A C 1
ATOM 3037 O O . GLY A 1 386 ? 23.684 -19.957 4.496 1.00 52.72 386 GLY A O 1
ATOM 3038 N N . VAL A 1 387 ? 25.406 -20.994 3.484 1.00 57.81 387 VAL A N 1
ATOM 3039 C CA . VAL A 1 387 ? 25.369 -22.227 4.285 1.00 57.81 387 VAL A CA 1
ATOM 3040 C C . VAL A 1 387 ? 25.675 -21.930 5.754 1.00 57.81 387 VAL A C 1
ATOM 3042 O O . VAL A 1 387 ? 24.923 -22.357 6.625 1.00 57.81 387 VAL A O 1
ATOM 3045 N N . LEU A 1 388 ? 26.709 -21.143 6.054 1.00 55.28 388 LEU A N 1
ATOM 3046 C CA . LEU A 1 388 ? 27.072 -20.742 7.415 1.00 55.28 388 LEU A CA 1
ATOM 3047 C C . LEU A 1 388 ? 25.975 -19.899 8.068 1.00 55.28 388 LEU A C 1
ATOM 3049 O O . LEU A 1 388 ? 25.668 -20.109 9.239 1.00 55.28 388 LEU A O 1
ATOM 3053 N N . ASN A 1 389 ? 25.334 -18.989 7.329 1.00 53.69 389 ASN A N 1
ATOM 3054 C CA . ASN A 1 389 ? 24.210 -18.206 7.838 1.00 53.69 389 ASN A CA 1
ATOM 3055 C C . ASN A 1 389 ? 22.981 -19.091 8.126 1.00 53.69 389 ASN A C 1
ATOM 3057 O O . ASN A 1 389 ? 22.321 -18.928 9.158 1.00 53.69 389 ASN A O 1
ATOM 3061 N N . ALA A 1 390 ? 22.702 -20.073 7.263 1.00 49.81 390 ALA A N 1
ATOM 3062 C CA . ALA A 1 390 ? 21.648 -21.063 7.481 1.00 49.81 390 ALA A CA 1
ATOM 3063 C C . ALA A 1 390 ? 21.943 -21.952 8.705 1.00 49.81 390 ALA A C 1
ATOM 3065 O O . ALA A 1 390 ? 21.067 -22.141 9.552 1.00 49.81 390 ALA A O 1
ATOM 3066 N N . VAL A 1 391 ? 23.187 -22.422 8.854 1.00 57.16 391 VAL A N 1
ATOM 3067 C CA . VAL A 1 391 ? 23.658 -23.205 10.010 1.00 57.16 391 VAL A CA 1
ATOM 3068 C C . VAL A 1 391 ? 23.596 -22.379 11.297 1.00 57.16 391 VAL A C 1
ATOM 3070 O O . VAL A 1 391 ? 23.064 -22.853 12.297 1.00 57.16 391 VAL A O 1
ATOM 3073 N N . ALA A 1 392 ? 24.051 -21.124 11.285 1.00 56.34 392 ALA A N 1
ATOM 3074 C CA . ALA A 1 392 ? 23.989 -20.227 12.440 1.00 56.34 392 ALA A CA 1
ATOM 3075 C C . ALA A 1 392 ? 22.541 -19.913 12.851 1.00 56.34 392 ALA A C 1
ATOM 3077 O O . ALA A 1 392 ? 22.228 -19.847 14.043 1.00 56.34 392 ALA A O 1
ATOM 3078 N N . SER A 1 393 ? 21.641 -19.751 11.880 1.00 52.12 393 SER A N 1
ATOM 3079 C CA . SER A 1 393 ? 20.209 -19.551 12.129 1.00 52.12 393 SER A CA 1
ATOM 3080 C C . SER A 1 393 ? 19.566 -20.799 12.739 1.00 52.12 393 SER A C 1
ATOM 3082 O O . SER A 1 393 ? 18.833 -20.691 13.726 1.00 52.12 393 SER A O 1
ATOM 3084 N N . ALA A 1 394 ? 19.896 -21.987 12.223 1.00 50.03 394 ALA A N 1
ATOM 3085 C CA . ALA A 1 394 ? 19.468 -23.264 12.791 1.00 50.03 394 ALA A CA 1
ATOM 3086 C C . ALA A 1 394 ? 20.016 -23.470 14.217 1.00 50.03 394 ALA A C 1
ATOM 3088 O O . ALA A 1 394 ? 19.265 -23.844 15.117 1.00 50.03 394 ALA A O 1
ATOM 3089 N N . TRP A 1 395 ? 21.286 -23.132 14.461 1.00 57.12 395 TRP A N 1
ATOM 3090 C CA . TRP A 1 395 ? 21.925 -23.199 15.778 1.00 57.12 395 TRP A CA 1
ATOM 3091 C C . TRP A 1 395 ? 21.248 -22.282 16.805 1.00 57.12 395 TRP A C 1
ATOM 3093 O O . TRP A 1 395 ? 20.916 -22.721 17.905 1.00 57.12 395 TRP A O 1
ATOM 3103 N N . ARG A 1 396 ? 20.957 -21.019 16.450 1.00 61.19 396 ARG A N 1
ATOM 3104 C CA . ARG A 1 396 ? 20.226 -20.084 17.334 1.00 61.19 396 ARG A CA 1
ATOM 3105 C C . ARG A 1 396 ? 18.827 -20.586 17.685 1.00 61.19 396 ARG A C 1
ATOM 3107 O O . ARG A 1 396 ? 18.361 -20.354 18.800 1.00 61.19 396 ARG A O 1
ATOM 3114 N N . LEU A 1 397 ? 18.157 -21.262 16.752 1.00 51.69 397 LEU A N 1
ATOM 3115 C CA . LEU A 1 397 ? 16.853 -21.882 16.991 1.00 51.69 397 LEU A CA 1
ATOM 3116 C C . LEU A 1 397 ? 16.957 -23.100 17.920 1.00 51.69 397 LEU A C 1
ATOM 3118 O O . LEU A 1 397 ? 16.072 -23.289 18.750 1.00 51.69 397 LEU A O 1
ATOM 3122 N N . MET A 1 398 ? 18.038 -23.880 17.831 1.00 54.03 398 MET A N 1
ATOM 3123 C CA . MET A 1 398 ? 18.294 -25.024 18.717 1.00 54.03 398 MET A CA 1
ATOM 3124 C C . MET A 1 398 ? 18.712 -24.608 20.136 1.00 54.03 398 MET A C 1
ATOM 3126 O O . MET A 1 398 ? 18.302 -25.249 21.099 1.00 54.03 398 MET A O 1
ATOM 3130 N N . MET A 1 399 ? 19.478 -23.521 20.281 1.00 64.38 399 MET A N 1
ATOM 3131 C CA . MET A 1 399 ? 20.000 -23.044 21.574 1.00 64.38 399 MET A CA 1
ATOM 3132 C C . MET A 1 399 ? 18.991 -22.233 22.399 1.00 64.38 399 MET A C 1
ATOM 3134 O O . MET A 1 399 ? 19.231 -21.966 23.577 1.00 64.38 399 MET A O 1
ATOM 3138 N N . ARG A 1 400 ? 17.840 -21.854 21.827 1.00 66.69 400 ARG A N 1
ATOM 3139 C CA . ARG A 1 400 ? 16.715 -21.313 22.604 1.00 66.69 400 ARG A CA 1
ATOM 3140 C C . ARG A 1 400 ? 16.054 -22.445 23.395 1.00 66.69 400 ARG A C 1
ATOM 3142 O O . ARG A 1 400 ? 15.015 -22.972 23.005 1.00 66.69 400 ARG A O 1
ATOM 3149 N N . GLN A 1 401 ? 16.666 -22.800 24.523 1.00 42.72 401 GLN A N 1
ATOM 3150 C CA . GLN A 1 401 ? 16.034 -23.609 25.560 1.00 42.72 401 GLN A CA 1
ATOM 3151 C C . GLN A 1 401 ? 14.719 -22.924 25.972 1.00 42.72 401 GLN A C 1
ATOM 3153 O O . GLN A 1 401 ? 14.723 -21.716 26.245 1.00 42.72 401 GLN A O 1
ATOM 3158 N N . PRO A 1 402 ? 13.582 -23.638 25.998 1.00 49.16 402 PRO A N 1
ATOM 3159 C CA . PRO A 1 402 ? 12.376 -23.095 26.597 1.00 49.16 402 PRO A CA 1
ATOM 3160 C C . PRO A 1 402 ? 12.699 -22.783 28.058 1.00 49.16 402 PRO A C 1
ATOM 3162 O O . PRO A 1 402 ? 13.094 -23.677 28.804 1.00 49.16 402 PRO A O 1
ATOM 3165 N N . LYS A 1 403 ? 12.561 -21.514 28.465 1.00 54.25 403 LYS A N 1
ATOM 3166 C CA . LYS A 1 403 ? 12.546 -21.175 29.889 1.00 54.25 403 LYS A CA 1
ATOM 3167 C C . LYS A 1 403 ? 11.443 -22.030 30.506 1.00 54.25 403 LYS A C 1
ATOM 3169 O O . LYS A 1 403 ? 10.282 -21.897 30.114 1.00 54.25 403 LYS A O 1
ATOM 3174 N N . GLY A 1 404 ? 11.831 -22.964 31.373 1.00 63.47 404 GLY A N 1
ATOM 3175 C CA . GLY A 1 404 ? 10.875 -23.737 32.152 1.00 63.47 404 GLY A CA 1
ATOM 3176 C C . GLY A 1 404 ? 9.948 -22.782 32.908 1.00 63.47 404 GLY A C 1
ATOM 3177 O O . GLY A 1 404 ? 10.332 -21.630 33.139 1.00 63.47 404 GLY A O 1
ATOM 3178 N N . PRO A 1 405 ? 8.727 -23.217 33.251 1.00 55.00 405 PRO A N 1
ATOM 3179 C CA . PRO A 1 405 ? 7.851 -22.410 34.084 1.00 55.00 405 PRO A CA 1
ATOM 3180 C C . PRO A 1 405 ? 8.619 -22.021 35.351 1.00 55.00 405 PRO A C 1
ATOM 3182 O O . PRO A 1 405 ? 9.161 -22.884 36.040 1.00 55.00 405 PRO A O 1
ATOM 3185 N N . SER A 1 406 ? 8.731 -20.717 35.600 1.00 63.16 406 SER A N 1
ATOM 3186 C CA . SER A 1 406 ? 9.193 -20.197 36.881 1.00 63.16 406 SER A CA 1
ATOM 3187 C C . SER A 1 406 ? 8.233 -20.712 37.949 1.00 63.16 406 SER A C 1
ATOM 3189 O O . SER A 1 406 ? 7.036 -20.431 37.852 1.00 63.16 406 SER A O 1
ATOM 3191 N N . VAL A 1 407 ? 8.762 -21.520 38.872 1.00 60.53 407 VAL A N 1
ATOM 3192 C CA . VAL A 1 407 ? 8.059 -22.000 40.071 1.00 60.53 407 VAL A CA 1
ATOM 3193 C C . VAL A 1 407 ? 7.669 -20.820 40.945 1.00 60.53 407 VAL A C 1
ATOM 3195 O O . VAL A 1 407 ? 8.512 -19.900 41.069 1.00 60.53 407 VAL A O 1
#

Secondary structure (DSSP, 8-state):
--TTS-----EEEEPTTEEEEE-SS-EEEEETTTTEEEEE-HHHHHHHHT-EEEEEHHHHHHHHHHHHT--HHHHHHHHHHHHHHHHHTTSEEE-PPPGGGHHHHHHHHHHHHTT----GGGSPPEEEE---SSHHHHHHHHHHHHHHHHHHHHHHHHHHHHHHHHH-TTHHHHHHHHHHHHHHHHHHHHHHHHHHHHHTT--SSSEEEEEETTEEEEEE----HHHHHHHHHHHHHHHHHHHHHHHHHSTT-HHHHHHHHHHHHGGGGGSTTSTT-TTHHHHHHHHHHHHHHHHHHHHHHHTSS-TT-TTHHHHHHHHHHHHHHHHHHHHHHHHHHHHHHHHTT-TT-EEPSSSS--EE---SS---TT-SSHHHHHHHHHHHHHHHHHHHHHHHHHH----PPP-

Organism: NCBI:txid933949

Sequence (407 aa):
MDRKGRPSTDVWTLAPGVSLRSDGQGWFLHDEALDQRYPVNRSAQAILSACDGKTPLEEWVYSLTKRFRAPEDRVKEDALQLLWTLNAHDLAQPVAVPLRDEWAFYRTLLARLIGWPIPFSHLPRRRLALDMDRGLHTLRQVALAVWLAWRLPLLVLTPAALALTVFQPKVFIFVPVVLISLFLTILLHETAHLIGARLLGWPPRGMYLSIRPGSVAVKRKPGSPRQEFLIGVAGPVFTAIPGIALLWANPGDRIWLAAAAPFLVQTLNLLPPFTDSPLYPYWRHTMDTWQTYVKRRFKRMRNGAVHMIKGTGQVLLALVGGTLLTLVGLIILEMTVTFIGDFAGWPSFQLAPGGVLIYRFQAAGENSSLSGTLGEGAFCLAVIGGVLNAVASAWRLMMRQPKGPSV